Protein AF-A0A4R6AAT4-F1 (afdb_monomer)

Nearest PDB structures (foldseek):
  7en0-assembly1_A  TM=2.038E-01  e=3.920E+00  Brachypodium distachyon
  8wbx-assembly1_B  TM=1.347E-01  e=3.030E+00  Arabidopsis thaliana
  5ogk-assembly1_B  TM=1.722E-01  e=6.022E+00  Saccharomyces cerevisiae S288C
  7unh-assembly1_A  TM=1.174E-01  e=5.294E+00  synthetic construct

Solvent-accessible surface area (backbone atoms only — not comparable to full-atom values): 20420 Å² total; per-residue (Å²): 116,48,69,77,75,33,63,67,43,35,41,50,51,31,51,52,49,31,55,50,30,29,46,51,38,75,76,36,47,88,82,30,57,63,29,62,56,52,32,54,77,40,71,43,61,77,84,42,68,38,71,69,18,54,52,48,53,50,50,35,52,52,24,23,50,50,15,36,48,48,34,70,77,66,54,81,64,84,67,77,82,72,72,81,73,50,53,63,49,45,36,24,49,38,32,31,51,51,45,50,50,24,47,50,56,48,48,52,36,53,48,56,33,22,62,76,68,34,59,70,52,39,52,49,35,44,71,76,38,46,64,60,36,34,54,50,49,67,73,39,62,90,50,92,69,57,69,41,38,60,44,19,36,36,30,38,26,18,51,26,39,28,49,63,58,62,50,96,56,51,73,68,27,47,50,35,21,51,50,32,38,52,53,38,50,53,50,42,60,50,38,28,71,58,69,69,43,53,65,52,36,51,38,23,47,44,12,22,44,42,19,30,14,57,71,66,47,37,92,54,59,64,69,55,50,50,52,44,48,52,50,49,50,50,53,47,21,54,44,46,37,72,74,44,73,86,55,97,64,58,43,65,58,57,26,51,37,46,53,29,34,50,22,35,42,26,52,39,32,40,14,36,52,69,82,51,93,70,73,60,54,75,37,53,68,49,33,39,24,52,31,51,76,68,72,38,45,66,66,50,43,68,76,40,36,74,51,52,56,54,52,59,76,54,44,46,61,90,46,45,8,43,66,35,26,28,29,51,25,44,39,72,69,48,14,31,52,50,37,14,49,47,24,24,53,48,42,52,32,55,73,40,24,77,75,36,74,67,35,23,45,51,28,13,48,48,51,26,27,40,54,41,26,59,55,15,38,43,82,34,26,46,42,50,52,39,14,52,54,51,45,50,50,34,52,42,67,24,23,75,70,54,52,60,78,76,108

pLDDT: mean 86.81, std 9.96, range [34.94, 98.0]

Secondary structure (DSSP, 8-state):
--GGGSHHHHHHHHHHHHHHHHHHHHH-TTTSTHHHHHHHHTT--GGG--HHHHHHHHHHHHHHHHHHHHHHHH----PPPPPPPPPHHHHHHHHHHHHHHHHHHHHHHHHHHHHTT-HHHHHHHHHH-HHHHHHHHHH--SSTTTHHHHHTTHHHHHHHHHHHHH----HHHHHHHHHHHHHHHHHHHHHHHHH--HHHHHHHHHHHHHHHHHHTTS---HHHHHHHHHHHHHHHHHHHHHH-TTS-S-HHHHHHHHHHHHHHHHHHHHHGGGGS-----TTTTTTHHHHHHTT-HHHHHHHHHHHHHHHHTT-SSS---HHHHHHHHHHHHHHHHHHHHHHHHHHHHHHHTTS-HHHHHHHHHHHHHHTTTTS--GGG-HHHHHHHHHHHHHHHHHSHHHHHTT-

Radius of gyration: 21.61 Å; Cα contacts (8 Å, |Δi|>4): 582; chains: 1; bounding box: 47×55×69 Å

Organism: NCBI:txid2547833

Sequence (407 aa):
MSAALSPLALLAICWGATFGGAALWLAFPDRFDLVPLLLERQGIDPDSYAGLGLLWLAVAGLAWIAGDLAHRGFGRVPGPPTAAAPPGDSLAGATLCAAILCLAVTLCWIATAAMAVGPGQFARLALADPLAARAHLLSYKLFPGMRLFYAALPGPGCLAVMLLARGGLSPRARTRCRATVVLVTLALLILPVVMSQRLLLLQFVLSAWLAASLVRGRVVGRSGLLAGAMLFLGVWIAREAITNPSFDRGAFDIGIQKLVFYCANDLWNALAPLGREVAPTLGMVSFRGVAVFAFLDAPLADVLGPRLDALETMRGGGDFALPTAAFLDFGLAGGAALIAGWGWIFRAAFVRAGDGPGWTVLYAQLGAALLFSSHGVYATHQNLIATLLLVAAVLWVATPRGRAAYV

Structure (mmCIF, N/CA/C/O backbone):
data_AF-A0A4R6AAT4-F1
#
_entry.id   AF-A0A4R6AAT4-F1
#
loop_
_atom_site.group_PDB
_atom_site.id
_atom_site.type_symbol
_atom_site.label_atom_id
_atom_site.label_alt_id
_atom_site.label_comp_id
_atom_site.label_asym_id
_atom_site.label_entity_id
_atom_site.label_seq_id
_atom_site.pdbx_PDB_ins_code
_atom_site.Cartn_x
_atom_site.Cartn_y
_atom_site.Cartn_z
_atom_site.occupancy
_atom_site.B_iso_or_equiv
_atom_site.auth_seq_id
_atom_site.auth_comp_id
_atom_site.auth_asym_id
_atom_site.auth_atom_id
_atom_site.pdbx_PDB_model_num
ATOM 1 N N . MET A 1 1 ? -21.029 -7.171 8.487 1.00 67.69 1 MET A N 1
ATOM 2 C CA . MET A 1 1 ? -20.096 -6.344 7.684 1.00 67.69 1 MET A CA 1
ATOM 3 C C . MET A 1 1 ? -20.369 -6.582 6.203 1.00 67.69 1 MET A C 1
ATOM 5 O O . MET A 1 1 ? -20.729 -7.698 5.856 1.00 67.69 1 MET A O 1
ATOM 9 N N . SER A 1 2 ? -20.248 -5.557 5.351 1.00 78.38 2 SER A N 1
ATOM 10 C CA . SER A 1 2 ? -20.568 -5.648 3.912 1.00 78.38 2 SER A CA 1
ATOM 11 C C . SER A 1 2 ? -19.644 -6.616 3.159 1.00 78.38 2 SER A C 1
ATOM 13 O O . SER A 1 2 ? -18.424 -6.511 3.282 1.00 78.38 2 SER A O 1
ATOM 15 N N . ALA A 1 3 ? -20.211 -7.506 2.334 1.00 84.62 3 ALA A N 1
ATOM 16 C CA . ALA A 1 3 ? -19.457 -8.441 1.488 1.00 84.62 3 ALA A CA 1
ATOM 17 C C . ALA A 1 3 ? -18.519 -7.730 0.493 1.00 84.62 3 ALA A C 1
ATOM 19 O O . ALA A 1 3 ? -17.439 -8.238 0.194 1.00 84.62 3 ALA A O 1
ATOM 20 N N . ALA A 1 4 ? -18.885 -6.519 0.059 1.00 87.19 4 ALA A N 1
ATOM 21 C CA . ALA A 1 4 ? -18.079 -5.685 -0.836 1.00 87.19 4 ALA A CA 1
ATOM 22 C C . ALA A 1 4 ? -16.749 -5.215 -0.217 1.00 87.19 4 ALA A C 1
ATOM 24 O O . ALA A 1 4 ? -15.863 -4.772 -0.936 1.00 87.19 4 ALA A O 1
ATOM 25 N N . LEU A 1 5 ? -16.610 -5.293 1.112 1.00 90.81 5 LEU A N 1
ATOM 26 C CA . LEU A 1 5 ? -15.381 -4.943 1.828 1.00 90.81 5 LEU A CA 1
ATOM 27 C C . LEU A 1 5 ? -14.558 -6.175 2.205 1.00 90.81 5 LEU A C 1
ATOM 29 O O . LEU A 1 5 ? -13.594 -6.026 2.946 1.00 90.81 5 LEU A O 1
ATOM 33 N N . SER A 1 6 ? -14.965 -7.377 1.788 1.00 92.38 6 SER A N 1
ATOM 34 C CA . SER A 1 6 ? -14.243 -8.610 2.109 1.00 92.38 6 SER A CA 1
ATOM 35 C C . SER A 1 6 ? -12.915 -8.695 1.344 1.00 92.38 6 SER A C 1
ATOM 37 O O . SER A 1 6 ? -12.830 -8.158 0.239 1.00 92.38 6 SER A O 1
ATOM 39 N N . PRO A 1 7 ? -11.897 -9.402 1.870 1.00 92.62 7 PRO A N 1
ATOM 40 C CA . PRO A 1 7 ? -10.599 -9.523 1.204 1.00 92.62 7 PRO A CA 1
ATOM 41 C C . PRO A 1 7 ? -10.699 -10.026 -0.239 1.00 92.62 7 PRO A C 1
ATOM 43 O O . PRO A 1 7 ? -10.060 -9.473 -1.126 1.00 92.62 7 PRO A O 1
ATOM 46 N N . LEU A 1 8 ? -11.555 -11.027 -0.480 1.00 92.44 8 LEU A N 1
ATOM 47 C CA . LEU A 1 8 ? -11.803 -11.578 -1.815 1.00 92.44 8 LEU A CA 1
ATOM 48 C C . LEU A 1 8 ? -12.387 -10.538 -2.776 1.00 92.44 8 LEU A C 1
ATOM 50 O O . LEU A 1 8 ? -11.967 -10.469 -3.925 1.00 92.44 8 LEU A O 1
ATOM 54 N N . ALA A 1 9 ? -13.330 -9.713 -2.310 1.00 92.94 9 ALA A N 1
ATOM 55 C CA . ALA A 1 9 ? -13.897 -8.651 -3.134 1.00 92.94 9 ALA A CA 1
ATOM 56 C C . ALA A 1 9 ? -12.840 -7.593 -3.485 1.00 92.94 9 ALA A C 1
ATOM 58 O O . ALA A 1 9 ? -12.767 -7.167 -4.633 1.00 92.94 9 ALA A O 1
ATOM 59 N N . LEU A 1 10 ? -11.995 -7.203 -2.523 1.00 92.88 10 LEU A N 1
ATOM 60 C CA . LEU A 1 10 ? -10.913 -6.244 -2.764 1.00 92.88 10 LEU A CA 1
ATOM 61 C C . LEU A 1 10 ? -9.868 -6.798 -3.743 1.00 92.88 10 LEU A C 1
ATOM 63 O O . LEU A 1 10 ? -9.460 -6.087 -4.658 1.00 92.88 10 LEU A O 1
ATOM 67 N N . LEU A 1 11 ? -9.488 -8.071 -3.599 1.00 91.19 11 LEU A N 1
ATOM 68 C CA . LEU A 1 11 ? -8.579 -8.748 -4.525 1.00 91.19 11 LEU A CA 1
ATOM 69 C C . LEU A 1 11 ? -9.165 -8.804 -5.943 1.00 91.19 11 LEU A C 1
ATOM 71 O O . LEU A 1 11 ? -8.487 -8.436 -6.897 1.00 91.19 11 LEU A O 1
ATOM 75 N N . ALA A 1 12 ? -10.438 -9.188 -6.077 1.00 91.56 12 ALA A N 1
ATOM 76 C CA . ALA A 1 12 ? -11.121 -9.246 -7.368 1.00 91.56 12 ALA A CA 1
ATOM 77 C C . ALA A 1 12 ? -11.223 -7.867 -8.042 1.00 91.56 12 ALA A C 1
ATOM 79 O O . ALA A 1 12 ? -11.040 -7.769 -9.252 1.00 91.56 12 ALA A O 1
ATOM 80 N N . ILE A 1 13 ? -11.473 -6.799 -7.273 1.00 91.38 13 ILE A N 1
ATOM 81 C CA . ILE A 1 13 ? -11.467 -5.420 -7.787 1.00 91.38 13 ILE A CA 1
ATOM 82 C C . ILE A 1 13 ? -10.072 -5.042 -8.295 1.00 91.38 13 ILE A C 1
ATOM 84 O O . ILE A 1 13 ? -9.958 -4.499 -9.390 1.00 91.38 13 ILE A O 1
ATOM 88 N N . CYS A 1 14 ? -9.024 -5.334 -7.517 1.00 90.56 14 CYS A N 1
ATOM 89 C CA . CYS A 1 14 ? -7.639 -5.045 -7.890 1.00 90.56 14 CYS A CA 1
ATOM 90 C C . CYS A 1 14 ? -7.259 -5.763 -9.188 1.00 90.56 14 CYS A C 1
ATOM 92 O O . CYS A 1 14 ? -6.896 -5.116 -10.165 1.00 90.56 14 CYS A O 1
ATOM 94 N N . TRP A 1 15 ? -7.442 -7.084 -9.236 1.00 90.56 15 TRP A N 1
ATOM 95 C CA . TRP A 1 15 ? -7.125 -7.877 -10.421 1.00 90.56 15 TRP A CA 1
ATOM 96 C C . TRP A 1 15 ? -7.971 -7.459 -11.621 1.00 90.56 15 TRP A C 1
ATOM 98 O O . TRP A 1 15 ? -7.427 -7.254 -12.700 1.00 90.56 15 TRP A O 1
ATOM 108 N N . GLY A 1 16 ? -9.278 -7.249 -11.441 1.00 91.50 16 GLY A N 1
ATOM 109 C CA . GLY A 1 16 ? -10.153 -6.767 -12.508 1.00 91.50 16 GLY A CA 1
ATOM 110 C C . GLY A 1 16 ? -9.688 -5.431 -13.095 1.00 91.50 16 GLY A C 1
ATOM 111 O O . GLY A 1 16 ? -9.694 -5.270 -14.314 1.00 91.50 16 GLY A O 1
ATOM 112 N N . ALA A 1 17 ? -9.227 -4.500 -12.255 1.00 89.81 17 ALA A N 1
ATOM 113 C CA . ALA A 1 17 ? -8.661 -3.233 -12.711 1.00 89.81 17 ALA A CA 1
ATOM 114 C C . ALA A 1 17 ? -7.335 -3.425 -13.468 1.00 89.81 17 ALA A C 1
ATOM 116 O O . ALA A 1 17 ? -7.158 -2.820 -14.522 1.00 89.81 17 ALA A O 1
ATOM 117 N N . THR A 1 18 ? -6.432 -4.284 -12.984 1.00 90.31 18 THR A N 1
ATOM 118 C CA . THR A 1 18 ? -5.144 -4.567 -13.641 1.00 90.31 18 THR A CA 1
ATOM 119 C C . THR A 1 18 ? -5.330 -5.243 -14.999 1.00 90.31 18 THR A C 1
ATOM 121 O O . THR A 1 18 ? -4.816 -4.753 -16.002 1.00 90.31 18 THR A O 1
ATOM 124 N N . PHE A 1 19 ? -6.113 -6.325 -15.061 1.00 90.56 19 PHE A N 1
ATOM 125 C CA . PHE A 1 19 ? -6.422 -7.013 -16.317 1.00 90.56 19 PHE A CA 1
ATOM 126 C C . PHE A 1 19 ? -7.185 -6.102 -17.281 1.00 90.56 19 PHE A C 1
ATOM 128 O O . PHE A 1 19 ? -6.863 -6.065 -18.464 1.00 90.56 19 PHE A O 1
ATOM 135 N N . GLY A 1 20 ? -8.157 -5.332 -16.782 1.00 91.50 20 GLY A N 1
ATOM 136 C CA . GLY A 1 20 ? -8.901 -4.367 -17.589 1.00 91.50 20 GLY A CA 1
ATOM 137 C C . GLY A 1 20 ? -8.000 -3.278 -18.172 1.00 91.50 20 GLY A C 1
ATOM 138 O O . GLY A 1 20 ? -8.095 -2.982 -19.358 1.00 91.50 20 GLY A O 1
ATOM 139 N N . GLY A 1 21 ? -7.087 -2.726 -17.368 1.00 90.38 21 GLY A N 1
ATOM 140 C CA . GLY A 1 21 ? -6.098 -1.749 -17.817 1.00 90.38 21 GLY A CA 1
ATOM 141 C C . GLY A 1 21 ? -5.185 -2.310 -18.906 1.00 90.38 21 GLY A C 1
ATOM 142 O O . GLY A 1 21 ? -5.066 -1.701 -19.962 1.00 90.38 21 GLY A O 1
ATOM 143 N N . ALA A 1 22 ? -4.612 -3.499 -18.703 1.00 88.56 22 ALA A N 1
ATOM 144 C CA . ALA A 1 22 ? -3.781 -4.152 -19.717 1.00 88.56 22 ALA A CA 1
ATOM 145 C C . ALA A 1 22 ? -4.567 -4.459 -21.009 1.00 88.56 22 ALA A C 1
ATOM 147 O O . ALA A 1 22 ? -4.073 -4.225 -22.112 1.00 88.56 22 ALA A O 1
ATOM 148 N N . ALA A 1 23 ? -5.821 -4.908 -20.887 1.00 89.62 23 ALA A N 1
ATOM 149 C CA . ALA A 1 23 ? -6.692 -5.186 -22.026 1.00 89.62 23 ALA A CA 1
ATOM 150 C C . ALA A 1 23 ? -7.047 -3.930 -22.839 1.00 89.62 23 ALA A C 1
ATOM 152 O O . ALA A 1 23 ? -7.224 -4.037 -24.049 1.00 89.62 23 ALA A O 1
ATOM 153 N N . LEU A 1 24 ? -7.126 -2.743 -22.218 1.00 90.12 24 LEU A N 1
ATOM 154 C CA . LEU A 1 24 ? -7.364 -1.490 -22.948 1.00 90.12 24 LEU A CA 1
ATOM 155 C C . LEU A 1 24 ? -6.258 -1.197 -23.962 1.00 90.12 24 LEU A C 1
ATOM 157 O O . LEU A 1 24 ? -6.562 -0.794 -25.082 1.00 90.12 24 LEU A O 1
ATOM 161 N N . TRP A 1 25 ? -4.998 -1.420 -23.586 1.00 89.00 25 TRP A N 1
ATOM 162 C CA . TRP A 1 25 ? -3.879 -1.276 -24.514 1.00 89.00 25 TRP A CA 1
ATOM 163 C C . TRP A 1 25 ? -3.970 -2.293 -25.656 1.00 89.00 25 TRP A C 1
ATOM 165 O O . TRP A 1 25 ? -3.897 -1.901 -26.817 1.00 89.00 25 TRP A O 1
ATOM 175 N N . LEU A 1 26 ? -4.216 -3.568 -25.339 1.00 85.06 26 LEU A N 1
ATOM 176 C CA . LEU A 1 26 ? -4.327 -4.629 -26.348 1.00 85.06 26 LEU A CA 1
ATOM 177 C C . LEU A 1 26 ? -5.496 -4.408 -27.323 1.00 85.06 26 LEU A C 1
ATOM 179 O O . LEU A 1 26 ? -5.380 -4.718 -28.504 1.00 85.06 26 LEU A O 1
ATOM 183 N N . ALA A 1 27 ? -6.620 -3.874 -26.842 1.00 89.88 27 ALA A N 1
ATOM 184 C CA . ALA A 1 27 ? -7.809 -3.629 -27.656 1.00 89.88 27 ALA A CA 1
ATOM 185 C C . ALA A 1 27 ? -7.719 -2.346 -28.501 1.00 89.88 27 ALA A C 1
ATOM 187 O O . ALA A 1 27 ? -8.379 -2.252 -29.535 1.00 89.88 27 ALA A O 1
ATOM 188 N N . PHE A 1 28 ? -6.936 -1.353 -28.065 1.00 91.69 28 PHE A N 1
ATOM 189 C CA . PHE A 1 28 ? -6.823 -0.049 -28.726 1.00 91.69 28 PHE A CA 1
ATOM 190 C C . PHE A 1 28 ? -5.357 0.405 -28.863 1.00 91.69 28 PHE A C 1
ATOM 192 O O . PHE A 1 28 ? -5.005 1.473 -28.349 1.00 91.69 28 PHE A O 1
ATOM 199 N N . PRO A 1 29 ? -4.498 -0.359 -29.562 1.00 86.12 29 PRO A N 1
ATOM 200 C CA . PRO A 1 29 ? -3.062 -0.085 -29.630 1.00 86.12 29 PRO A CA 1
ATOM 201 C C . PRO A 1 29 ? -2.748 1.305 -30.201 1.00 86.12 29 PRO A C 1
ATOM 203 O O . PRO A 1 29 ? -1.897 2.000 -29.656 1.00 86.12 29 PRO A O 1
ATOM 206 N N . ASP A 1 30 ? -3.508 1.768 -31.200 1.00 89.12 30 ASP A N 1
ATOM 207 C CA . ASP A 1 30 ? -3.318 3.091 -31.817 1.00 89.12 30 ASP A CA 1
ATOM 208 C C . ASP A 1 30 ? -3.646 4.260 -30.872 1.00 89.12 30 ASP A C 1
ATOM 210 O O . ASP A 1 30 ? -3.156 5.372 -31.052 1.00 89.12 30 ASP A O 1
ATOM 214 N N . ARG A 1 31 ? -4.499 4.036 -29.860 1.00 89.00 31 ARG A N 1
ATOM 215 C CA . ARG A 1 31 ? -4.844 5.058 -28.853 1.00 89.00 31 ARG A CA 1
ATOM 216 C C . ARG A 1 31 ? -3.878 5.069 -27.673 1.00 89.00 31 ARG A C 1
ATOM 218 O O . ARG A 1 31 ? -3.787 6.075 -26.976 1.00 89.00 31 ARG A O 1
ATOM 225 N N . PHE A 1 32 ? -3.212 3.946 -27.430 1.00 90.19 32 PHE A N 1
ATOM 226 C CA . PHE A 1 32 ? -2.267 3.735 -26.337 1.00 90.19 32 PHE A CA 1
ATOM 227 C C . PHE A 1 32 ? -0.858 3.501 -26.888 1.00 90.19 32 PHE A C 1
ATOM 229 O O . PHE A 1 32 ? -0.141 2.607 -26.447 1.00 90.19 32 PHE A O 1
ATOM 236 N N . ASP A 1 33 ? -0.462 4.301 -27.870 1.00 89.94 33 ASP A N 1
ATOM 237 C CA . ASP A 1 33 ? 0.771 4.155 -28.641 1.00 89.94 33 ASP A CA 1
ATOM 238 C C . ASP A 1 33 ? 2.050 4.508 -27.857 1.00 89.94 33 ASP A C 1
ATOM 240 O O . ASP A 1 33 ? 3.142 4.072 -28.223 1.00 89.94 33 ASP A O 1
ATOM 244 N N . LEU A 1 34 ? 1.942 5.215 -26.725 1.00 89.31 34 LEU A N 1
ATOM 245 C CA . LEU A 1 34 ? 3.056 5.366 -25.785 1.00 89.31 34 LEU A CA 1
ATOM 246 C C . LEU A 1 34 ? 3.305 4.091 -24.975 1.00 89.31 34 LEU A C 1
ATOM 248 O O . LEU A 1 34 ? 4.408 3.919 -24.461 1.00 89.31 34 LEU A O 1
ATOM 252 N N . VAL A 1 35 ? 2.317 3.201 -24.826 1.00 89.44 35 VAL A N 1
ATOM 253 C CA . VAL A 1 35 ? 2.474 1.984 -24.015 1.00 89.44 35 VAL A CA 1
ATOM 254 C C . VAL A 1 35 ? 3.546 1.059 -24.605 1.00 89.44 35 VAL A C 1
ATOM 256 O O . VAL A 1 35 ? 4.471 0.747 -23.858 1.00 89.44 35 VAL A O 1
ATOM 259 N N . PRO A 1 36 ? 3.538 0.696 -25.906 1.00 87.88 36 PRO A N 1
ATOM 260 C CA . PRO A 1 36 ? 4.619 -0.082 -26.517 1.00 87.88 36 PRO A CA 1
ATOM 261 C C . PRO A 1 36 ? 6.000 0.556 -26.334 1.00 87.88 36 PRO A C 1
ATOM 263 O O . PRO A 1 36 ? 6.934 -0.122 -25.921 1.00 87.88 36 PRO A O 1
ATOM 266 N N . LEU A 1 37 ? 6.113 1.874 -26.544 1.00 87.88 37 LEU A N 1
ATOM 267 C CA . LEU A 1 37 ? 7.366 2.611 -26.355 1.00 87.88 37 LEU A CA 1
ATOM 268 C C . LEU A 1 37 ? 7.869 2.528 -24.904 1.00 87.88 37 LEU A C 1
ATOM 270 O O . LEU A 1 37 ? 9.068 2.423 -24.649 1.00 87.88 37 LEU A O 1
ATOM 274 N N . LEU A 1 38 ? 6.962 2.619 -23.930 1.00 87.38 38 LEU A N 1
ATOM 275 C CA . LEU A 1 38 ? 7.301 2.524 -22.512 1.00 87.38 38 LEU A CA 1
ATOM 276 C C . LEU A 1 38 ? 7.669 1.093 -22.104 1.00 87.38 38 LEU A C 1
ATOM 278 O O . LEU A 1 38 ? 8.573 0.932 -21.285 1.00 87.38 38 LEU A O 1
ATOM 282 N N . LEU A 1 39 ? 7.006 0.082 -22.673 1.00 87.06 39 LEU A N 1
ATOM 283 C CA . LEU A 1 39 ? 7.348 -1.328 -22.477 1.00 87.06 39 LEU A CA 1
ATOM 284 C C . LEU A 1 39 ? 8.751 -1.621 -23.026 1.00 87.06 39 LEU A C 1
ATOM 286 O O . LEU A 1 39 ? 9.593 -2.137 -22.295 1.00 87.06 39 LEU A O 1
ATOM 290 N N . GLU A 1 40 ? 9.046 -1.183 -24.251 1.00 86.75 40 GLU A N 1
ATOM 291 C CA . GLU A 1 40 ? 10.363 -1.339 -24.881 1.00 86.75 40 GLU A CA 1
ATOM 292 C C . GLU A 1 40 ? 11.472 -0.667 -24.059 1.00 86.75 40 GLU A C 1
ATOM 294 O O . GLU A 1 40 ? 12.507 -1.273 -23.786 1.00 86.75 40 GLU A O 1
ATOM 299 N N . ARG A 1 41 ? 11.235 0.557 -23.564 1.00 84.12 41 ARG A N 1
ATOM 300 C CA . ARG A 1 41 ? 12.180 1.264 -22.678 1.00 84.12 41 ARG A CA 1
ATOM 301 C C . ARG A 1 41 ? 12.493 0.515 -21.382 1.00 84.12 41 ARG A C 1
ATOM 303 O O . ARG A 1 41 ? 13.540 0.769 -20.793 1.00 84.12 41 ARG A O 1
ATOM 310 N N . GLN A 1 42 ? 11.591 -0.344 -20.915 1.00 81.44 42 GLN A N 1
ATOM 311 C CA . GLN A 1 42 ? 11.797 -1.187 -19.735 1.00 81.44 42 GLN A CA 1
ATOM 312 C C . GLN A 1 42 ? 12.281 -2.602 -20.089 1.00 81.44 42 GLN A C 1
ATOM 314 O O . GLN A 1 42 ? 12.396 -3.441 -19.199 1.00 81.44 42 GLN A O 1
ATOM 319 N N . GLY A 1 43 ? 12.552 -2.889 -21.368 1.00 79.62 43 GLY A N 1
ATOM 320 C CA . GLY A 1 43 ? 12.928 -4.226 -21.828 1.00 79.62 43 GLY A CA 1
ATOM 321 C C . GLY A 1 43 ? 11.807 -5.257 -21.673 1.00 79.62 43 GLY A C 1
ATOM 322 O O . GLY A 1 43 ? 12.083 -6.446 -21.524 1.00 79.62 43 GLY A O 1
ATOM 323 N N . ILE A 1 44 ? 10.549 -4.808 -21.661 1.00 81.12 44 ILE A N 1
ATOM 324 C CA . ILE A 1 44 ? 9.383 -5.671 -21.503 1.00 81.12 44 ILE A CA 1
ATOM 325 C C . ILE A 1 44 ? 8.991 -6.230 -22.863 1.00 81.12 44 ILE A C 1
ATOM 327 O O . ILE A 1 44 ? 8.531 -5.499 -23.738 1.00 81.12 44 ILE A O 1
ATOM 331 N N . ASP A 1 45 ? 9.136 -7.541 -22.999 1.00 78.19 45 ASP A N 1
ATOM 332 C CA . ASP A 1 45 ? 8.698 -8.293 -24.166 1.00 78.19 45 ASP A CA 1
ATOM 333 C C . ASP A 1 45 ? 7.210 -8.690 -24.035 1.00 78.19 45 ASP A C 1
ATOM 335 O O . ASP A 1 45 ? 6.863 -9.429 -23.101 1.00 78.19 45 ASP A O 1
ATOM 339 N N . PRO A 1 46 ? 6.319 -8.227 -24.935 1.00 72.62 46 PRO A N 1
ATOM 340 C CA . PRO A 1 46 ? 4.913 -8.624 -24.949 1.00 72.62 46 PRO A CA 1
ATOM 341 C C . PRO A 1 46 ? 4.696 -10.130 -25.148 1.00 72.62 46 PRO A C 1
ATOM 343 O O . PRO A 1 46 ? 3.718 -10.672 -24.641 1.00 72.62 46 PRO A O 1
ATOM 346 N N . ASP A 1 47 ? 5.602 -10.848 -25.807 1.00 73.00 47 ASP A N 1
ATOM 347 C CA . ASP A 1 47 ? 5.425 -12.292 -26.014 1.00 73.00 47 ASP A CA 1
ATOM 348 C C . ASP A 1 47 ? 5.621 -13.092 -24.713 1.00 73.00 47 ASP A C 1
ATOM 350 O O . ASP A 1 47 ? 5.182 -14.237 -24.582 1.00 73.00 47 ASP A O 1
ATOM 354 N N . SER A 1 48 ? 6.193 -12.456 -23.688 1.00 71.56 48 SER A N 1
ATOM 355 C CA . SER A 1 48 ? 6.378 -13.034 -22.357 1.00 71.56 48 SER A CA 1
ATOM 356 C C . SER A 1 48 ? 5.094 -13.063 -21.500 1.00 71.56 48 SER A C 1
ATOM 358 O O . SER A 1 48 ? 5.130 -13.568 -20.373 1.00 71.56 48 SER A O 1
ATOM 360 N N . TYR A 1 49 ? 3.940 -12.596 -22.006 1.00 71.25 49 TYR A N 1
ATOM 361 C CA . TYR A 1 49 ? 2.619 -12.858 -21.405 1.00 71.25 49 TYR A CA 1
ATOM 362 C C . TYR A 1 49 ? 2.223 -14.341 -21.582 1.00 71.25 49 TYR A C 1
ATOM 364 O O . TYR A 1 49 ? 1.335 -14.700 -22.354 1.00 71.25 49 TYR A O 1
ATOM 372 N N . ALA A 1 50 ? 2.903 -15.234 -20.862 1.00 66.75 50 ALA A N 1
ATOM 373 C CA . ALA A 1 50 ? 2.771 -16.676 -21.032 1.00 66.75 50 ALA A CA 1
ATOM 374 C C . ALA A 1 50 ? 1.513 -17.258 -20.358 1.00 66.75 50 ALA A C 1
ATOM 376 O O . ALA A 1 50 ? 1.155 -16.907 -19.229 1.00 66.75 50 ALA A O 1
ATOM 377 N N . GLY A 1 51 ? 0.903 -18.263 -20.999 1.00 77.75 51 GLY A N 1
ATOM 378 C CA . GLY A 1 51 ? -0.234 -19.011 -20.441 1.00 77.75 51 GLY A CA 1
ATOM 379 C C . GLY A 1 51 ? 0.073 -19.710 -19.108 1.00 77.75 51 GLY A C 1
ATOM 380 O O . GLY A 1 51 ? -0.811 -19.837 -18.261 1.00 77.75 51 GLY A O 1
ATOM 381 N N . LEU A 1 52 ? 1.337 -20.086 -18.872 1.00 81.62 52 LEU A N 1
ATOM 382 C CA . LEU A 1 52 ? 1.793 -20.624 -17.584 1.00 81.62 52 LEU A CA 1
ATOM 383 C C . LEU A 1 52 ? 1.611 -19.623 -16.439 1.00 81.62 52 LEU A C 1
ATOM 385 O O . LEU A 1 52 ? 1.204 -20.012 -15.344 1.00 81.62 52 LEU A O 1
ATOM 389 N N . GLY A 1 53 ? 1.848 -18.334 -16.689 1.00 84.50 53 GLY A N 1
ATOM 390 C CA . GLY A 1 53 ? 1.636 -17.315 -15.672 1.00 84.50 53 GLY A CA 1
ATOM 391 C C . GLY A 1 53 ? 0.159 -17.160 -15.314 1.00 84.50 53 GLY A C 1
ATOM 392 O O . GLY A 1 53 ? -0.187 -17.030 -14.141 1.00 84.50 53 GLY A O 1
ATOM 393 N N . LEU A 1 54 ? -0.734 -17.242 -16.306 1.00 88.06 54 LEU A N 1
ATOM 394 C CA . LEU A 1 54 ? -2.179 -17.189 -16.066 1.00 88.06 54 LEU A CA 1
ATOM 395 C C . LEU A 1 54 ? -2.647 -18.398 -15.253 1.00 88.06 54 LEU A C 1
ATOM 397 O O . LEU A 1 54 ? -3.453 -18.247 -14.334 1.00 88.06 54 LEU A O 1
ATOM 401 N N . LEU A 1 55 ? -2.105 -19.584 -15.550 1.00 89.69 55 LEU A N 1
ATOM 402 C CA . LEU A 1 55 ? -2.367 -20.790 -14.772 1.00 89.69 55 LEU A CA 1
ATOM 403 C C . LEU A 1 55 ? -1.920 -20.618 -13.315 1.00 89.69 55 LEU A C 1
ATOM 405 O O . LEU A 1 55 ? -2.674 -20.958 -12.404 1.00 89.69 55 LEU A O 1
ATOM 409 N N . TRP A 1 56 ? -0.739 -20.042 -13.076 1.00 90.81 56 TRP A N 1
ATOM 410 C CA . TRP A 1 56 ? -0.298 -19.730 -11.718 1.00 90.81 56 TRP A CA 1
ATOM 411 C C . TRP A 1 56 ? -1.222 -18.738 -11.019 1.00 90.81 56 TRP A C 1
ATOM 413 O O . TRP A 1 56 ? -1.609 -18.987 -9.883 1.00 90.81 56 TRP A O 1
ATOM 423 N N . LEU A 1 57 ? -1.622 -17.642 -11.670 1.00 90.94 57 LEU A N 1
ATOM 424 C CA . LEU A 1 57 ? -2.550 -16.686 -11.062 1.00 90.94 57 LEU A CA 1
ATOM 425 C C . LEU A 1 57 ? -3.897 -17.337 -10.719 1.00 90.94 57 LEU A C 1
ATOM 427 O O . LEU A 1 57 ? -4.477 -17.027 -9.677 1.00 90.94 57 LEU A O 1
ATOM 431 N N . ALA A 1 58 ? -4.368 -18.288 -11.531 1.00 92.19 58 ALA A N 1
ATOM 432 C CA . ALA A 1 58 ? -5.545 -19.090 -11.210 1.00 92.19 58 ALA A CA 1
ATOM 433 C C . ALA A 1 58 ? -5.314 -19.974 -9.970 1.00 92.19 58 ALA A C 1
ATOM 435 O O . ALA A 1 58 ? -6.135 -19.962 -9.051 1.00 92.19 58 ALA A O 1
ATOM 436 N N . VAL A 1 59 ? -4.181 -20.684 -9.892 1.00 93.75 59 VAL A N 1
ATOM 437 C CA . VAL A 1 59 ? -3.795 -21.489 -8.715 1.00 93.75 59 VAL A CA 1
ATOM 438 C C . VAL A 1 59 ? -3.666 -20.617 -7.465 1.00 93.75 59 VAL A C 1
ATOM 440 O O . VAL A 1 59 ? -4.200 -20.968 -6.416 1.00 93.75 59 VAL A O 1
ATOM 443 N N . ALA A 1 60 ? -3.027 -19.455 -7.573 1.00 93.19 60 ALA A N 1
ATOM 444 C CA . ALA A 1 60 ? -2.911 -18.464 -6.513 1.00 93.19 60 ALA A CA 1
ATOM 445 C C . ALA A 1 60 ? -4.287 -17.970 -6.043 1.00 93.19 60 ALA A C 1
ATOM 447 O O . ALA A 1 60 ? -4.544 -17.901 -4.842 1.00 93.19 60 ALA A O 1
ATOM 448 N N . GLY A 1 61 ? -5.198 -17.673 -6.975 1.00 94.06 61 GLY A N 1
ATOM 449 C CA . GLY A 1 61 ? -6.575 -17.295 -6.662 1.00 94.06 61 GLY A CA 1
ATOM 450 C C . GLY A 1 61 ? -7.319 -18.398 -5.905 1.00 94.06 61 GLY A C 1
ATOM 451 O O . GLY A 1 61 ? -7.951 -18.129 -4.882 1.00 94.06 61 GLY A O 1
ATOM 452 N N . LEU A 1 62 ? -7.190 -19.652 -6.347 1.00 96.19 62 LEU A N 1
ATOM 453 C CA . LEU A 1 62 ? -7.770 -20.811 -5.663 1.00 96.19 62 LEU A CA 1
ATOM 454 C C . LEU A 1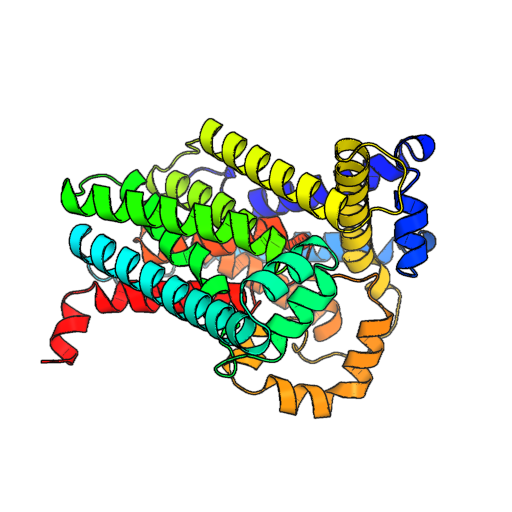 62 ? -7.159 -21.027 -4.275 1.00 96.19 62 LEU A C 1
ATOM 456 O O . LEU A 1 62 ? -7.897 -21.267 -3.320 1.00 96.19 62 LEU A O 1
ATOM 460 N N . ALA A 1 63 ? -5.841 -20.890 -4.135 1.00 96.50 63 ALA A N 1
ATOM 461 C CA . ALA A 1 63 ? -5.150 -20.984 -2.855 1.00 96.50 63 ALA A CA 1
ATOM 462 C C . ALA A 1 63 ? -5.621 -19.893 -1.883 1.00 96.50 63 ALA A C 1
ATOM 464 O O . ALA A 1 63 ? -5.921 -20.178 -0.723 1.00 96.50 63 ALA A O 1
ATOM 465 N N . TRP A 1 64 ? -5.781 -18.657 -2.364 1.00 95.56 64 TRP A N 1
ATOM 466 C CA . TRP A 1 64 ? -6.330 -17.559 -1.571 1.00 95.56 64 TRP A CA 1
ATOM 467 C C . TRP A 1 64 ? -7.753 -17.870 -1.092 1.00 95.56 64 TRP A C 1
ATOM 469 O O . TRP A 1 64 ? -8.070 -17.693 0.087 1.00 95.56 64 TRP A O 1
ATOM 479 N N . ILE A 1 65 ? -8.617 -18.351 -1.994 1.00 96.06 65 ILE A N 1
ATOM 480 C CA . ILE A 1 65 ? -9.988 -18.766 -1.665 1.00 96.06 65 ILE A CA 1
ATOM 481 C C . ILE A 1 65 ? -9.966 -19.888 -0.625 1.00 96.06 65 ILE A C 1
ATOM 483 O O . ILE A 1 65 ? -10.703 -19.809 0.356 1.00 96.06 65 ILE A O 1
ATOM 487 N N . ALA A 1 66 ? -9.105 -20.893 -0.791 1.00 96.25 66 ALA A N 1
ATOM 488 C CA . ALA A 1 66 ? -8.950 -21.981 0.166 1.00 96.25 66 ALA A CA 1
ATOM 489 C C . ALA A 1 66 ? -8.558 -21.456 1.556 1.00 96.25 66 ALA A C 1
ATOM 491 O O . ALA A 1 66 ? -9.159 -21.863 2.546 1.00 96.25 66 ALA A O 1
ATOM 492 N N . GLY A 1 67 ? -7.636 -20.492 1.634 1.00 95.44 67 GLY A N 1
ATOM 493 C CA . GLY A 1 67 ? -7.276 -19.799 2.874 1.00 95.44 67 GLY A CA 1
ATOM 494 C C . GLY A 1 67 ? -8.442 -19.053 3.534 1.00 95.44 67 GLY A C 1
ATOM 495 O O . GLY A 1 67 ? -8.694 -19.217 4.732 1.00 95.44 67 GLY A O 1
ATOM 496 N N . ASP A 1 68 ? -9.199 -18.268 2.756 1.00 94.31 68 ASP A N 1
ATOM 497 C CA . ASP A 1 68 ? -10.397 -17.565 3.250 1.00 94.31 68 ASP A CA 1
ATOM 498 C C . ASP A 1 68 ? -11.457 -18.556 3.759 1.00 94.31 68 ASP A C 1
ATOM 500 O O . ASP A 1 68 ? -12.021 -18.361 4.840 1.00 94.31 68 ASP A O 1
ATOM 504 N N . LEU A 1 69 ? -11.710 -19.642 3.022 1.00 94.19 69 LEU A N 1
ATOM 505 C CA . LEU A 1 69 ? -12.660 -20.689 3.404 1.00 94.19 69 LEU A CA 1
ATOM 506 C C . LEU A 1 69 ? -12.195 -21.468 4.638 1.00 94.19 69 LEU A C 1
ATOM 508 O O . LEU A 1 69 ? -13.003 -21.705 5.537 1.00 94.19 69 LEU A O 1
ATOM 512 N N . ALA A 1 70 ? -10.906 -21.797 4.736 1.00 93.69 70 ALA A N 1
ATOM 513 C CA . ALA A 1 70 ? -10.326 -22.455 5.901 1.00 93.69 70 ALA A CA 1
ATOM 514 C C . ALA A 1 70 ? -10.527 -21.610 7.166 1.00 93.69 70 ALA A C 1
ATOM 516 O O . ALA A 1 70 ? -10.955 -22.129 8.197 1.00 93.69 70 ALA A O 1
ATOM 517 N N . HIS A 1 71 ? -10.338 -20.289 7.086 1.00 92.81 71 HIS A N 1
ATOM 518 C CA . HIS A 1 71 ? -10.672 -19.413 8.208 1.00 92.81 71 HIS A CA 1
ATOM 519 C C . HIS A 1 71 ? -12.174 -19.447 8.539 1.00 92.81 71 HIS A C 1
ATOM 521 O O . HIS A 1 71 ? -12.556 -19.387 9.706 1.00 92.81 71 HIS A O 1
ATOM 527 N N . ARG A 1 72 ? -13.076 -19.516 7.553 1.00 88.69 72 ARG A N 1
ATOM 528 C CA . ARG A 1 72 ? -14.522 -19.605 7.842 1.00 88.69 72 ARG A CA 1
ATOM 529 C C . ARG A 1 72 ? -14.899 -20.913 8.540 1.00 88.69 72 ARG A C 1
ATOM 531 O O . ARG A 1 72 ? -15.753 -20.871 9.421 1.00 88.69 72 ARG A O 1
ATOM 538 N N . GLY A 1 73 ? -14.284 -22.027 8.144 1.00 85.62 73 GLY A N 1
ATOM 539 C CA . GLY A 1 73 ? -14.553 -23.357 8.698 1.00 85.62 73 GLY A CA 1
ATOM 540 C C . GLY A 1 73 ? -13.928 -23.588 10.076 1.00 85.62 73 GLY A C 1
ATOM 541 O O . GLY A 1 73 ? -14.582 -24.141 10.953 1.00 85.62 73 GLY A O 1
ATOM 542 N N . PHE A 1 74 ? -12.696 -23.118 10.287 1.00 78.81 74 PHE A N 1
ATOM 543 C CA . PHE A 1 74 ? -11.898 -23.432 11.482 1.00 78.81 74 PHE A CA 1
ATOM 544 C C . PHE A 1 74 ? -11.541 -22.208 12.344 1.00 78.81 74 PHE A C 1
ATOM 546 O O . PHE A 1 74 ? -11.163 -22.345 13.502 1.00 78.81 74 PHE A O 1
ATOM 553 N N . GLY A 1 75 ? -11.659 -20.992 11.806 1.00 63.56 75 GLY A N 1
ATOM 554 C CA . GLY A 1 75 ? -11.125 -19.758 12.399 1.00 63.56 75 GLY A CA 1
ATOM 555 C C . GLY A 1 75 ? -12.030 -19.048 13.407 1.00 63.56 75 GLY A C 1
ATOM 556 O O . GLY A 1 75 ? -11.726 -17.928 13.810 1.00 63.56 75 GLY A O 1
ATOM 557 N N . ARG A 1 76 ? -13.132 -19.660 13.860 1.00 60.94 76 ARG A N 1
ATOM 558 C CA . ARG A 1 76 ? -13.874 -19.163 15.035 1.00 60.94 76 ARG A CA 1
ATOM 559 C C . ARG A 1 76 ? -13.208 -19.637 16.327 1.00 60.94 76 ARG A C 1
ATOM 561 O O . ARG A 1 76 ? -13.859 -20.234 17.175 1.00 60.94 76 ARG A O 1
ATOM 568 N N . VAL A 1 77 ? -11.915 -19.376 16.483 1.00 54.81 77 VAL A N 1
ATOM 569 C CA . VAL A 1 77 ? -11.283 -19.483 17.799 1.00 54.81 77 VAL A CA 1
ATOM 570 C C . VAL A 1 77 ? -11.587 -18.169 18.518 1.00 54.81 77 VAL A C 1
ATOM 572 O O . VAL A 1 77 ? -11.188 -17.114 18.015 1.00 54.81 77 VAL A O 1
ATOM 575 N N . PRO A 1 78 ? -12.331 -18.179 19.639 1.00 54.16 78 PRO A N 1
ATOM 576 C CA . PRO A 1 78 ? -12.546 -16.979 20.430 1.00 54.16 78 PRO A CA 1
ATOM 577 C C . PRO A 1 78 ? -11.182 -16.403 20.809 1.00 54.16 78 PRO A C 1
ATOM 579 O O . PRO A 1 78 ? -10.388 -17.048 21.493 1.00 54.16 78 PRO A O 1
ATOM 582 N N . GLY A 1 79 ? -10.875 -15.206 20.311 1.00 56.16 79 GLY A N 1
ATOM 583 C CA . GLY A 1 79 ? -9.686 -14.493 20.750 1.00 56.16 79 GLY A CA 1
ATOM 584 C C . GLY A 1 79 ? -9.808 -14.126 22.231 1.00 56.16 79 GLY A C 1
ATOM 585 O O . GLY A 1 79 ? -10.926 -14.051 22.749 1.00 56.16 79 GLY A O 1
ATOM 586 N N . PRO A 1 80 ? -8.687 -13.844 22.916 1.00 56.09 80 PRO A N 1
ATOM 587 C CA . PRO A 1 80 ? -8.749 -13.283 24.258 1.00 56.09 80 PRO A CA 1
ATOM 588 C C . PRO A 1 80 ? -9.638 -12.029 24.248 1.00 56.09 80 PRO A C 1
ATOM 590 O O . PRO A 1 80 ? -9.632 -11.298 23.245 1.00 56.09 80 PRO A O 1
ATOM 593 N N . PRO A 1 81 ? -10.405 -11.778 25.327 1.00 54.59 81 PRO A N 1
ATOM 594 C CA . PRO A 1 81 ? -11.272 -10.614 25.416 1.00 54.59 81 PRO A CA 1
ATOM 595 C C . PRO A 1 81 ? -10.467 -9.361 25.085 1.00 54.59 81 PRO A C 1
ATOM 597 O O . PRO A 1 81 ? -9.418 -9.095 25.677 1.00 54.59 81 PRO A O 1
ATOM 600 N N . THR A 1 82 ? -10.937 -8.612 24.090 1.00 57.06 82 THR A N 1
ATOM 601 C CA . THR A 1 82 ? -10.311 -7.356 23.693 1.00 57.06 82 THR A CA 1
ATOM 602 C C . THR A 1 82 ? -10.270 -6.431 24.898 1.00 57.06 82 THR A C 1
ATOM 604 O O . THR A 1 82 ? -11.301 -6.155 25.512 1.00 57.06 82 THR A O 1
ATOM 607 N N . ALA A 1 83 ? -9.070 -5.951 25.235 1.00 59.09 83 ALA A N 1
ATOM 608 C CA . ALA A 1 83 ? -8.908 -4.905 26.233 1.00 59.09 83 ALA A CA 1
ATOM 609 C C . ALA A 1 83 ? -9.858 -3.741 25.910 1.00 59.09 83 ALA A C 1
ATOM 611 O O . ALA A 1 83 ? -10.077 -3.426 24.735 1.00 59.09 83 ALA A O 1
ATOM 612 N N . ALA A 1 84 ? -10.422 -3.117 26.949 1.00 61.28 84 ALA A N 1
ATOM 613 C CA . ALA A 1 84 ? -11.321 -1.983 26.781 1.00 61.28 84 ALA A CA 1
ATOM 614 C C . ALA A 1 84 ? -10.686 -0.956 25.833 1.00 61.28 84 ALA A C 1
ATOM 616 O O . ALA A 1 84 ? -9.538 -0.543 26.030 1.00 61.28 84 ALA A O 1
ATOM 617 N N . ALA A 1 85 ? -11.418 -0.585 24.778 1.00 65.75 85 ALA A N 1
ATOM 618 C CA . ALA A 1 85 ? -10.914 0.354 23.787 1.00 65.75 85 ALA A CA 1
ATOM 619 C C . ALA A 1 85 ? -10.470 1.655 24.485 1.00 65.75 85 ALA A C 1
ATOM 621 O O . ALA A 1 85 ? -11.179 2.129 25.379 1.00 65.75 85 ALA A O 1
ATOM 622 N N . PRO A 1 86 ? -9.325 2.248 24.095 1.00 69.38 86 PRO A N 1
ATOM 623 C CA . PRO A 1 86 ? -8.864 3.484 24.710 1.00 69.38 86 PRO A CA 1
ATOM 624 C C . PRO A 1 86 ? -9.929 4.582 24.562 1.00 69.38 86 PRO A C 1
ATOM 626 O O . PRO A 1 86 ? -10.622 4.623 23.536 1.00 69.38 86 PRO A O 1
ATOM 629 N N . PRO A 1 87 ? -10.059 5.495 25.545 1.00 80.06 87 PRO A N 1
ATOM 630 C CA . PRO A 1 87 ? -10.978 6.621 25.438 1.00 80.06 87 PRO A CA 1
ATOM 631 C C . PRO A 1 87 ? -10.719 7.411 24.151 1.00 80.06 87 PRO A C 1
ATOM 633 O O . PRO A 1 87 ? -9.569 7.742 23.846 1.00 80.06 87 PRO A O 1
ATOM 636 N N . GLY A 1 88 ? -11.782 7.738 23.408 1.00 83.94 88 GLY A N 1
ATOM 637 C CA . GLY A 1 88 ? -11.673 8.378 22.089 1.00 83.94 88 GLY A CA 1
ATOM 638 C C . GLY A 1 88 ? -10.868 9.682 22.105 1.00 83.94 88 GLY A C 1
ATOM 639 O O . GLY A 1 88 ? -10.099 9.946 21.186 1.00 83.94 88 GLY A O 1
ATOM 640 N N . ASP A 1 89 ? -10.964 10.449 23.190 1.00 89.81 89 ASP A N 1
ATOM 641 C CA . ASP A 1 89 ? -10.245 11.711 23.374 1.00 89.81 89 ASP A CA 1
ATOM 642 C C . ASP A 1 89 ? -8.734 11.529 23.590 1.00 89.81 89 ASP A C 1
ATOM 644 O O . ASP A 1 89 ? -7.931 12.295 23.046 1.00 89.81 89 ASP A O 1
ATOM 648 N N . SER A 1 90 ? -8.345 10.501 24.355 1.00 90.56 90 SER A N 1
ATOM 649 C CA . SER A 1 90 ? -6.940 10.115 24.554 1.00 90.56 90 SER A CA 1
ATOM 650 C C . SER A 1 90 ? -6.334 9.672 23.227 1.00 90.56 90 SER A C 1
ATOM 652 O O . SER A 1 90 ? -5.270 10.151 22.827 1.00 90.56 90 SER A O 1
ATOM 654 N N . LEU A 1 91 ? -7.071 8.827 22.497 1.00 93.19 91 LEU A N 1
ATOM 655 C CA . LEU A 1 91 ? -6.636 8.319 21.205 1.00 93.19 91 LEU A CA 1
ATOM 656 C C . LEU A 1 91 ? -6.509 9.440 20.170 1.00 93.19 91 LEU A C 1
ATOM 658 O O . LEU A 1 91 ? -5.508 9.492 19.464 1.00 93.19 91 LEU A O 1
ATOM 662 N N . ALA A 1 92 ? -7.455 10.383 20.119 1.00 95.38 92 ALA A N 1
ATOM 663 C CA . ALA A 1 92 ? -7.385 11.547 19.233 1.00 95.38 92 ALA A CA 1
ATOM 664 C C . ALA A 1 92 ? -6.159 12.434 19.518 1.00 95.38 92 ALA A C 1
ATOM 666 O O . ALA A 1 92 ? -5.536 12.942 18.586 1.00 95.38 92 ALA A O 1
ATOM 667 N N . GLY A 1 93 ? -5.798 12.610 20.796 1.00 95.69 93 GLY A N 1
ATOM 668 C CA . GLY A 1 93 ? -4.580 13.318 21.200 1.00 95.69 93 GLY A CA 1
ATOM 669 C C . GLY A 1 93 ? -3.310 12.612 20.728 1.00 95.69 93 GLY A C 1
ATOM 670 O O . GLY A 1 93 ? -2.510 13.213 20.017 1.00 95.69 93 GLY A O 1
ATOM 671 N N . ALA A 1 94 ? -3.166 11.326 21.058 1.00 95.50 94 ALA A N 1
ATOM 672 C CA . ALA A 1 94 ? -2.007 10.525 20.664 1.00 95.50 94 ALA A CA 1
ATOM 673 C C . ALA A 1 94 ? -1.854 10.430 19.133 1.00 95.50 94 ALA A C 1
ATOM 675 O O . ALA A 1 94 ? -0.747 10.525 18.611 1.00 95.50 94 ALA A O 1
ATOM 676 N N . THR A 1 95 ? -2.974 10.327 18.412 1.00 96.75 95 THR A N 1
ATOM 677 C CA . THR A 1 95 ? -3.015 10.297 16.941 1.00 96.75 95 THR A CA 1
ATOM 678 C C . THR A 1 95 ? -2.455 11.585 16.329 1.00 96.75 95 THR A C 1
ATOM 680 O O . THR A 1 95 ? -1.624 11.524 15.424 1.00 96.75 95 THR A O 1
ATOM 683 N N . LEU A 1 96 ? -2.863 12.752 16.844 1.00 97.69 96 LEU A N 1
ATOM 684 C CA . LEU A 1 96 ? -2.345 14.039 16.378 1.00 97.69 96 LEU A CA 1
ATOM 685 C C . LEU A 1 96 ? -0.857 14.201 16.713 1.00 97.69 96 LEU A C 1
ATOM 687 O O . LEU A 1 96 ? -0.086 14.619 15.854 1.00 97.69 96 LEU A O 1
ATOM 691 N N . CYS A 1 97 ? -0.443 13.844 17.933 1.00 97.50 97 CYS A N 1
ATOM 692 C CA . CYS A 1 97 ? 0.962 13.890 18.341 1.00 97.50 97 CYS A CA 1
ATOM 693 C C . CYS A 1 97 ? 1.848 13.025 17.436 1.00 97.50 97 CYS A C 1
ATOM 695 O O . CYS A 1 97 ? 2.892 13.493 16.989 1.00 97.50 97 CYS A O 1
ATOM 697 N N . ALA A 1 98 ? 1.414 11.803 17.112 1.00 97.06 98 ALA A N 1
ATOM 698 C CA . ALA A 1 98 ? 2.135 10.920 16.201 1.00 97.06 98 ALA A CA 1
ATOM 699 C C . ALA A 1 98 ? 2.271 11.525 14.795 1.00 97.06 98 ALA A C 1
ATOM 701 O O . ALA A 1 98 ? 3.363 11.525 14.232 1.00 97.06 98 ALA A O 1
ATOM 702 N N . ALA A 1 99 ? 1.194 12.100 14.248 1.00 97.31 99 ALA A N 1
ATOM 703 C CA . ALA A 1 99 ? 1.249 12.771 12.951 1.00 97.31 99 ALA A CA 1
ATOM 704 C C . ALA A 1 99 ? 2.213 13.970 12.962 1.00 97.31 99 ALA A C 1
ATOM 706 O O . ALA A 1 99 ? 3.037 14.097 12.059 1.00 97.31 99 ALA A O 1
ATOM 707 N N . ILE A 1 100 ? 2.159 14.816 13.998 1.00 97.62 100 ILE A N 1
ATOM 708 C CA . ILE A 1 100 ? 3.071 15.959 14.153 1.00 97.62 100 ILE A CA 1
ATOM 709 C C . ILE A 1 100 ? 4.521 15.487 14.254 1.00 97.62 100 ILE A C 1
ATOM 711 O O . ILE A 1 100 ? 5.373 16.061 13.588 1.00 97.62 100 ILE A O 1
ATOM 715 N N . LEU A 1 101 ? 4.807 14.434 15.025 1.00 96.19 101 LEU A N 1
ATOM 716 C CA . LEU A 1 101 ? 6.156 13.883 15.149 1.00 96.19 101 LEU A CA 1
ATOM 717 C C . LEU A 1 101 ? 6.694 13.400 13.794 1.00 96.19 101 LEU A C 1
ATOM 719 O O . LEU A 1 101 ? 7.798 13.773 13.400 1.00 96.19 101 LEU A O 1
ATOM 723 N N . CYS A 1 102 ? 5.901 12.625 13.050 1.00 95.56 102 CYS A N 1
ATOM 724 C CA . CYS A 1 102 ? 6.260 12.167 11.707 1.00 95.56 102 CYS A CA 1
ATOM 725 C C . CYS A 1 102 ? 6.552 13.327 10.750 1.00 95.56 102 CYS A C 1
ATOM 727 O O . CYS A 1 102 ? 7.532 13.289 9.999 1.00 95.56 102 CYS A O 1
ATOM 729 N N . LEU A 1 103 ? 5.727 14.373 10.792 1.00 94.62 103 LEU A N 1
ATOM 730 C CA . LEU A 1 103 ? 5.921 15.566 9.975 1.00 94.62 103 LEU A CA 1
ATOM 731 C C . LEU A 1 103 ? 7.137 16.373 10.417 1.00 94.62 103 LEU A C 1
ATOM 733 O O . LEU A 1 103 ? 7.903 16.789 9.560 1.00 94.62 103 LEU A O 1
ATOM 737 N N . ALA A 1 104 ? 7.357 16.548 11.718 1.00 94.75 104 ALA A N 1
ATOM 738 C CA . ALA A 1 104 ? 8.503 17.272 12.252 1.00 94.75 104 ALA A CA 1
ATOM 739 C C . ALA A 1 104 ? 9.816 16.623 11.808 1.00 94.75 104 ALA A C 1
ATOM 741 O O . ALA A 1 104 ? 10.664 17.302 11.240 1.00 94.75 104 ALA A O 1
ATOM 742 N N . VAL A 1 105 ? 9.944 15.299 11.948 1.00 93.75 105 VAL A N 1
ATOM 743 C CA . VAL A 1 105 ? 11.119 14.556 11.463 1.00 93.75 105 VAL A CA 1
ATOM 744 C C . VAL A 1 105 ? 11.302 14.748 9.953 1.00 93.75 105 VAL A C 1
ATOM 746 O O . VAL A 1 105 ? 12.405 15.036 9.492 1.00 93.75 105 VAL A O 1
ATOM 749 N N . THR A 1 106 ? 10.219 14.657 9.176 1.00 91.31 106 THR A N 1
ATOM 750 C CA . THR A 1 106 ? 10.261 14.845 7.715 1.00 91.31 106 THR A CA 1
ATOM 751 C C . THR A 1 106 ? 10.651 16.273 7.321 1.00 91.31 106 THR A C 1
ATOM 753 O O . THR A 1 106 ? 11.423 16.466 6.387 1.00 91.31 106 THR A O 1
ATOM 756 N N . LEU A 1 107 ? 10.158 17.286 8.032 1.00 91.00 107 LEU A N 1
ATOM 757 C CA . LEU A 1 107 ? 10.491 18.688 7.792 1.00 91.00 107 LEU A CA 1
ATOM 758 C C . LEU A 1 107 ? 11.932 18.998 8.189 1.00 91.00 107 LEU A C 1
ATOM 760 O O . LEU A 1 107 ? 12.618 19.677 7.433 1.00 91.00 107 LEU A O 1
ATOM 764 N N . CYS A 1 108 ? 12.416 18.456 9.311 1.00 92.62 108 CYS A N 1
ATOM 765 C CA . CYS A 1 108 ? 13.822 18.552 9.695 1.00 92.62 108 CYS A CA 1
ATOM 766 C C . CYS A 1 108 ? 14.724 17.973 8.602 1.00 92.62 108 CYS A C 1
ATOM 768 O O . CYS A 1 108 ? 15.706 18.608 8.241 1.00 92.62 108 CYS A O 1
ATOM 770 N N . TRP A 1 109 ? 14.353 16.834 8.006 1.00 90.69 109 TRP A N 1
ATOM 771 C CA . TRP A 1 109 ? 15.087 16.269 6.871 1.00 90.69 109 TRP A CA 1
ATOM 772 C C . TRP A 1 109 ? 15.212 17.247 5.702 1.00 90.69 109 TRP A C 1
ATOM 774 O O . TRP A 1 109 ? 16.307 17.508 5.205 1.00 90.69 109 TRP A O 1
ATOM 784 N N . ILE A 1 110 ? 14.067 17.774 5.260 1.00 88.81 110 ILE A N 1
ATOM 785 C CA . ILE A 1 110 ? 13.984 18.659 4.100 1.00 88.81 110 ILE A CA 1
ATOM 786 C C . ILE A 1 110 ? 14.750 19.948 4.391 1.00 88.81 110 ILE A C 1
ATOM 788 O O . ILE A 1 110 ? 15.489 20.416 3.533 1.00 88.81 110 ILE A O 1
ATOM 792 N N . ALA A 1 111 ? 14.620 20.487 5.605 1.00 90.62 111 ALA A N 1
ATOM 793 C CA . ALA A 1 111 ? 15.350 21.666 6.042 1.00 90.62 111 ALA A CA 1
ATOM 794 C C . ALA A 1 111 ? 16.863 21.425 6.010 1.00 90.62 111 ALA A C 1
ATOM 796 O O . ALA A 1 111 ? 17.578 22.219 5.412 1.00 90.62 111 ALA A O 1
ATOM 797 N N . THR A 1 112 ? 17.359 20.318 6.569 1.00 91.12 112 THR A N 1
ATOM 798 C CA . THR A 1 112 ? 18.791 19.988 6.537 1.00 91.12 112 THR A CA 1
ATOM 799 C C . THR A 1 112 ? 19.314 19.872 5.105 1.00 91.12 112 THR A C 1
ATOM 801 O O . THR A 1 112 ? 20.342 20.464 4.784 1.00 91.12 112 THR A O 1
ATOM 804 N N . ALA A 1 113 ? 18.585 19.184 4.220 1.00 89.12 113 ALA A N 1
ATOM 805 C CA . ALA A 1 113 ? 18.965 19.069 2.813 1.00 89.12 113 ALA A CA 1
ATOM 806 C C . ALA A 1 113 ? 18.959 20.431 2.093 1.00 89.12 113 ALA A C 1
ATOM 808 O O . ALA A 1 113 ? 19.892 20.755 1.357 1.00 89.12 113 ALA A O 1
ATOM 809 N N . ALA A 1 114 ? 17.928 21.248 2.320 1.00 89.81 114 ALA A N 1
ATOM 810 C CA . ALA A 1 114 ? 17.787 22.562 1.702 1.00 89.81 114 ALA A CA 1
ATOM 811 C C . ALA A 1 114 ? 18.855 23.551 2.190 1.00 89.81 114 ALA A C 1
ATOM 813 O O . ALA A 1 114 ? 19.392 24.319 1.395 1.00 89.81 114 ALA A O 1
ATOM 814 N N . MET A 1 115 ? 19.202 23.516 3.479 1.00 92.69 115 MET A N 1
ATOM 815 C CA . MET A 1 115 ? 20.223 24.387 4.064 1.00 92.69 115 MET A CA 1
ATOM 816 C C . MET A 1 115 ? 21.629 24.093 3.534 1.00 92.69 115 MET A C 1
ATOM 818 O O . MET A 1 115 ? 22.456 24.998 3.517 1.00 92.69 115 MET A O 1
ATOM 822 N N . ALA A 1 116 ? 21.893 22.881 3.038 1.00 90.56 116 ALA A N 1
ATOM 823 C CA . ALA A 1 116 ? 23.197 22.525 2.481 1.00 90.56 116 ALA A CA 1
ATOM 824 C C . ALA A 1 116 ? 23.531 23.234 1.153 1.00 90.56 116 ALA A C 1
ATOM 826 O O . ALA A 1 116 ? 24.701 23.397 0.825 1.00 90.56 116 ALA A O 1
ATOM 827 N N . VAL A 1 117 ? 22.517 23.657 0.390 1.00 89.81 117 VAL A N 1
ATOM 828 C CA . VAL A 1 117 ? 22.678 24.354 -0.907 1.00 89.81 117 VAL A CA 1
ATOM 829 C C . VAL A 1 117 ? 22.021 25.739 -0.933 1.00 89.81 117 VAL A C 1
ATOM 831 O O . VAL A 1 117 ? 22.178 26.484 -1.897 1.00 89.81 117 VAL A O 1
ATOM 834 N N . GLY A 1 118 ? 21.280 26.093 0.118 1.00 91.25 118 GLY A N 1
ATOM 835 C CA . GLY A 1 118 ? 20.437 27.282 0.195 1.00 91.25 118 GLY A CA 1
ATOM 836 C C . GLY A 1 118 ? 18.978 26.985 -0.201 1.00 91.25 118 GLY A C 1
ATOM 837 O O . GLY A 1 118 ? 18.741 26.430 -1.278 1.00 91.25 118 GLY A O 1
ATOM 838 N N . PRO A 1 119 ? 17.966 27.401 0.594 1.00 88.31 119 PRO A N 1
ATOM 839 C CA . PRO A 1 119 ? 16.557 27.069 0.340 1.00 88.31 119 PRO A CA 1
ATOM 840 C C . PRO A 1 119 ? 16.038 27.490 -1.041 1.00 88.31 119 PRO A C 1
ATOM 842 O O . PRO A 1 119 ? 15.330 26.728 -1.697 1.00 88.31 119 PRO A O 1
ATOM 845 N N . GLY A 1 120 ? 16.422 28.681 -1.514 1.00 88.56 120 GLY A N 1
ATOM 846 C CA . GLY A 1 120 ? 16.030 29.166 -2.841 1.00 88.56 120 GLY A CA 1
ATOM 847 C C . GLY A 1 120 ? 16.661 28.359 -3.979 1.00 88.56 120 GLY A C 1
ATOM 848 O O . GLY A 1 120 ? 16.006 28.084 -4.982 1.00 88.56 120 GLY A O 1
ATOM 849 N N . GLN A 1 121 ? 17.912 27.921 -3.811 1.00 88.69 121 GLN A N 1
ATOM 850 C CA . GLN A 1 121 ? 18.588 27.077 -4.794 1.00 88.69 121 GLN A CA 1
ATOM 851 C C . GLN A 1 121 ? 17.991 25.673 -4.821 1.00 88.69 121 GLN A C 1
ATOM 853 O O . GLN A 1 121 ? 17.759 25.131 -5.898 1.00 88.69 121 GLN A O 1
ATOM 858 N N . PHE A 1 122 ? 17.675 25.120 -3.651 1.00 86.12 122 PHE A N 1
ATOM 859 C CA . PHE A 1 122 ? 17.001 23.835 -3.541 1.00 86.12 122 PHE A CA 1
ATOM 860 C C . PHE A 1 122 ? 15.606 23.859 -4.188 1.00 86.12 122 PHE A C 1
ATOM 862 O O . PHE A 1 122 ? 15.256 22.941 -4.925 1.00 86.12 122 PHE A O 1
ATOM 869 N N . ALA A 1 123 ? 14.833 24.932 -3.990 1.00 85.25 123 ALA A N 1
ATOM 870 C CA . ALA A 1 123 ? 13.536 25.103 -4.645 1.00 85.25 123 ALA A CA 1
ATOM 871 C C . ALA A 1 123 ? 13.665 25.183 -6.176 1.00 85.25 123 ALA A C 1
ATOM 873 O O . ALA A 1 123 ? 12.902 24.536 -6.891 1.00 85.25 123 ALA A O 1
ATOM 874 N N . ARG A 1 124 ? 14.662 25.919 -6.691 1.00 86.06 124 ARG A N 1
ATOM 875 C CA . ARG A 1 124 ? 14.955 25.960 -8.134 1.00 86.06 124 ARG A CA 1
ATOM 876 C C . ARG A 1 124 ? 15.363 24.594 -8.675 1.00 86.06 124 ARG A C 1
ATOM 878 O O . ARG A 1 124 ? 14.874 24.203 -9.728 1.00 86.06 124 ARG A O 1
ATOM 885 N N . LEU A 1 125 ? 16.196 23.855 -7.940 1.00 84.06 125 LEU A N 1
ATOM 886 C CA . LEU A 1 125 ? 16.587 22.495 -8.304 1.00 84.06 125 LEU A CA 1
ATOM 887 C C . LEU A 1 125 ? 15.368 21.570 -8.364 1.00 84.06 125 LEU A C 1
ATOM 889 O O . LEU A 1 125 ? 15.218 20.836 -9.328 1.00 84.06 125 LEU A O 1
ATOM 893 N N . ALA A 1 126 ? 14.459 21.649 -7.390 1.00 80.56 126 ALA A N 1
ATOM 894 C CA . ALA A 1 126 ? 13.239 20.843 -7.377 1.00 80.56 126 ALA A CA 1
ATOM 895 C C . ALA A 1 126 ? 12.299 21.127 -8.560 1.00 80.56 126 ALA A C 1
ATOM 897 O O . ALA A 1 126 ? 11.572 20.225 -8.973 1.00 80.56 126 ALA A O 1
ATOM 898 N N . LEU A 1 127 ? 12.311 22.351 -9.097 1.00 78.31 127 LEU A N 1
ATOM 899 C CA . LEU A 1 127 ? 11.528 22.731 -10.277 1.00 78.31 127 LEU A CA 1
ATOM 900 C C . LEU A 1 127 ? 12.214 22.340 -11.591 1.00 78.31 127 LEU A C 1
ATOM 902 O O . LEU A 1 127 ? 11.536 21.899 -12.512 1.00 78.31 127 LEU A O 1
ATOM 906 N N . ALA A 1 128 ? 13.533 22.515 -11.679 1.00 81.75 128 ALA A N 1
ATOM 907 C CA . ALA A 1 128 ? 14.296 22.281 -12.903 1.00 81.75 128 ALA A CA 1
ATOM 908 C C . ALA A 1 128 ? 14.649 20.801 -13.109 1.00 81.75 128 ALA A C 1
ATOM 910 O O . ALA A 1 128 ? 14.533 20.289 -14.217 1.00 81.75 128 ALA A O 1
ATOM 911 N N . ASP A 1 129 ? 15.059 20.114 -12.041 1.00 82.31 129 ASP A N 1
ATOM 912 C CA . ASP A 1 129 ? 15.405 18.695 -12.049 1.00 82.31 129 ASP A CA 1
ATOM 913 C C . ASP A 1 129 ? 14.913 18.007 -10.757 1.00 82.31 129 ASP A C 1
ATOM 915 O O . ASP A 1 129 ? 15.645 17.865 -9.764 1.00 82.31 129 ASP A O 1
ATOM 919 N N . PRO A 1 130 ? 13.654 17.533 -10.753 1.00 76.56 130 PRO A N 1
ATOM 920 C CA . PRO A 1 130 ? 13.078 16.824 -9.617 1.00 76.56 130 PRO A CA 1
ATOM 921 C C . PRO A 1 130 ? 13.832 15.541 -9.231 1.00 76.56 130 PRO A C 1
ATOM 923 O O . PRO A 1 130 ? 13.708 15.085 -8.091 1.00 76.56 130 PRO A O 1
ATOM 926 N N . LEU A 1 131 ? 14.575 14.917 -10.155 1.00 80.19 131 LEU A N 1
ATOM 927 C CA . LEU A 1 131 ? 15.345 13.704 -9.873 1.00 80.19 131 LEU A CA 1
ATOM 928 C C . LEU A 1 131 ? 16.645 14.045 -9.144 1.00 80.19 131 LEU A C 1
ATOM 930 O O . LEU A 1 131 ? 16.943 13.404 -8.134 1.00 80.19 131 LEU A O 1
ATOM 934 N N . ALA A 1 132 ? 17.357 15.087 -9.577 1.00 83.81 132 ALA A N 1
ATOM 935 C CA . ALA A 1 132 ? 18.524 15.598 -8.864 1.00 83.81 132 ALA A CA 1
ATOM 936 C C . ALA A 1 132 ? 18.150 16.150 -7.481 1.00 83.81 132 ALA A C 1
ATOM 938 O O . ALA A 1 132 ? 18.818 15.839 -6.495 1.00 83.81 132 ALA A O 1
ATOM 939 N N . ALA A 1 133 ? 17.037 16.885 -7.363 1.00 83.69 133 ALA A N 1
ATOM 940 C CA . ALA A 1 133 ? 16.538 17.357 -6.069 1.00 83.69 133 ALA A CA 1
ATOM 941 C C . ALA A 1 133 ? 16.229 16.197 -5.114 1.00 83.69 133 ALA A C 1
ATOM 943 O O . ALA A 1 133 ? 16.569 16.244 -3.928 1.00 83.69 133 ALA A O 1
ATOM 944 N N . ARG A 1 134 ? 15.621 15.123 -5.634 1.00 83.81 134 ARG A N 1
ATOM 945 C CA . ARG A 1 134 ? 15.404 13.895 -4.871 1.00 83.81 134 ARG A CA 1
ATOM 946 C C . ARG A 1 134 ? 16.736 13.277 -4.462 1.00 83.81 134 ARG A C 1
ATOM 948 O O . ARG A 1 134 ? 16.899 12.995 -3.284 1.00 83.81 134 ARG A O 1
ATOM 955 N N . ALA A 1 135 ? 17.677 13.070 -5.380 1.00 85.69 135 ALA A N 1
ATOM 956 C CA . ALA A 1 135 ? 18.987 12.497 -5.061 1.00 85.69 135 ALA A CA 1
ATOM 957 C C . ALA A 1 135 ? 19.699 13.290 -3.951 1.00 85.69 135 ALA A C 1
ATOM 959 O O . ALA A 1 135 ? 20.171 12.690 -2.985 1.00 85.69 135 ALA A O 1
ATOM 960 N N . HIS A 1 136 ? 19.645 14.623 -4.030 1.00 87.88 136 HIS A N 1
ATOM 961 C CA . HIS A 1 136 ? 20.131 15.531 -2.993 1.00 87.88 136 HIS A CA 1
ATOM 962 C C . HIS A 1 136 ? 19.429 15.298 -1.655 1.00 87.88 136 HIS A C 1
ATOM 964 O O . HIS A 1 136 ? 20.078 15.056 -0.652 1.00 87.88 136 HIS A O 1
ATOM 970 N N . LEU A 1 137 ? 18.098 15.249 -1.601 1.00 87.06 137 LEU A N 1
ATOM 971 C CA . LEU A 1 137 ? 17.398 14.913 -0.352 1.00 87.06 137 LEU A CA 1
ATOM 972 C C . LEU A 1 137 ? 17.861 13.577 0.244 1.00 87.06 137 LEU A C 1
ATOM 974 O O . LEU A 1 137 ? 17.985 13.435 1.461 1.00 87.06 137 LEU A O 1
ATOM 978 N N . LEU A 1 138 ? 18.111 12.580 -0.605 1.00 85.88 138 LEU A N 1
ATOM 979 C CA . LEU A 1 138 ? 18.492 11.245 -0.163 1.00 85.88 138 LEU A CA 1
ATOM 980 C C . LEU A 1 138 ? 19.918 11.149 0.389 1.00 85.88 138 LEU A C 1
ATOM 982 O O . LEU A 1 138 ? 20.160 10.187 1.123 1.00 85.88 138 LEU A O 1
ATOM 986 N N . SER A 1 139 ? 20.813 12.094 0.085 1.00 87.62 139 SER A N 1
ATOM 987 C CA . SER A 1 139 ? 22.166 12.140 0.657 1.00 87.62 139 SER A CA 1
ATOM 988 C C . SER A 1 139 ? 22.199 12.750 2.064 1.00 87.62 139 SER A C 1
ATOM 990 O O . SER A 1 139 ? 23.068 12.395 2.851 1.00 87.62 139 SER A O 1
ATOM 992 N N . TYR A 1 140 ? 21.207 13.567 2.438 1.00 88.00 140 TYR A N 1
ATOM 993 C CA . TYR A 1 140 ? 21.124 14.225 3.755 1.00 88.00 140 TYR A CA 1
ATOM 994 C C . TYR A 1 140 ? 20.178 13.517 4.736 1.00 88.00 140 TYR A C 1
ATOM 996 O O . TYR A 1 140 ? 19.437 14.159 5.481 1.00 88.00 140 TYR A O 1
ATOM 1004 N N . LYS A 1 141 ? 20.149 12.179 4.741 1.00 85.12 141 LYS A N 1
ATOM 1005 C CA . LYS A 1 141 ? 19.359 11.428 5.736 1.00 85.12 141 LYS A CA 1
ATOM 1006 C C . LYS A 1 141 ? 19.918 11.676 7.139 1.00 85.12 141 LYS A C 1
ATOM 1008 O O . LYS A 1 141 ? 21.108 11.490 7.356 1.00 85.12 141 LYS A O 1
ATOM 1013 N N . LEU A 1 142 ? 19.049 12.000 8.099 1.00 84.00 142 LEU A N 1
ATOM 1014 C CA . LEU A 1 142 ? 19.467 12.205 9.493 1.00 84.00 142 LEU A CA 1
ATOM 1015 C C . LEU A 1 142 ? 19.858 10.895 10.193 1.00 84.00 142 LEU A C 1
ATOM 1017 O O . LEU A 1 142 ? 20.713 10.898 11.069 1.00 84.00 142 LEU A O 1
ATOM 1021 N N . PHE A 1 143 ? 19.215 9.784 9.827 1.00 84.12 143 PHE A N 1
ATOM 1022 C CA . PHE A 1 143 ? 19.488 8.453 10.375 1.00 84.12 143 PHE A CA 1
ATOM 1023 C C . PHE A 1 143 ? 18.910 7.346 9.463 1.00 84.12 143 PHE A C 1
ATOM 1025 O O . PHE A 1 143 ? 18.027 7.618 8.630 1.00 84.12 143 PHE A O 1
ATOM 1032 N N . PRO A 1 144 ? 19.376 6.087 9.589 1.00 79.19 144 PRO A N 1
ATOM 1033 C CA . PRO A 1 144 ? 18.804 4.945 8.873 1.00 79.19 144 PRO A CA 1
ATOM 1034 C C . PRO A 1 144 ? 17.307 4.769 9.164 1.00 79.19 144 PRO A C 1
ATOM 1036 O O . PRO A 1 144 ? 16.871 4.839 10.305 1.00 79.19 144 PRO A O 1
ATOM 1039 N N . GLY A 1 145 ? 16.487 4.552 8.132 1.00 78.44 145 GLY A N 1
ATOM 1040 C CA . GLY A 1 145 ? 15.038 4.372 8.312 1.00 78.44 145 GLY A CA 1
ATOM 1041 C C . GLY A 1 145 ? 14.229 5.665 8.478 1.00 78.44 145 GLY A C 1
ATOM 1042 O O . GLY A 1 145 ? 13.010 5.599 8.583 1.00 78.44 145 GLY A O 1
ATOM 1043 N N . MET A 1 146 ? 14.840 6.853 8.391 1.00 84.62 146 MET A N 1
ATOM 1044 C CA . MET A 1 146 ? 14.131 8.143 8.462 1.00 84.62 146 MET A CA 1
ATOM 1045 C C . MET A 1 146 ? 12.919 8.254 7.516 1.00 84.62 146 MET A C 1
ATOM 1047 O O . MET A 1 146 ? 11.902 8.860 7.851 1.00 84.62 146 MET A O 1
ATOM 1051 N N . ARG A 1 147 ? 12.990 7.619 6.340 1.00 87.25 147 ARG A N 1
ATOM 1052 C CA . ARG A 1 147 ? 11.887 7.594 5.367 1.00 87.25 147 ARG A CA 1
ATOM 1053 C C . ARG A 1 147 ? 10.613 6.929 5.902 1.00 87.25 147 ARG A C 1
ATOM 1055 O O . ARG A 1 147 ? 9.524 7.227 5.420 1.00 87.25 147 ARG A O 1
ATOM 1062 N N . LEU A 1 148 ? 10.738 6.063 6.907 1.00 91.00 148 LEU A N 1
ATOM 1063 C CA . LEU A 1 148 ? 9.609 5.377 7.526 1.00 91.00 148 LEU A CA 1
ATOM 1064 C C . LEU A 1 148 ? 8.673 6.349 8.258 1.00 91.00 148 LEU A C 1
ATOM 1066 O O . LEU A 1 148 ? 7.489 6.055 8.382 1.00 91.00 148 LEU A O 1
ATOM 1070 N N . PHE A 1 149 ? 9.151 7.530 8.673 1.00 92.75 149 PHE A N 1
ATOM 1071 C CA . PHE A 1 149 ? 8.320 8.520 9.365 1.00 92.75 149 PHE A CA 1
ATOM 1072 C C . PHE A 1 149 ? 7.233 9.102 8.461 1.00 92.75 149 PHE A C 1
ATOM 1074 O O . PHE A 1 149 ? 6.068 9.107 8.854 1.00 92.75 149 PHE A O 1
ATOM 1081 N N . TYR A 1 150 ? 7.569 9.535 7.241 1.00 91.25 150 TYR A N 1
ATOM 1082 C CA . TYR A 1 150 ? 6.532 9.957 6.297 1.00 91.25 150 TYR A CA 1
ATOM 1083 C C . TYR A 1 150 ? 5.750 8.762 5.737 1.00 91.25 150 TYR A C 1
ATOM 1085 O O . TYR A 1 150 ? 4.565 8.895 5.436 1.00 91.25 150 TYR A O 1
ATOM 1093 N N . ALA A 1 151 ? 6.381 7.587 5.626 1.00 92.00 151 ALA A N 1
ATOM 1094 C CA . ALA A 1 151 ? 5.712 6.375 5.161 1.00 92.00 151 ALA A CA 1
ATOM 1095 C C . ALA A 1 151 ? 4.634 5.872 6.130 1.00 92.00 151 ALA A C 1
ATOM 1097 O O . ALA A 1 151 ? 3.680 5.240 5.689 1.00 92.00 151 ALA A O 1
ATOM 1098 N N . ALA A 1 152 ? 4.764 6.175 7.425 1.00 95.44 152 ALA A N 1
ATOM 1099 C CA . ALA A 1 152 ? 3.813 5.790 8.462 1.00 95.44 152 ALA A CA 1
ATOM 1100 C C . ALA A 1 152 ? 2.599 6.732 8.589 1.00 95.44 152 ALA A C 1
ATOM 1102 O O . ALA A 1 152 ? 1.622 6.372 9.248 1.00 95.44 152 ALA A O 1
ATOM 1103 N N . LEU A 1 153 ? 2.614 7.911 7.944 1.00 95.94 153 LEU A N 1
ATOM 1104 C CA . LEU A 1 153 ? 1.524 8.905 7.984 1.00 95.94 153 LEU A CA 1
ATOM 1105 C C . LEU A 1 153 ? 0.121 8.368 7.626 1.00 95.94 153 LEU A C 1
ATOM 1107 O O . LEU A 1 153 ? -0.846 8.834 8.243 1.00 95.94 153 LEU A O 1
ATOM 1111 N N . PRO A 1 154 ? -0.048 7.395 6.701 1.00 96.44 154 PRO A N 1
ATOM 1112 C CA . PRO A 1 154 ? -1.354 6.794 6.440 1.00 96.44 154 PRO A CA 1
ATOM 1113 C C . PRO A 1 154 ? -2.016 6.198 7.690 1.00 96.44 154 PRO A C 1
ATOM 1115 O O . PRO A 1 154 ? -3.242 6.222 7.791 1.00 96.44 154 PRO A O 1
ATOM 1118 N N . GLY A 1 155 ? -1.236 5.712 8.662 1.00 96.75 155 GLY A N 1
ATOM 1119 C CA . GLY A 1 155 ? -1.733 5.135 9.916 1.00 96.75 155 GLY A CA 1
ATOM 1120 C C . GLY A 1 155 ? -2.516 6.130 10.769 1.00 96.75 155 GLY A C 1
ATOM 1121 O O . GLY A 1 155 ? -3.725 5.949 10.940 1.00 96.75 155 GLY A O 1
ATOM 1122 N N . PRO A 1 156 ? -1.873 7.200 11.278 1.00 97.00 156 PRO A N 1
ATOM 1123 C CA . PRO A 1 156 ? -2.546 8.251 12.036 1.00 97.00 156 PRO A CA 1
ATOM 1124 C C . PRO A 1 156 ? -3.712 8.896 11.277 1.00 97.00 156 PRO A C 1
ATOM 1126 O O . PRO A 1 156 ? -4.763 9.149 11.867 1.00 97.00 156 PRO A O 1
ATOM 1129 N N . GLY A 1 157 ? -3.570 9.113 9.964 1.00 97.25 157 GLY A N 1
ATOM 1130 C CA . GLY A 1 157 ? -4.655 9.636 9.131 1.00 97.25 157 GLY A CA 1
ATOM 1131 C C . GLY A 1 157 ? -5.876 8.710 9.111 1.00 97.25 157 GLY A C 1
ATOM 1132 O O . GLY A 1 157 ? -6.997 9.149 9.374 1.00 97.25 157 GLY A O 1
ATOM 1133 N N . CYS A 1 158 ? -5.660 7.419 8.855 1.00 97.44 158 CYS A N 1
ATOM 1134 C CA . CYS A 1 158 ? -6.703 6.392 8.867 1.00 97.44 158 CYS A CA 1
ATOM 1135 C C . CYS A 1 158 ? -7.379 6.287 10.245 1.00 97.44 158 CYS A C 1
ATOM 1137 O O . CYS A 1 158 ? -8.609 6.282 10.341 1.00 97.44 158 CYS A O 1
ATOM 1139 N N . LEU A 1 159 ? -6.590 6.307 11.324 1.00 97.00 159 LEU A N 1
ATOM 1140 C CA . LEU A 1 159 ? -7.085 6.276 12.699 1.00 97.00 159 LEU A CA 1
ATOM 1141 C C . LEU A 1 159 ? -7.953 7.505 13.031 1.00 97.00 159 LEU A C 1
ATOM 1143 O O . LEU A 1 159 ? -9.012 7.372 13.646 1.00 97.00 159 LEU A O 1
ATOM 1147 N N . ALA A 1 160 ? -7.561 8.697 12.573 1.00 97.38 160 ALA A N 1
ATOM 1148 C CA . ALA A 1 160 ? -8.343 9.917 12.754 1.00 97.38 160 ALA A CA 1
ATOM 1149 C C . ALA A 1 160 ? -9.685 9.875 11.999 1.00 97.38 160 ALA A C 1
ATOM 1151 O O . ALA A 1 160 ? -10.714 10.257 12.563 1.00 97.38 160 ALA A O 1
ATOM 1152 N N . VAL A 1 161 ? -9.705 9.373 10.758 1.00 96.88 161 VAL A N 1
ATOM 1153 C CA . VAL A 1 161 ? -10.948 9.188 9.984 1.00 96.88 161 VAL A CA 1
ATOM 1154 C C . VAL A 1 161 ? -11.863 8.161 10.646 1.00 96.88 161 VAL A C 1
ATOM 1156 O O . VAL A 1 161 ? -13.061 8.404 10.780 1.00 96.88 161 VAL A O 1
ATOM 1159 N N . MET A 1 162 ? -11.303 7.048 11.117 1.00 96.00 162 MET A N 1
ATOM 1160 C CA . MET A 1 162 ? -12.021 6.010 11.855 1.00 96.00 162 MET A CA 1
ATOM 1161 C C . MET A 1 162 ? -12.713 6.580 13.102 1.00 96.00 162 MET A C 1
ATOM 1163 O O . MET A 1 162 ? -13.910 6.362 13.297 1.00 96.00 162 MET A O 1
ATOM 1167 N N . LEU A 1 163 ? -12.002 7.384 13.902 1.00 95.50 163 LEU A N 1
ATOM 1168 C CA . LEU A 1 163 ? -12.556 8.052 15.084 1.00 95.50 163 LEU A CA 1
ATOM 1169 C C . LEU A 1 163 ? -13.679 9.039 14.732 1.00 95.50 163 LEU A C 1
ATOM 1171 O O . LEU A 1 163 ? -14.734 9.033 15.370 1.00 95.50 163 LEU A O 1
ATOM 1175 N N . LEU A 1 164 ? -13.487 9.861 13.695 1.00 95.94 164 LEU A N 1
ATOM 1176 C CA . LEU A 1 164 ? -14.522 10.777 13.201 1.00 95.94 164 LEU A CA 1
ATOM 1177 C C . LEU A 1 164 ? -15.762 10.019 12.717 1.00 95.94 164 LEU A C 1
ATOM 1179 O O . LEU A 1 164 ? -16.889 10.436 12.988 1.00 95.94 164 LEU A O 1
ATOM 1183 N N . ALA A 1 165 ? -15.558 8.896 12.027 1.00 94.06 165 ALA A N 1
ATOM 1184 C CA . ALA A 1 165 ? -16.631 8.042 11.553 1.00 94.06 165 ALA A CA 1
ATOM 1185 C C . ALA A 1 165 ? -17.366 7.368 12.715 1.00 94.06 165 ALA A C 1
ATOM 1187 O O . ALA A 1 165 ? -18.588 7.293 12.657 1.00 94.06 165 ALA A O 1
ATOM 1188 N N . ARG A 1 166 ? -16.676 6.932 13.773 1.00 91.06 166 ARG A N 1
ATOM 1189 C CA . ARG A 1 166 ? -17.292 6.296 14.950 1.00 91.06 166 ARG A CA 1
ATOM 1190 C C . ARG A 1 166 ? -18.240 7.226 15.709 1.00 91.06 166 ARG A C 1
ATOM 1192 O O . ARG A 1 166 ? -19.284 6.779 16.172 1.00 91.06 166 ARG A O 1
ATOM 1199 N N . GLY A 1 167 ? -17.906 8.512 15.802 1.00 88.44 167 GLY A N 1
ATOM 1200 C CA . GLY A 1 167 ? -18.660 9.478 16.604 1.00 88.44 167 GLY A CA 1
ATOM 1201 C C . GLY A 1 167 ? -18.358 9.375 18.105 1.00 88.44 167 GLY A C 1
ATOM 1202 O O . GLY A 1 167 ? -17.391 8.737 18.509 1.00 88.44 167 GLY A O 1
ATOM 1203 N N . GLY A 1 168 ? -19.153 10.061 18.935 1.00 88.06 168 GLY A N 1
ATOM 1204 C CA . GLY A 1 168 ? -18.978 10.063 20.399 1.00 88.06 168 GLY A CA 1
ATOM 1205 C C . GLY A 1 168 ? -17.743 10.817 20.916 1.00 88.06 168 GLY A C 1
ATOM 1206 O O . GLY A 1 168 ? -17.365 10.648 22.068 1.00 88.06 168 GLY A O 1
ATOM 1207 N N . LEU A 1 169 ? -17.100 11.634 20.074 1.00 92.88 169 LEU A N 1
ATOM 1208 C CA . LEU A 1 169 ? -15.934 12.447 20.439 1.00 92.88 169 LEU A CA 1
ATOM 1209 C C . LEU A 1 169 ? -16.344 13.790 21.043 1.00 92.88 169 LEU A C 1
ATOM 1211 O O . LEU A 1 169 ? -17.275 14.433 20.536 1.00 92.88 169 LEU A O 1
ATOM 1215 N N . SER A 1 170 ? -15.568 14.274 22.019 1.00 94.69 170 SER A N 1
ATOM 1216 C CA . SER A 1 170 ? -15.672 15.665 22.466 1.00 94.69 170 SER A CA 1
ATOM 1217 C C . SER A 1 170 ? -15.358 16.646 21.322 1.00 94.69 170 SER A C 1
ATOM 1219 O O . SER A 1 170 ? -14.670 16.287 20.355 1.00 94.69 170 SER A O 1
ATOM 1221 N N . PRO A 1 171 ? -15.806 17.915 21.402 1.00 96.00 171 PRO A N 1
ATOM 1222 C CA . PRO A 1 171 ? -15.476 18.925 20.395 1.00 96.00 171 PRO A CA 1
ATOM 1223 C C . PRO A 1 171 ? -13.964 19.083 20.183 1.00 96.00 171 PRO A C 1
ATOM 1225 O O . PRO A 1 171 ? -13.502 19.165 19.046 1.00 96.00 171 PRO A O 1
ATOM 1228 N N . ARG A 1 172 ? -13.176 19.035 21.268 1.00 95.88 172 ARG A N 1
ATOM 1229 C CA . ARG A 1 172 ? -11.708 19.121 21.215 1.00 95.88 172 ARG A CA 1
ATOM 1230 C C . ARG A 1 172 ? -11.099 17.924 20.487 1.00 95.88 172 ARG A C 1
ATOM 1232 O O . ARG A 1 172 ? -10.259 18.111 19.608 1.00 95.88 172 ARG A O 1
ATOM 1239 N N . ALA A 1 173 ? -11.531 16.705 20.810 1.00 95.44 173 ALA A N 1
ATOM 1240 C CA . ALA A 1 173 ? -11.053 15.496 20.141 1.00 95.44 173 ALA A CA 1
ATOM 1241 C C . ALA A 1 173 ? -11.425 15.478 18.652 1.00 95.44 173 ALA A C 1
ATOM 1243 O O . ALA A 1 173 ? -10.588 15.165 17.807 1.00 95.44 173 ALA A O 1
ATOM 1244 N N . ARG A 1 174 ? -12.640 15.918 18.308 1.00 96.81 174 ARG A N 1
ATOM 1245 C CA . ARG A 1 174 ? -13.080 16.072 16.916 1.00 96.81 174 ARG A CA 1
ATOM 1246 C C . ARG A 1 174 ? -12.189 17.042 16.137 1.00 96.81 174 ARG A C 1
ATOM 1248 O O . ARG A 1 174 ? -11.801 16.728 15.013 1.00 96.81 174 ARG A O 1
ATOM 1255 N N . THR A 1 175 ? -11.839 18.187 16.725 1.00 97.56 175 THR A N 1
ATOM 1256 C CA . THR A 1 175 ? -10.912 19.153 16.114 1.00 97.56 175 THR A CA 1
ATOM 1257 C C . THR A 1 175 ? -9.528 18.545 15.901 1.00 97.56 175 THR A C 1
ATOM 1259 O O . THR A 1 175 ? -8.977 18.684 14.813 1.00 97.56 175 THR A O 1
ATOM 1262 N N . ARG A 1 176 ? -8.994 17.797 16.876 1.00 97.81 176 ARG A N 1
ATOM 1263 C CA . ARG A 1 176 ? -7.699 17.101 16.739 1.00 97.81 176 ARG A CA 1
ATOM 1264 C C . ARG A 1 176 ? -7.699 16.073 15.606 1.00 97.81 176 ARG A C 1
ATOM 1266 O O . ARG A 1 176 ? -6.754 16.033 14.819 1.00 97.81 176 ARG A O 1
ATOM 1273 N N . CYS A 1 177 ? -8.763 15.281 15.472 1.00 97.75 177 CYS A N 1
ATOM 1274 C CA . CYS A 1 177 ? -8.885 14.335 14.363 1.00 97.75 177 CYS A CA 1
ATOM 1275 C C . CYS A 1 177 ? -8.978 15.055 13.011 1.00 97.75 177 CYS A C 1
ATOM 1277 O O . CYS A 1 177 ? -8.281 14.671 12.078 1.00 97.75 177 CYS A O 1
ATOM 1279 N N . ARG A 1 178 ? -9.777 16.128 12.901 1.00 97.75 178 ARG A N 1
ATOM 1280 C CA . ARG A 1 178 ? -9.853 16.938 11.669 1.00 97.75 178 ARG A CA 1
ATOM 1281 C C . ARG A 1 178 ? -8.497 17.535 11.300 1.00 97.75 178 ARG A C 1
ATOM 1283 O O . ARG A 1 178 ? -8.088 17.418 10.151 1.00 97.75 178 ARG A O 1
ATOM 1290 N N . ALA A 1 179 ? -7.789 18.106 12.273 1.00 97.88 179 ALA A N 1
ATOM 1291 C CA . ALA A 1 179 ? -6.441 18.628 12.076 1.00 97.88 179 ALA A CA 1
ATOM 1292 C C . ALA A 1 179 ? -5.485 17.534 11.583 1.00 97.88 179 ALA A C 1
ATOM 1294 O O . ALA A 1 179 ? -4.762 17.753 10.619 1.00 97.88 179 ALA A O 1
ATOM 1295 N N . THR A 1 180 ? -5.541 16.334 12.171 1.00 98.00 180 THR A N 1
ATOM 1296 C CA . THR A 1 180 ? -4.719 15.198 11.722 1.00 98.00 180 THR A CA 1
ATOM 1297 C C . THR A 1 180 ? -5.005 14.836 10.267 1.00 98.00 180 THR A C 1
ATOM 1299 O O . THR A 1 180 ? -4.073 14.700 9.481 1.00 98.00 180 THR A O 1
ATOM 1302 N N . VAL A 1 181 ? -6.282 14.708 9.892 1.00 96.81 181 VAL A N 1
ATOM 1303 C CA . VAL A 1 181 ? -6.679 14.386 8.513 1.00 96.81 181 VAL A CA 1
ATOM 1304 C C . VAL A 1 181 ? -6.161 15.440 7.541 1.00 96.81 181 VAL A C 1
ATOM 1306 O O . VAL A 1 181 ? -5.573 15.078 6.526 1.00 96.81 181 VAL A O 1
ATOM 1309 N N . VAL A 1 182 ? -6.324 16.727 7.857 1.00 96.38 182 VAL A N 1
ATOM 1310 C CA . VAL A 1 182 ? -5.838 17.826 7.010 1.00 96.38 182 VAL A CA 1
ATOM 1311 C C . VAL A 1 182 ? -4.317 17.780 6.875 1.00 96.38 182 VAL A C 1
ATOM 1313 O O . VAL A 1 182 ? -3.814 17.785 5.756 1.00 96.38 182 VAL A O 1
ATOM 1316 N N . LEU A 1 183 ? -3.584 17.668 7.985 1.00 96.38 183 LEU A N 1
ATOM 1317 C CA . LEU A 1 183 ? -2.119 17.630 7.986 1.00 96.38 183 LEU A CA 1
ATOM 1318 C C . LEU A 1 183 ? -1.570 16.444 7.184 1.00 96.38 183 LEU A C 1
ATOM 1320 O O . LEU A 1 183 ? -0.698 16.625 6.337 1.00 96.38 183 LEU A O 1
ATOM 1324 N N . VAL A 1 184 ? -2.106 15.241 7.415 1.00 95.75 184 VAL A N 1
ATOM 1325 C CA . VAL A 1 184 ? -1.706 14.029 6.687 1.00 95.75 184 VAL A CA 1
ATOM 1326 C C . VAL A 1 184 ? -2.039 14.157 5.202 1.00 95.75 184 VAL A C 1
ATOM 1328 O O . VAL A 1 184 ? -1.196 13.842 4.369 1.00 95.75 184 VAL A O 1
ATOM 1331 N N . THR A 1 185 ? -3.226 14.665 4.859 1.00 93.38 185 THR A N 1
ATOM 1332 C CA . THR A 1 185 ? -3.624 14.867 3.458 1.00 93.38 185 THR A CA 1
ATOM 1333 C C . THR A 1 185 ? -2.677 15.838 2.758 1.00 93.38 185 THR A C 1
ATOM 1335 O O . THR A 1 185 ? -2.150 15.506 1.704 1.00 93.38 185 THR A O 1
ATOM 1338 N N . LEU A 1 186 ? -2.402 17.003 3.352 1.00 92.81 186 LEU A N 1
ATOM 1339 C CA . LEU A 1 186 ? -1.488 17.995 2.776 1.00 92.81 186 LEU A CA 1
ATOM 1340 C C . LEU A 1 186 ? -0.080 17.423 2.584 1.00 92.81 186 LEU A C 1
ATOM 1342 O O . LEU A 1 186 ? 0.503 17.557 1.510 1.00 92.81 186 LEU A O 1
ATOM 1346 N N . ALA A 1 187 ? 0.451 16.726 3.589 1.00 92.12 187 ALA A N 1
ATOM 1347 C CA . ALA A 1 187 ? 1.767 16.106 3.492 1.00 92.12 187 ALA A CA 1
ATOM 1348 C C . ALA A 1 187 ? 1.829 15.047 2.382 1.00 92.12 187 ALA A C 1
ATOM 1350 O O . ALA A 1 187 ? 2.752 15.052 1.569 1.00 92.12 187 ALA A O 1
ATOM 1351 N N . LEU A 1 188 ? 0.825 14.170 2.306 1.00 90.94 188 LEU A N 1
ATOM 1352 C CA . LEU A 1 188 ? 0.739 13.120 1.289 1.00 90.94 188 LEU A CA 1
ATOM 1353 C C . LEU A 1 188 ? 0.372 13.647 -0.105 1.00 90.94 188 LEU A C 1
ATOM 1355 O O . LEU A 1 188 ? 0.513 12.902 -1.068 1.00 90.94 188 LEU A O 1
ATOM 1359 N N . LEU A 1 189 ? -0.046 14.908 -0.240 1.00 87.25 189 LEU A N 1
ATOM 1360 C CA . LEU A 1 189 ? -0.185 15.584 -1.533 1.00 87.25 189 LEU A CA 1
ATOM 1361 C C . LEU A 1 189 ? 1.132 16.169 -2.038 1.00 87.25 189 LEU A C 1
ATOM 1363 O O . LEU A 1 189 ? 1.404 16.143 -3.235 1.00 87.25 189 LEU A O 1
ATOM 1367 N N . ILE A 1 190 ? 1.967 16.657 -1.123 1.00 82.88 190 ILE A N 1
ATOM 1368 C CA . ILE A 1 190 ? 3.262 17.261 -1.450 1.00 82.88 190 ILE A CA 1
ATOM 1369 C C . ILE A 1 190 ? 4.320 16.178 -1.704 1.00 82.88 190 ILE A C 1
ATOM 1371 O O . ILE A 1 190 ? 5.107 16.267 -2.648 1.00 82.88 190 ILE A O 1
ATOM 1375 N N . LEU A 1 191 ? 4.336 15.118 -0.891 1.00 81.00 191 LEU A N 1
ATOM 1376 C CA . LEU A 1 191 ? 5.343 14.053 -0.968 1.00 81.00 191 LEU A CA 1
ATOM 1377 C C . LEU A 1 191 ? 5.437 13.349 -2.335 1.00 81.00 191 LEU A C 1
ATOM 1379 O O . LEU A 1 191 ? 6.556 13.047 -2.749 1.00 81.00 191 LEU A O 1
ATOM 1383 N N . PRO A 1 192 ? 4.348 13.077 -3.075 1.00 75.75 192 PRO A N 1
ATOM 1384 C CA . PRO A 1 192 ? 4.427 12.526 -4.426 1.00 75.75 192 PRO A CA 1
ATOM 1385 C C . PRO A 1 192 ? 5.186 13.423 -5.405 1.00 75.75 192 PRO A C 1
ATOM 1387 O O . PRO A 1 192 ? 5.948 12.907 -6.221 1.00 75.75 192 PRO A O 1
ATOM 1390 N N . VAL A 1 193 ? 5.034 14.745 -5.287 1.00 68.38 193 VAL A N 1
ATOM 1391 C CA . VAL A 1 193 ? 5.728 15.720 -6.141 1.00 68.38 193 VAL A CA 1
ATOM 1392 C C . VAL A 1 193 ? 7.231 15.709 -5.860 1.00 68.38 193 VAL A C 1
ATOM 1394 O O . VAL A 1 193 ? 8.026 15.721 -6.794 1.00 68.38 193 VAL A O 1
ATOM 1397 N N . VAL A 1 194 ? 7.623 15.614 -4.587 1.00 67.56 194 VAL A N 1
ATOM 1398 C CA . VAL A 1 194 ? 9.030 15.737 -4.162 1.00 67.56 194 VAL A CA 1
ATOM 1399 C C . VAL A 1 194 ? 9.777 14.395 -4.165 1.00 67.56 194 VAL A C 1
ATOM 1401 O O . VAL A 1 194 ? 10.935 14.315 -4.560 1.00 67.56 194 VAL A O 1
ATOM 1404 N N . MET A 1 195 ? 9.127 13.318 -3.724 1.00 69.00 195 MET A N 1
ATOM 1405 C CA . MET A 1 195 ? 9.761 12.027 -3.409 1.00 69.00 195 MET A CA 1
ATOM 1406 C C . MET A 1 195 ? 9.223 10.853 -4.233 1.00 69.00 195 MET A C 1
ATOM 1408 O O . MET A 1 195 ? 9.670 9.721 -4.032 1.00 69.00 195 MET A O 1
ATOM 1412 N N . SER A 1 196 ? 8.272 11.092 -5.146 1.00 69.75 196 SER A N 1
ATOM 1413 C CA . SER A 1 196 ? 7.607 10.055 -5.950 1.00 69.75 196 SER A CA 1
ATOM 1414 C C . SER A 1 196 ? 6.855 9.000 -5.114 1.00 69.75 196 SER A C 1
ATOM 1416 O O . SER A 1 196 ? 6.778 7.831 -5.487 1.00 69.75 196 SER A O 1
ATOM 1418 N N . GLN A 1 197 ? 6.278 9.407 -3.977 1.00 78.69 197 GLN A N 1
ATOM 1419 C CA . GLN A 1 197 ? 5.603 8.536 -2.996 1.00 78.69 197 GLN A CA 1
ATOM 1420 C C . GLN A 1 197 ? 4.072 8.476 -3.161 1.00 78.69 197 GLN A C 1
ATOM 1422 O O . GLN A 1 197 ? 3.314 8.536 -2.194 1.00 78.69 197 GLN A O 1
ATOM 1427 N N . ARG A 1 198 ? 3.593 8.356 -4.401 1.00 83.50 198 ARG A N 1
ATOM 1428 C CA . ARG A 1 198 ? 2.154 8.343 -4.738 1.00 83.50 198 ARG A CA 1
ATOM 1429 C C . ARG A 1 198 ? 1.356 7.205 -4.084 1.00 83.50 198 ARG A C 1
ATOM 1431 O O . ARG A 1 198 ? 0.187 7.392 -3.759 1.00 83.50 198 ARG A O 1
ATOM 1438 N N . LEU A 1 199 ? 1.993 6.058 -3.830 1.00 86.06 199 LEU A N 1
ATOM 1439 C CA . LEU A 1 199 ? 1.344 4.911 -3.184 1.00 86.06 199 LEU A CA 1
ATOM 1440 C C . LEU A 1 199 ? 0.919 5.212 -1.741 1.00 86.06 199 LEU A C 1
ATOM 1442 O O . LEU A 1 199 ? -0.077 4.666 -1.285 1.00 86.06 199 LEU A O 1
ATOM 1446 N N . LEU A 1 200 ? 1.603 6.123 -1.037 1.00 90.50 200 LEU A N 1
ATOM 1447 C CA . LEU A 1 200 ? 1.220 6.505 0.327 1.00 90.50 200 LEU A CA 1
ATOM 1448 C C . LEU A 1 200 ? -0.088 7.302 0.358 1.00 90.50 200 LEU A C 1
ATOM 1450 O O . LEU A 1 200 ? -0.914 7.090 1.245 1.00 90.50 200 LEU A O 1
ATOM 1454 N N . LEU A 1 201 ? -0.293 8.198 -0.616 1.00 91.00 201 LEU A N 1
ATOM 1455 C CA . LEU A 1 201 ? -1.554 8.929 -0.761 1.00 91.00 201 LEU A CA 1
ATOM 1456 C C . LEU A 1 201 ? -2.700 7.955 -1.032 1.00 91.00 201 LEU A C 1
ATOM 1458 O O . LEU A 1 201 ? -3.737 8.019 -0.373 1.00 91.00 201 LEU A O 1
ATOM 1462 N N . LEU A 1 202 ? -2.485 7.020 -1.957 1.00 90.19 202 LEU A N 1
ATOM 1463 C CA . LEU A 1 202 ? -3.479 6.010 -2.290 1.00 90.19 202 LEU A CA 1
ATOM 1464 C C . LEU A 1 202 ? -3.773 5.092 -1.090 1.00 90.19 202 LEU A C 1
ATOM 1466 O O . LEU A 1 202 ? -4.937 4.848 -0.774 1.00 90.19 202 LEU A O 1
ATOM 1470 N N . GLN A 1 203 ? -2.737 4.662 -0.359 1.00 93.06 203 GLN A N 1
ATOM 1471 C CA . GLN A 1 203 ? -2.865 3.891 0.880 1.00 93.06 203 GLN A CA 1
ATOM 1472 C C . GLN A 1 203 ? -3.707 4.636 1.910 1.00 93.06 203 GLN A C 1
ATOM 1474 O O . GLN A 1 203 ? -4.620 4.052 2.494 1.00 93.06 203 GLN A O 1
ATOM 1479 N N . PHE A 1 204 ? -3.443 5.924 2.125 1.00 94.75 204 PHE A N 1
ATOM 1480 C CA . PHE A 1 204 ? -4.221 6.744 3.045 1.00 94.75 204 PHE A CA 1
ATOM 1481 C C . PHE A 1 204 ? -5.687 6.862 2.612 1.00 94.75 204 PHE A C 1
ATOM 1483 O O . PHE A 1 204 ? -6.566 6.582 3.422 1.00 94.75 204 PHE A O 1
ATOM 1490 N N . VAL A 1 205 ? -5.963 7.207 1.350 1.00 93.50 205 VAL A N 1
ATOM 1491 C CA . VAL A 1 205 ? -7.336 7.364 0.836 1.00 93.50 205 VAL A CA 1
ATOM 1492 C C . VAL A 1 205 ? -8.136 6.068 0.983 1.00 93.50 205 VAL A C 1
ATOM 1494 O O . VAL A 1 205 ? -9.241 6.083 1.533 1.00 93.50 205 VAL A O 1
ATOM 1497 N N . LEU A 1 206 ? -7.577 4.939 0.537 1.00 94.00 206 LEU A N 1
ATOM 1498 C CA . LEU A 1 206 ? -8.267 3.649 0.580 1.00 94.00 206 LEU A CA 1
ATOM 1499 C C . LEU A 1 206 ? -8.431 3.140 2.009 1.00 94.00 206 LEU A C 1
ATOM 1501 O O . LEU A 1 206 ? -9.530 2.735 2.385 1.00 94.00 206 LEU A O 1
ATOM 1505 N N . SER A 1 207 ? -7.383 3.210 2.835 1.00 95.88 207 SER A N 1
ATOM 1506 C CA . SER A 1 207 ? -7.475 2.766 4.230 1.00 95.88 207 SER A CA 1
ATOM 1507 C C . SER A 1 207 ? -8.435 3.641 5.043 1.00 95.88 207 SER A C 1
ATOM 1509 O O . SER A 1 207 ? -9.227 3.113 5.817 1.00 95.88 207 SER A O 1
ATOM 1511 N N . ALA A 1 208 ? -8.465 4.958 4.827 1.00 95.75 208 ALA A N 1
ATOM 1512 C CA . ALA A 1 208 ? -9.432 5.848 5.465 1.00 95.75 208 ALA A CA 1
ATOM 1513 C C . ALA A 1 208 ? -10.882 5.510 5.072 1.00 95.75 208 ALA A C 1
ATOM 1515 O O . ALA A 1 208 ? -11.761 5.440 5.938 1.00 95.75 208 ALA A O 1
ATOM 1516 N N . TRP A 1 209 ? -11.136 5.261 3.781 1.00 95.31 209 TRP A N 1
ATOM 1517 C CA . TRP A 1 209 ? -12.454 4.855 3.285 1.00 95.31 209 TRP A CA 1
ATOM 1518 C C . TRP A 1 209 ? -12.894 3.493 3.841 1.00 95.31 209 TRP A C 1
ATOM 1520 O O . TRP A 1 209 ? -14.038 3.346 4.294 1.00 95.31 209 TRP A O 1
ATOM 1530 N N . LEU A 1 210 ? -11.980 2.518 3.860 1.00 95.44 210 LEU A N 1
ATOM 1531 C CA . LEU A 1 210 ? -12.206 1.204 4.453 1.00 95.44 210 LEU A CA 1
ATOM 1532 C C . LEU A 1 210 ? -12.534 1.348 5.939 1.00 95.44 210 LEU A C 1
ATOM 1534 O O . LEU A 1 210 ? -13.596 0.905 6.365 1.00 95.44 210 LEU A O 1
ATOM 1538 N N . ALA A 1 211 ? -11.701 2.038 6.720 1.00 95.50 211 ALA A N 1
ATOM 1539 C CA . ALA A 1 211 ? -11.911 2.214 8.155 1.00 95.50 211 ALA A CA 1
ATOM 1540 C C . ALA A 1 211 ? -13.250 2.894 8.480 1.00 95.50 211 ALA A C 1
ATOM 1542 O O . ALA A 1 211 ? -13.987 2.419 9.346 1.00 95.50 211 ALA A O 1
ATOM 1543 N N . ALA A 1 212 ? -13.617 3.951 7.748 1.00 94.94 212 ALA A N 1
ATOM 1544 C CA . ALA A 1 212 ? -14.917 4.600 7.904 1.00 94.94 212 ALA A CA 1
ATOM 1545 C C . ALA A 1 212 ? -16.087 3.642 7.617 1.00 94.94 212 ALA A C 1
ATOM 1547 O O . ALA A 1 212 ? -17.076 3.627 8.354 1.00 94.94 212 ALA A O 1
ATOM 1548 N N . SER A 1 213 ? -15.971 2.825 6.568 1.00 94.69 213 SER A N 1
ATOM 1549 C CA . SER A 1 213 ? -17.002 1.858 6.174 1.00 94.69 213 SER A CA 1
ATOM 1550 C C . SER A 1 213 ? -17.117 0.681 7.146 1.00 94.69 213 SER A C 1
ATOM 1552 O O . SER A 1 213 ? -18.225 0.239 7.456 1.00 94.69 213 SER A O 1
ATOM 1554 N N . LEU A 1 214 ? -15.992 0.206 7.683 1.00 93.19 214 LEU A N 1
ATOM 1555 C CA . LEU A 1 214 ? -15.941 -0.881 8.662 1.00 93.19 214 LEU A CA 1
ATOM 1556 C C . LEU A 1 214 ? -16.634 -0.477 9.965 1.00 93.19 214 LEU A C 1
ATOM 1558 O O . LEU A 1 214 ? -17.534 -1.184 10.413 1.00 93.19 214 LEU A O 1
ATOM 1562 N N . VAL A 1 215 ? -16.302 0.696 10.516 1.00 92.12 215 VAL A N 1
ATOM 1563 C CA . VAL A 1 215 ? -16.922 1.201 11.756 1.00 92.12 215 VAL A CA 1
ATOM 1564 C C . VAL A 1 215 ? -18.417 1.459 11.592 1.00 92.12 215 VAL A C 1
ATOM 1566 O O . VAL A 1 215 ? -19.190 1.259 12.524 1.00 92.12 215 VAL A O 1
ATOM 1569 N N . ARG A 1 216 ? -18.852 1.898 10.407 1.00 89.69 216 ARG A N 1
ATOM 1570 C CA . ARG A 1 216 ? -20.275 2.127 10.112 1.00 89.69 216 ARG A CA 1
ATOM 1571 C C . ARG A 1 216 ? -21.031 0.852 9.735 1.00 89.69 216 ARG A C 1
ATOM 1573 O O . ARG A 1 216 ? -22.241 0.921 9.537 1.00 89.69 216 ARG A O 1
ATOM 1580 N N . GLY A 1 217 ? -20.342 -0.281 9.586 1.00 87.88 217 GLY A N 1
ATOM 1581 C CA . GLY A 1 217 ? -20.922 -1.568 9.195 1.00 87.88 217 GLY A CA 1
ATOM 1582 C C . GLY A 1 217 ? -21.434 -1.643 7.750 1.00 87.88 217 GLY A C 1
ATOM 1583 O O . GLY A 1 217 ? -21.937 -2.691 7.341 1.00 87.88 217 GLY A O 1
ATOM 1584 N N . ARG A 1 218 ? -21.291 -0.572 6.961 1.00 88.19 218 ARG A N 1
ATOM 1585 C CA . ARG A 1 218 ? -21.796 -0.429 5.587 1.00 88.19 218 ARG A CA 1
ATOM 1586 C C . ARG A 1 218 ? -20.833 0.405 4.748 1.00 88.19 218 ARG A C 1
ATOM 1588 O O . ARG A 1 218 ? -20.073 1.199 5.290 1.00 88.19 218 ARG A O 1
ATOM 1595 N N . VAL A 1 219 ? -20.900 0.269 3.425 1.00 89.31 219 VAL A N 1
ATOM 1596 C CA . VAL A 1 219 ? -20.121 1.119 2.511 1.00 89.31 219 VAL A CA 1
ATOM 1597 C C . VAL A 1 219 ? -20.613 2.561 2.632 1.00 89.31 219 VAL A C 1
ATOM 1599 O O . VAL A 1 219 ? -21.766 2.849 2.309 1.00 89.31 219 VAL A O 1
ATOM 1602 N N . VAL A 1 220 ? -19.751 3.463 3.101 1.00 89.12 220 VAL A N 1
ATOM 1603 C CA . VAL A 1 220 ? -20.058 4.896 3.248 1.00 89.12 220 VAL A CA 1
ATOM 1604 C C . VAL A 1 220 ? -19.082 5.747 2.448 1.00 89.12 220 VAL A C 1
ATOM 1606 O O . VAL A 1 220 ? -18.088 5.253 1.925 1.00 89.12 220 VAL A O 1
ATOM 1609 N N . GLY A 1 221 ? -19.382 7.044 2.338 1.00 82.31 221 GLY A N 1
ATOM 1610 C CA . GLY A 1 221 ? -18.430 8.016 1.807 1.00 82.31 221 GLY A CA 1
ATOM 1611 C C . GLY A 1 221 ? -18.050 7.778 0.348 1.00 82.31 221 GLY A C 1
ATOM 1612 O O . GLY A 1 221 ? -16.909 8.029 -0.009 1.00 82.31 221 GLY A O 1
ATOM 1613 N N . ARG A 1 222 ? -18.981 7.312 -0.498 1.00 85.25 222 ARG A N 1
ATOM 1614 C CA . ARG A 1 222 ? -18.730 7.111 -1.941 1.00 85.25 222 ARG A CA 1
ATOM 1615 C C . ARG A 1 222 ? -18.243 8.393 -2.624 1.00 85.25 222 ARG A C 1
ATOM 1617 O O . ARG A 1 222 ? -17.309 8.342 -3.410 1.00 85.25 222 ARG A O 1
ATOM 1624 N N . SER A 1 223 ? -18.821 9.539 -2.260 1.00 82.31 223 SER A N 1
ATOM 1625 C CA . SER A 1 223 ? -18.359 10.857 -2.710 1.00 82.31 223 SER A CA 1
ATOM 1626 C C . SER A 1 223 ? -16.947 11.185 -2.215 1.00 82.31 223 SER A C 1
ATOM 1628 O O . SER A 1 223 ? -16.160 11.749 -2.962 1.00 82.31 223 SER A O 1
ATOM 1630 N N . GLY A 1 224 ? -16.601 10.792 -0.986 1.00 79.12 224 GLY A N 1
ATOM 1631 C CA . GLY A 1 224 ? -15.252 10.945 -0.434 1.00 79.12 224 GLY A CA 1
ATOM 1632 C C . GLY A 1 224 ? -14.221 10.038 -1.111 1.00 79.12 224 GLY A C 1
ATOM 1633 O O . GLY A 1 224 ? -13.113 10.483 -1.384 1.00 79.12 224 GLY A O 1
ATOM 1634 N N . LEU A 1 225 ? -14.595 8.797 -1.440 1.00 84.88 225 LEU A N 1
ATOM 1635 C CA . LEU A 1 225 ? -13.765 7.887 -2.230 1.00 84.88 225 LEU A CA 1
ATOM 1636 C C . LEU A 1 225 ? -13.536 8.444 -3.638 1.00 84.88 225 LEU A C 1
ATOM 1638 O O . LEU A 1 225 ? -12.401 8.466 -4.097 1.00 84.88 225 LEU A O 1
ATOM 1642 N N . LEU A 1 226 ? -14.589 8.950 -4.289 1.00 85.50 226 LEU A N 1
ATOM 1643 C CA . LEU A 1 226 ? -14.480 9.609 -5.590 1.00 85.50 226 LEU A CA 1
ATOM 1644 C C . LEU A 1 226 ? -13.571 10.843 -5.515 1.00 85.50 226 LEU A C 1
ATOM 1646 O O . LEU A 1 226 ? -12.684 10.993 -6.345 1.00 85.50 226 LEU A O 1
ATOM 1650 N N . ALA A 1 227 ? -13.740 11.693 -4.499 1.00 82.81 227 ALA A N 1
ATOM 1651 C CA . ALA A 1 227 ? -12.867 12.843 -4.277 1.00 82.81 227 ALA A CA 1
ATOM 1652 C C . ALA A 1 227 ? -11.405 12.422 -4.071 1.00 82.81 227 ALA A C 1
ATOM 1654 O O . ALA A 1 227 ? -10.511 13.012 -4.668 1.00 82.81 227 ALA A O 1
ATOM 1655 N N . GLY A 1 228 ? -11.156 11.372 -3.284 1.00 83.62 228 GLY A N 1
ATOM 1656 C CA . GLY A 1 228 ? -9.819 10.813 -3.092 1.00 83.62 228 GLY A CA 1
ATOM 1657 C C . GLY A 1 228 ? -9.222 10.216 -4.371 1.00 83.62 228 GLY A C 1
ATOM 1658 O O . GLY A 1 228 ? -8.037 10.403 -4.630 1.00 83.62 228 GLY A O 1
ATOM 1659 N N . ALA A 1 229 ? -10.036 9.559 -5.201 1.00 86.19 229 ALA A N 1
ATOM 1660 C CA . ALA A 1 229 ? -9.620 9.043 -6.502 1.00 86.19 229 ALA A CA 1
ATOM 1661 C C . ALA A 1 229 ? -9.268 10.180 -7.472 1.00 86.19 229 ALA A C 1
ATOM 1663 O O . ALA A 1 229 ? -8.204 10.149 -8.082 1.00 86.19 229 ALA A O 1
ATOM 1664 N N . MET A 1 230 ? -10.103 11.221 -7.560 1.00 87.62 230 MET A N 1
ATOM 1665 C CA . MET A 1 230 ? -9.812 12.417 -8.361 1.00 87.62 230 MET A CA 1
ATOM 1666 C C . MET A 1 230 ? -8.541 13.122 -7.883 1.00 87.62 230 MET A C 1
ATOM 1668 O O . MET A 1 230 ? -7.728 13.543 -8.698 1.00 87.62 230 MET A O 1
ATOM 1672 N N . LEU A 1 231 ? -8.339 13.209 -6.566 1.00 86.06 231 LEU A N 1
ATOM 1673 C CA . LEU A 1 231 ? -7.138 13.787 -5.973 1.00 86.06 231 LEU A CA 1
ATOM 1674 C C . LEU A 1 231 ? -5.883 12.989 -6.352 1.00 86.06 231 LEU A C 1
ATOM 1676 O O . LEU A 1 231 ? -4.890 13.570 -6.784 1.00 86.06 231 LEU A O 1
ATOM 1680 N N . PHE A 1 232 ? -5.936 11.660 -6.233 1.00 86.75 232 PHE A N 1
ATOM 1681 C CA . PHE A 1 232 ? -4.847 10.780 -6.649 1.00 86.75 232 PHE A CA 1
ATOM 1682 C C . PHE A 1 232 ? -4.555 10.908 -8.149 1.00 86.75 232 PHE A C 1
ATOM 1684 O O . PHE A 1 232 ? -3.397 11.078 -8.518 1.00 86.75 232 PHE A O 1
ATOM 1691 N N . LEU A 1 233 ? -5.586 10.889 -9.001 1.00 87.75 233 LEU A N 1
ATOM 1692 C CA . LEU A 1 233 ? -5.442 11.051 -10.451 1.00 87.75 233 LEU A CA 1
ATOM 1693 C C . LEU A 1 233 ? -4.871 12.424 -10.823 1.00 87.75 233 LEU A C 1
ATOM 1695 O O . LEU A 1 233 ? -4.014 12.510 -11.695 1.00 87.75 233 LEU A O 1
ATOM 1699 N N . GLY A 1 234 ? -5.285 13.492 -10.141 1.00 86.88 234 GLY A N 1
ATOM 1700 C CA . GLY A 1 234 ? -4.729 14.829 -10.348 1.00 86.88 234 GLY A CA 1
ATOM 1701 C C . GLY A 1 234 ? -3.235 14.885 -10.025 1.00 86.88 234 GLY A C 1
ATOM 1702 O O . GLY A 1 234 ? -2.443 15.370 -10.830 1.00 86.88 234 GLY A O 1
ATOM 1703 N N . VAL A 1 235 ? -2.830 14.325 -8.881 1.00 85.62 235 VAL A N 1
ATOM 1704 C CA . VAL A 1 235 ? -1.413 14.226 -8.484 1.00 85.62 235 VAL A CA 1
ATOM 1705 C C . VAL A 1 235 ? -0.625 13.330 -9.438 1.00 85.62 235 VAL A C 1
ATOM 1707 O O . VAL A 1 235 ? 0.513 13.652 -9.777 1.00 85.62 235 VAL A O 1
ATOM 1710 N N . TRP A 1 236 ? -1.222 12.223 -9.877 1.00 87.31 236 TRP A N 1
ATOM 1711 C CA . TRP A 1 236 ? -0.652 11.314 -10.865 1.00 87.31 236 TRP A CA 1
ATOM 1712 C C . TRP A 1 236 ? -0.343 12.045 -12.169 1.00 87.31 236 TRP A C 1
ATOM 1714 O O . TRP A 1 236 ? 0.811 12.101 -12.582 1.00 87.31 236 TRP A O 1
ATOM 1724 N N . ILE A 1 237 ? -1.356 12.671 -12.768 1.00 87.44 237 ILE A N 1
ATOM 1725 C CA . ILE A 1 237 ? -1.237 13.404 -14.030 1.00 87.44 237 ILE A CA 1
ATOM 1726 C C . ILE A 1 237 ? -0.200 14.522 -13.902 1.00 87.44 237 ILE A C 1
ATOM 1728 O O . ILE A 1 237 ? 0.688 14.631 -14.744 1.00 87.44 237 ILE A O 1
ATOM 1732 N N . ALA A 1 238 ? -0.258 15.312 -12.825 1.00 82.62 238 ALA A N 1
ATOM 1733 C CA . ALA A 1 238 ? 0.705 16.385 -12.589 1.00 82.62 238 ALA A CA 1
ATOM 1734 C C . ALA A 1 238 ? 2.143 15.853 -12.498 1.00 82.62 238 ALA A C 1
ATOM 1736 O O . ALA A 1 238 ? 3.061 16.416 -13.094 1.00 82.62 238 ALA A O 1
ATOM 1737 N N . ARG A 1 239 ? 2.354 14.742 -11.783 1.00 81.94 239 ARG A N 1
ATOM 1738 C CA . ARG A 1 239 ? 3.681 14.137 -11.640 1.00 81.94 239 ARG A CA 1
ATOM 1739 C C . ARG A 1 239 ? 4.203 13.581 -12.961 1.00 81.94 239 ARG A C 1
ATOM 1741 O O . ARG A 1 239 ? 5.381 13.770 -13.272 1.00 81.94 239 ARG A O 1
ATOM 1748 N N . GLU A 1 240 ? 3.360 12.892 -13.720 1.00 81.56 240 GLU A N 1
ATOM 1749 C CA . GLU A 1 240 ? 3.770 12.314 -14.997 1.00 81.56 240 GLU A CA 1
ATOM 1750 C C . GLU A 1 240 ? 4.052 13.399 -16.046 1.00 81.56 240 GLU A C 1
ATOM 1752 O O . GLU A 1 240 ? 5.025 13.271 -16.786 1.00 81.56 240 GLU A O 1
ATOM 1757 N N . ALA A 1 241 ? 3.319 14.515 -16.030 1.00 77.88 241 ALA A N 1
ATOM 1758 C CA . ALA A 1 241 ? 3.620 15.676 -16.867 1.00 77.88 241 ALA A CA 1
ATOM 1759 C C . ALA A 1 241 ? 4.990 16.299 -16.540 1.00 77.88 241 ALA A C 1
ATOM 1761 O O . ALA A 1 241 ? 5.779 16.568 -17.438 1.00 77.88 241 ALA A O 1
ATOM 1762 N N . ILE A 1 242 ? 5.312 16.466 -15.251 1.00 76.56 242 ILE A N 1
ATOM 1763 C CA . ILE A 1 242 ? 6.597 17.041 -14.810 1.00 76.56 242 ILE A CA 1
ATOM 1764 C C . ILE A 1 242 ? 7.785 16.137 -15.173 1.00 76.56 242 ILE A C 1
ATOM 1766 O O . ILE A 1 242 ? 8.871 16.620 -15.476 1.00 76.56 242 ILE A O 1
ATOM 1770 N N . THR A 1 243 ? 7.611 14.816 -15.106 1.00 73.38 243 THR A N 1
ATOM 1771 C CA . THR A 1 243 ? 8.726 13.862 -15.248 1.00 73.38 243 THR A CA 1
ATOM 1772 C C . THR A 1 243 ? 8.976 13.387 -16.674 1.00 73.38 243 THR A C 1
ATOM 1774 O O . THR A 1 243 ? 9.959 12.686 -16.899 1.00 73.38 243 THR A O 1
ATOM 1777 N N . ASN A 1 244 ? 8.118 13.739 -17.635 1.00 72.75 244 ASN A N 1
ATOM 1778 C CA . ASN A 1 244 ? 8.261 13.310 -19.029 1.00 72.75 244 ASN A CA 1
ATOM 1779 C C . ASN A 1 244 ? 8.040 14.481 -19.995 1.00 72.75 244 ASN A C 1
ATOM 1781 O O . ASN A 1 244 ? 7.167 14.401 -20.858 1.00 72.75 244 ASN A O 1
ATOM 1785 N N . PRO A 1 245 ? 8.833 15.562 -19.872 1.00 69.56 245 PRO A N 1
ATOM 1786 C CA . PRO A 1 245 ? 8.671 16.752 -20.705 1.00 69.56 245 PRO A CA 1
ATOM 1787 C C . PRO A 1 245 ? 9.003 16.503 -22.183 1.00 69.56 245 PRO A C 1
ATOM 1789 O O . PRO A 1 245 ? 8.719 17.345 -23.023 1.00 69.56 245 PRO A O 1
ATOM 1792 N 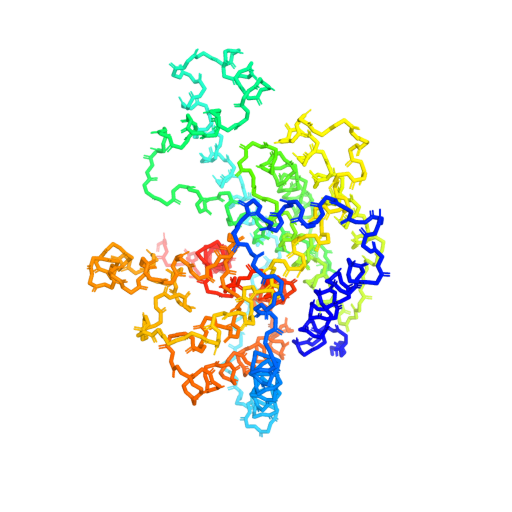N . SER A 1 246 ? 9.622 15.364 -22.510 1.00 75.38 246 SER A N 1
ATOM 1793 C CA . SER A 1 246 ? 9.996 14.995 -23.877 1.00 75.38 246 SER A CA 1
ATOM 1794 C C . SER A 1 246 ? 8.827 14.512 -24.737 1.00 75.38 246 SER A C 1
ATOM 1796 O O . SER A 1 246 ? 8.997 14.371 -25.945 1.00 75.38 246 SER A O 1
ATOM 1798 N N . PHE A 1 247 ? 7.658 14.245 -24.148 1.00 77.94 247 PHE A N 1
ATOM 1799 C CA . PHE A 1 247 ? 6.456 13.931 -24.915 1.00 77.94 247 PHE A CA 1
ATOM 1800 C C . PHE A 1 247 ? 5.701 15.217 -25.248 1.00 77.94 247 PHE A C 1
ATOM 1802 O O . PHE A 1 247 ? 5.174 15.875 -24.353 1.00 77.94 247 PHE A O 1
ATOM 1809 N N . ASP A 1 248 ? 5.597 15.539 -26.538 1.00 81.75 248 ASP A N 1
ATOM 1810 C CA . ASP A 1 248 ? 4.787 16.656 -27.041 1.00 81.75 248 ASP A CA 1
ATOM 1811 C C . ASP A 1 248 ? 3.292 16.283 -27.063 1.00 81.75 248 ASP A C 1
ATOM 1813 O O . ASP A 1 248 ? 2.677 16.097 -28.113 1.00 81.75 248 ASP A O 1
ATOM 1817 N N . ARG A 1 249 ? 2.723 16.035 -25.876 1.00 83.69 249 ARG A N 1
ATOM 1818 C CA . ARG A 1 249 ? 1.322 15.632 -25.681 1.00 83.69 249 ARG A CA 1
ATOM 1819 C C . ARG A 1 249 ? 0.724 16.258 -24.431 1.00 83.69 249 ARG A C 1
ATOM 1821 O O . ARG A 1 249 ? 1.421 16.652 -23.499 1.00 83.69 249 ARG A O 1
ATOM 1828 N N . GLY A 1 250 ? -0.606 16.308 -24.384 1.00 87.62 250 GLY A N 1
ATOM 1829 C CA . GLY A 1 250 ? -1.328 16.795 -23.213 1.00 87.62 250 GLY A CA 1
ATOM 1830 C C . GLY A 1 250 ? -1.048 15.947 -21.966 1.00 87.62 250 GLY A C 1
ATOM 1831 O O . GLY A 1 250 ? -1.027 14.720 -22.026 1.00 87.62 250 GLY A O 1
ATOM 1832 N N . ALA A 1 251 ? -0.914 16.599 -20.807 1.00 87.50 251 ALA A N 1
ATOM 1833 C CA . ALA A 1 251 ? -0.657 15.940 -19.521 1.00 87.50 251 ALA A CA 1
ATOM 1834 C C . ALA A 1 251 ? -1.656 14.812 -19.204 1.00 87.50 251 ALA A C 1
ATOM 1836 O O . ALA A 1 251 ? -1.277 13.771 -18.669 1.00 87.50 251 ALA A O 1
ATOM 1837 N N . PHE A 1 252 ? -2.932 15.017 -19.544 1.00 90.00 252 PHE A N 1
ATOM 1838 C CA . PHE A 1 252 ? -3.981 14.021 -19.336 1.00 90.00 252 PHE A CA 1
ATOM 1839 C C . PHE A 1 252 ? -3.746 12.756 -20.170 1.00 90.00 252 PHE A C 1
ATOM 1841 O O . PHE A 1 252 ? -3.858 11.657 -19.634 1.00 90.00 252 PHE A O 1
ATOM 1848 N N . ASP A 1 253 ? -3.369 12.908 -21.443 1.00 90.25 253 ASP A N 1
ATOM 1849 C CA . ASP A 1 253 ? -3.068 11.782 -22.333 1.00 90.25 253 ASP A CA 1
ATOM 1850 C C . ASP A 1 253 ? -1.872 10.980 -21.802 1.00 90.25 253 ASP A C 1
ATOM 1852 O O . ASP A 1 253 ? -2.001 9.792 -21.512 1.00 90.25 253 ASP A O 1
ATOM 1856 N N . ILE A 1 254 ? -0.752 11.656 -21.512 1.00 88.25 254 ILE A N 1
ATOM 1857 C CA . ILE A 1 254 ? 0.443 11.024 -20.926 1.00 88.25 254 ILE A CA 1
ATOM 1858 C C . ILE A 1 254 ? 0.090 10.284 -19.630 1.00 88.25 254 ILE A C 1
ATOM 1860 O O . ILE A 1 254 ? 0.496 9.139 -19.429 1.00 88.25 254 ILE A O 1
ATOM 1864 N N . GLY A 1 255 ? -0.676 10.924 -18.742 1.00 89.19 255 GLY A N 1
ATOM 1865 C CA . GLY A 1 255 ? -1.071 10.343 -17.464 1.00 89.19 255 GLY A CA 1
ATOM 1866 C C . GLY A 1 255 ? -1.905 9.071 -17.621 1.00 89.19 255 GLY A C 1
ATOM 1867 O O . GLY A 1 255 ? -1.645 8.086 -16.927 1.00 89.19 255 GLY A O 1
ATOM 1868 N N . ILE A 1 256 ? -2.878 9.065 -18.535 1.00 91.19 256 ILE A N 1
ATOM 1869 C CA . ILE A 1 256 ? -3.756 7.912 -18.772 1.00 91.19 256 ILE A CA 1
ATOM 1870 C C . ILE A 1 256 ? -3.005 6.778 -19.468 1.00 91.19 256 ILE A C 1
ATOM 1872 O O . ILE A 1 256 ? -3.090 5.637 -19.015 1.00 91.19 256 ILE A O 1
ATOM 1876 N N . GLN A 1 257 ? -2.214 7.078 -20.501 1.00 92.38 257 GLN A N 1
ATOM 1877 C CA . GLN A 1 257 ? -1.397 6.064 -21.166 1.00 92.38 257 GLN A CA 1
ATOM 1878 C C . GLN A 1 257 ? -0.387 5.442 -20.205 1.00 92.38 257 GLN A C 1
ATOM 1880 O O . GLN A 1 257 ? -0.211 4.226 -20.194 1.00 92.38 257 GLN A O 1
ATOM 1885 N N . LYS A 1 258 ? 0.210 6.241 -19.314 1.00 89.50 258 LYS A N 1
ATOM 1886 C CA . LYS A 1 258 ? 1.058 5.696 -18.258 1.00 89.50 258 LYS A CA 1
ATOM 1887 C C . LYS A 1 258 ? 0.295 4.824 -17.284 1.00 89.50 258 LYS A C 1
ATOM 1889 O O . LYS A 1 258 ? 0.813 3.780 -16.925 1.00 89.50 258 LYS A O 1
ATOM 1894 N N . LEU A 1 259 ? -0.907 5.205 -16.855 1.00 89.81 259 LEU A N 1
ATOM 1895 C CA . LEU A 1 259 ? -1.708 4.360 -15.965 1.00 89.81 259 LEU A CA 1
ATOM 1896 C C . LEU A 1 259 ? -1.970 2.982 -16.596 1.00 89.81 259 LEU A C 1
ATOM 1898 O O . LEU A 1 259 ? -1.800 1.964 -15.931 1.00 89.81 259 LEU A O 1
ATOM 1902 N N . VAL A 1 260 ? -2.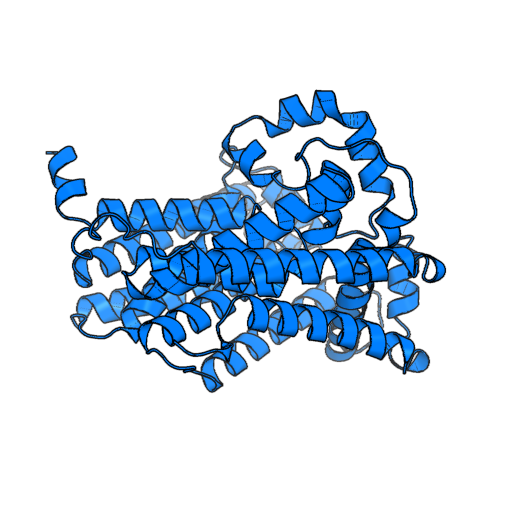301 2.957 -17.889 1.00 91.81 260 VAL A N 1
ATOM 1903 C CA . VAL A 1 260 ? -2.467 1.721 -18.666 1.00 91.81 260 VAL A CA 1
ATOM 1904 C C . VAL A 1 260 ? -1.156 0.940 -18.773 1.00 91.81 260 VAL A C 1
ATOM 1906 O O . VAL A 1 260 ? -1.145 -0.261 -18.510 1.00 91.81 260 VAL A O 1
ATOM 1909 N N . PHE A 1 261 ? -0.042 1.615 -19.066 1.00 90.88 261 PHE A N 1
ATOM 1910 C CA . PHE A 1 261 ? 1.290 1.010 -19.039 1.00 90.88 261 PHE A CA 1
ATOM 1911 C C . PHE A 1 261 ? 1.620 0.399 -17.669 1.00 90.88 261 PHE A C 1
ATOM 1913 O O . PHE A 1 261 ? 2.171 -0.693 -17.630 1.00 90.88 261 PHE A O 1
ATOM 1920 N N . TYR A 1 262 ? 1.259 1.041 -16.551 1.00 89.00 262 TYR A N 1
ATOM 1921 C CA . TYR A 1 262 ? 1.464 0.465 -15.218 1.00 89.00 262 TYR A CA 1
ATOM 1922 C C . TYR A 1 262 ? 0.690 -0.840 -15.062 1.00 89.00 262 TYR A C 1
ATOM 1924 O O . TYR A 1 262 ? 1.283 -1.827 -14.650 1.00 89.00 262 TYR A O 1
ATOM 1932 N N . CYS A 1 263 ? -0.585 -0.884 -15.463 1.00 90.44 263 CYS A N 1
ATOM 1933 C CA . CYS A 1 263 ? -1.361 -2.123 -15.426 1.00 90.44 263 CYS A CA 1
ATOM 1934 C C . CYS A 1 263 ? -0.751 -3.227 -16.303 1.00 90.44 263 CYS A C 1
ATOM 1936 O O . CYS A 1 263 ? -0.721 -4.381 -15.881 1.00 90.44 263 CYS A O 1
ATOM 1938 N N . ALA A 1 264 ? -0.254 -2.880 -17.494 1.00 89.25 264 ALA A N 1
ATOM 1939 C CA . ALA A 1 264 ? 0.437 -3.819 -18.374 1.00 89.25 264 ALA A CA 1
ATOM 1940 C C . ALA A 1 264 ? 1.742 -4.328 -17.736 1.00 89.25 264 ALA A C 1
ATOM 1942 O O . ALA A 1 264 ? 1.921 -5.530 -17.585 1.00 89.25 264 ALA A O 1
ATOM 1943 N N . ASN A 1 265 ? 2.609 -3.428 -17.266 1.00 88.94 265 ASN A N 1
ATOM 1944 C CA . ASN A 1 265 ? 3.862 -3.775 -16.597 1.00 88.94 265 ASN A CA 1
ATOM 1945 C C . ASN A 1 265 ? 3.643 -4.629 -15.338 1.00 88.94 265 ASN A C 1
ATOM 1947 O O . ASN A 1 265 ? 4.353 -5.603 -15.120 1.00 88.94 265 ASN A O 1
ATOM 1951 N N . ASP A 1 266 ? 2.648 -4.302 -14.515 1.00 87.44 266 ASP A N 1
ATOM 1952 C CA . ASP A 1 266 ? 2.317 -5.090 -13.327 1.00 87.44 266 ASP A CA 1
ATOM 1953 C C . ASP A 1 266 ? 1.865 -6.500 -13.700 1.00 87.44 266 ASP A C 1
ATOM 1955 O O . ASP A 1 266 ? 2.296 -7.482 -13.096 1.00 87.44 266 ASP A O 1
ATOM 1959 N N . LEU A 1 267 ? 0.999 -6.606 -14.713 1.00 88.81 267 LEU A N 1
ATOM 1960 C CA . LEU A 1 267 ? 0.546 -7.894 -15.210 1.00 88.81 267 LEU A CA 1
ATOM 1961 C C . LEU A 1 267 ? 1.721 -8.689 -15.791 1.00 88.81 267 LEU A C 1
ATOM 1963 O O . LEU A 1 267 ? 1.830 -9.886 -15.548 1.00 88.81 267 LEU A O 1
ATOM 1967 N N . TRP A 1 268 ? 2.639 -8.026 -16.489 1.00 88.19 268 TRP A N 1
ATOM 1968 C CA . TRP A 1 268 ? 3.856 -8.645 -16.993 1.00 88.19 268 TRP A CA 1
ATOM 1969 C C . TRP A 1 268 ? 4.749 -9.143 -15.851 1.00 88.19 268 TRP A C 1
ATOM 1971 O O . TRP A 1 268 ? 5.115 -10.314 -15.836 1.00 88.19 268 TRP A O 1
ATOM 1981 N N . ASN A 1 269 ? 5.004 -8.319 -14.829 1.00 87.44 269 ASN A N 1
ATOM 1982 C CA . ASN A 1 269 ? 5.755 -8.703 -13.629 1.00 87.44 269 ASN A CA 1
ATOM 1983 C C . ASN A 1 269 ? 5.081 -9.837 -12.851 1.00 87.44 269 ASN A C 1
ATOM 1985 O O . ASN A 1 269 ? 5.746 -10.548 -12.099 1.00 87.44 269 ASN A O 1
ATOM 1989 N N . ALA A 1 270 ? 3.766 -10.009 -13.005 1.00 87.31 270 ALA A N 1
ATOM 1990 C CA . ALA A 1 270 ? 3.050 -11.125 -12.418 1.00 87.31 270 ALA A CA 1
ATOM 1991 C C . ALA A 1 270 ? 3.231 -12.433 -13.213 1.00 87.31 270 ALA A C 1
ATOM 1993 O O . ALA A 1 270 ? 3.201 -13.512 -12.621 1.00 87.31 270 ALA A O 1
ATOM 1994 N N . LEU A 1 271 ? 3.414 -12.348 -14.533 1.00 87.19 271 LEU A N 1
ATOM 1995 C CA . LEU A 1 271 ? 3.329 -13.480 -15.459 1.00 87.19 271 LEU A CA 1
ATOM 1996 C C . LEU A 1 271 ? 4.686 -13.936 -16.002 1.00 87.19 271 LEU A C 1
ATOM 1998 O O . LEU A 1 271 ? 4.997 -15.125 -15.949 1.00 87.19 271 LEU A O 1
ATOM 2002 N N . ALA A 1 272 ? 5.493 -13.007 -16.510 1.00 83.38 272 ALA A N 1
ATOM 2003 C CA . ALA A 1 272 ? 6.736 -13.296 -17.218 1.00 83.38 272 ALA A CA 1
ATOM 2004 C C . ALA A 1 272 ? 7.790 -14.035 -16.372 1.00 83.38 272 ALA A C 1
ATOM 2006 O O . ALA A 1 272 ? 8.410 -14.965 -16.898 1.00 83.38 272 ALA A O 1
ATOM 2007 N N . PRO A 1 273 ? 7.971 -13.735 -15.065 1.00 80.81 273 PRO A N 1
ATOM 2008 C CA . PRO A 1 273 ? 8.960 -14.442 -14.245 1.00 80.81 273 PRO A CA 1
ATOM 2009 C C . PRO A 1 273 ? 8.694 -15.946 -14.092 1.00 80.81 273 PRO A C 1
ATOM 2011 O O . PRO A 1 273 ? 9.586 -16.692 -13.713 1.00 80.81 273 PRO A O 1
ATOM 2014 N N . LEU A 1 274 ? 7.478 -16.411 -14.394 1.00 79.19 274 LEU A N 1
ATOM 2015 C CA . LEU A 1 274 ? 7.059 -17.805 -14.216 1.00 79.19 274 LEU A CA 1
ATOM 2016 C C . LEU A 1 274 ? 7.446 -18.701 -15.398 1.00 79.19 274 LEU A C 1
ATOM 2018 O O . LEU A 1 274 ? 7.365 -19.922 -15.294 1.00 79.19 274 LEU A O 1
ATOM 2022 N N . GLY A 1 275 ? 7.858 -18.102 -16.518 1.00 75.31 275 GLY A N 1
ATOM 2023 C CA . GLY A 1 275 ? 8.400 -18.812 -17.678 1.00 75.31 275 GLY A CA 1
ATOM 2024 C C . GLY A 1 275 ? 9.916 -19.016 -17.626 1.00 75.31 275 GLY A C 1
ATOM 2025 O O . GLY A 1 275 ? 10.481 -19.540 -18.582 1.00 75.31 275 GLY A O 1
ATOM 2026 N N . ARG A 1 276 ? 10.587 -18.577 -16.553 1.00 76.75 276 ARG A N 1
ATOM 2027 C CA . ARG A 1 276 ? 12.047 -18.628 -16.400 1.00 76.75 276 ARG A CA 1
ATOM 2028 C C . ARG A 1 276 ? 12.412 -19.405 -15.140 1.00 76.75 276 ARG A C 1
ATOM 2030 O O . ARG A 1 276 ? 11.768 -19.261 -14.105 1.00 76.75 276 ARG A O 1
ATOM 2037 N N . GLU A 1 277 ? 13.458 -20.222 -15.214 1.00 74.50 277 GLU A N 1
ATOM 2038 C CA . GLU A 1 277 ? 13.979 -20.906 -14.031 1.00 74.50 277 GLU A CA 1
ATOM 2039 C C . GLU A 1 277 ? 14.813 -19.941 -13.184 1.00 74.50 277 GLU A C 1
ATOM 2041 O O . GLU A 1 277 ? 15.778 -19.345 -13.666 1.00 74.50 277 GLU A O 1
ATOM 2046 N N . VAL A 1 278 ? 14.453 -19.802 -11.904 1.00 73.44 278 VAL A N 1
ATOM 2047 C CA . VAL A 1 278 ? 15.219 -19.022 -10.925 1.00 73.44 278 VAL A CA 1
ATOM 2048 C C . VAL A 1 278 ? 15.367 -19.808 -9.637 1.00 73.44 278 VAL A C 1
ATOM 2050 O O . VAL A 1 278 ? 14.421 -20.430 -9.156 1.00 73.44 278 VAL A O 1
ATOM 2053 N N . ALA A 1 279 ? 16.561 -19.749 -9.051 1.00 83.94 279 ALA A N 1
ATOM 2054 C CA . ALA A 1 279 ? 16.785 -20.286 -7.721 1.00 83.94 279 ALA A CA 1
ATOM 2055 C C . ALA A 1 279 ? 15.972 -19.496 -6.673 1.00 83.94 279 ALA A C 1
ATOM 2057 O O . ALA A 1 279 ? 15.981 -18.263 -6.707 1.00 83.94 279 ALA A O 1
ATOM 2058 N N . PRO A 1 280 ? 15.349 -20.174 -5.693 1.00 85.69 280 PRO A N 1
ATOM 2059 C CA . PRO A 1 280 ? 14.553 -19.517 -4.667 1.00 85.69 280 PRO A CA 1
ATOM 2060 C C . PRO A 1 280 ? 15.304 -18.439 -3.882 1.00 85.69 280 PRO A C 1
ATOM 2062 O O . PRO A 1 280 ? 16.437 -18.655 -3.435 1.00 85.69 280 PRO A O 1
ATOM 2065 N N . THR A 1 281 ? 14.646 -17.310 -3.619 1.00 86.19 281 THR A N 1
ATOM 2066 C CA . THR A 1 281 ? 15.176 -16.249 -2.744 1.00 86.19 281 THR A CA 1
ATOM 2067 C C . THR A 1 281 ? 14.794 -16.396 -1.274 1.00 86.19 281 THR A C 1
ATOM 2069 O O . THR A 1 281 ? 15.062 -15.503 -0.473 1.00 86.19 281 THR A O 1
ATOM 2072 N N . LEU A 1 282 ? 14.247 -17.556 -0.890 1.00 87.31 282 LEU A N 1
ATOM 2073 C CA . LEU A 1 282 ? 14.029 -17.972 0.502 1.00 87.31 282 LEU A CA 1
ATOM 2074 C C . LEU A 1 282 ? 13.216 -16.967 1.336 1.00 87.31 282 LEU A C 1
ATOM 2076 O O . LEU A 1 282 ? 13.406 -16.839 2.544 1.00 87.31 282 LEU A O 1
ATOM 2080 N N . GLY A 1 283 ? 12.299 -16.252 0.690 1.00 88.56 283 GLY A N 1
ATOM 2081 C CA . GLY A 1 283 ? 11.433 -15.259 1.313 1.00 88.56 283 GLY A CA 1
ATOM 2082 C C . GLY A 1 283 ? 11.976 -13.834 1.272 1.00 88.56 283 GLY A C 1
ATOM 2083 O O . GLY A 1 283 ? 11.310 -12.938 1.788 1.00 88.56 283 GLY A O 1
ATOM 2084 N N . MET A 1 284 ? 13.144 -13.585 0.674 1.00 88.06 284 MET A N 1
ATOM 2085 C CA . MET A 1 284 ? 13.729 -12.242 0.632 1.00 88.06 284 MET A CA 1
ATOM 2086 C C . MET A 1 284 ? 12.866 -11.254 -0.158 1.00 88.06 284 MET A C 1
ATOM 2088 O O . MET A 1 284 ? 12.817 -10.078 0.195 1.00 88.06 284 MET A O 1
ATOM 2092 N N . VAL A 1 285 ? 12.140 -11.714 -1.182 1.00 89.00 285 VAL A N 1
ATOM 2093 C CA . VAL A 1 285 ? 11.200 -10.863 -1.928 1.00 89.00 285 VAL A CA 1
ATOM 2094 C C . VAL A 1 285 ? 9.875 -10.764 -1.171 1.00 89.00 285 VAL A C 1
ATOM 2096 O O . VAL A 1 285 ? 9.393 -9.668 -0.884 1.00 89.00 285 VAL A O 1
ATOM 2099 N N . SER A 1 286 ? 9.325 -11.904 -0.752 1.00 90.38 286 SER A N 1
ATOM 2100 C CA . SER A 1 286 ? 8.030 -12.017 -0.075 1.00 90.38 286 SER A CA 1
ATOM 2101 C C . SER A 1 286 ? 7.993 -11.340 1.296 1.00 90.38 286 SER A C 1
ATOM 2103 O O . SER A 1 286 ? 6.927 -10.926 1.746 1.00 90.38 286 SER A O 1
ATOM 2105 N N . PHE A 1 287 ? 9.129 -11.212 1.980 1.00 90.25 287 PHE A N 1
ATOM 2106 C CA . PHE A 1 287 ? 9.233 -10.680 3.342 1.00 90.25 287 PHE A CA 1
ATOM 2107 C C . PHE A 1 287 ? 10.308 -9.599 3.479 1.00 90.25 287 PHE A C 1
ATOM 2109 O O . PHE A 1 287 ? 10.764 -9.324 4.591 1.00 90.25 287 PHE A O 1
ATOM 2116 N N . ARG A 1 288 ? 10.681 -8.930 2.379 1.00 87.44 288 ARG A N 1
ATOM 2117 C CA . ARG A 1 288 ? 11.734 -7.900 2.365 1.00 87.44 288 ARG A CA 1
ATOM 2118 C C . ARG A 1 288 ? 11.586 -6.867 3.479 1.00 87.44 288 ARG A C 1
ATOM 2120 O O . ARG A 1 288 ? 12.552 -6.540 4.161 1.00 87.44 288 ARG A O 1
ATOM 2127 N N . GLY A 1 289 ? 10.376 -6.344 3.684 1.00 86.12 289 GLY A N 1
ATOM 2128 C CA . GLY A 1 289 ? 10.154 -5.339 4.723 1.00 86.12 289 GLY A CA 1
ATOM 2129 C C . GLY A 1 289 ? 10.338 -5.891 6.136 1.00 86.12 289 GLY A C 1
ATOM 2130 O O . GLY A 1 289 ? 10.802 -5.160 7.005 1.00 86.12 289 GLY A O 1
ATOM 2131 N N . VAL A 1 290 ? 10.045 -7.174 6.369 1.00 87.31 290 VAL A N 1
ATOM 2132 C CA . VAL A 1 290 ? 10.332 -7.840 7.649 1.00 87.31 290 VAL A CA 1
ATOM 2133 C C . VAL A 1 290 ? 11.841 -7.957 7.852 1.00 87.31 290 VAL A C 1
ATOM 2135 O O . VAL A 1 290 ? 12.326 -7.620 8.928 1.00 87.31 290 VAL A O 1
ATOM 2138 N N . ALA A 1 291 ? 12.589 -8.344 6.813 1.00 86.81 291 ALA A N 1
ATOM 2139 C CA . ALA A 1 291 ? 14.049 -8.403 6.865 1.00 86.81 291 ALA A CA 1
ATOM 2140 C C . ALA A 1 291 ? 14.672 -7.039 7.210 1.00 86.81 291 ALA A C 1
ATOM 2142 O O . ALA A 1 291 ? 15.564 -6.975 8.052 1.00 86.81 291 ALA A O 1
ATOM 2143 N N . VAL A 1 292 ? 14.144 -5.944 6.649 1.00 86.62 292 VAL A N 1
ATOM 2144 C CA . VAL A 1 292 ? 14.581 -4.572 6.975 1.00 86.62 292 VAL A CA 1
ATOM 2145 C C . VAL A 1 292 ? 14.378 -4.249 8.458 1.00 86.62 292 VAL A C 1
ATOM 2147 O O . VAL A 1 292 ? 15.282 -3.726 9.102 1.00 86.62 292 VAL A O 1
ATOM 2150 N N . PHE A 1 293 ? 13.219 -4.577 9.034 1.00 86.12 293 PHE A N 1
ATOM 2151 C CA . PHE A 1 293 ? 12.966 -4.336 10.463 1.00 86.12 293 PHE A CA 1
ATOM 2152 C C . PHE A 1 293 ? 13.743 -5.274 11.392 1.00 86.12 293 PHE A C 1
ATOM 2154 O O . PHE A 1 293 ? 13.988 -4.921 12.543 1.00 86.12 293 PHE A O 1
ATOM 2161 N N . ALA A 1 294 ? 14.134 -6.446 10.898 1.00 86.19 294 ALA A N 1
ATOM 2162 C CA . ALA A 1 294 ? 15.000 -7.377 11.607 1.00 86.19 294 ALA A CA 1
ATOM 2163 C C . ALA A 1 294 ? 16.499 -7.049 11.449 1.00 86.19 294 ALA A C 1
ATOM 2165 O O . ALA A 1 294 ? 17.320 -7.756 12.025 1.00 86.19 294 ALA A O 1
ATOM 2166 N N . PHE A 1 295 ? 16.860 -6.001 10.692 1.00 86.44 295 PHE A N 1
ATOM 2167 C CA . PHE A 1 295 ? 18.247 -5.663 10.329 1.00 86.44 295 PHE A CA 1
ATOM 2168 C C . PHE A 1 295 ? 18.988 -6.808 9.619 1.00 86.44 295 PHE A C 1
ATOM 2170 O O . PHE A 1 295 ? 20.202 -6.962 9.741 1.00 86.44 295 PHE A O 1
ATOM 2177 N N . LEU A 1 296 ? 18.239 -7.628 8.881 1.00 84.81 296 LEU A N 1
ATOM 2178 C CA . LEU A 1 296 ? 18.752 -8.763 8.117 1.00 84.81 296 LEU A CA 1
ATOM 2179 C C . LEU A 1 296 ? 18.885 -8.449 6.625 1.00 84.81 296 LEU A C 1
ATOM 2181 O O . LEU A 1 296 ? 19.385 -9.281 5.881 1.00 84.81 296 LEU A O 1
ATOM 2185 N N . ASP A 1 297 ? 18.444 -7.277 6.170 1.00 82.12 297 ASP A N 1
ATOM 2186 C CA . ASP A 1 297 ? 18.394 -6.930 4.751 1.00 82.12 297 ASP A CA 1
ATOM 2187 C C . ASP A 1 297 ? 19.775 -6.908 4.085 1.00 82.12 297 ASP A C 1
ATOM 2189 O O . ASP A 1 297 ? 19.923 -7.506 3.025 1.00 82.12 297 ASP A O 1
ATOM 2193 N N . ALA A 1 298 ? 20.780 -6.288 4.710 1.00 83.75 298 ALA A N 1
ATOM 2194 C CA . ALA A 1 298 ? 22.154 -6.295 4.202 1.00 83.75 298 ALA A CA 1
ATOM 2195 C C . ALA A 1 298 ? 22.794 -7.701 4.240 1.00 83.75 298 ALA A C 1
ATOM 2197 O O . ALA A 1 298 ? 23.184 -8.190 3.182 1.00 83.75 298 ALA A O 1
ATOM 2198 N N . PRO A 1 299 ? 22.820 -8.414 5.387 1.00 85.31 299 PRO A N 1
ATOM 2199 C CA . PRO A 1 299 ? 23.387 -9.763 5.440 1.00 85.31 299 PRO A CA 1
ATOM 2200 C C . PRO A 1 299 ? 22.720 -10.757 4.480 1.00 85.31 299 PRO A C 1
ATOM 2202 O O . PRO A 1 299 ? 23.395 -11.578 3.864 1.00 85.31 299 PRO A O 1
ATOM 2205 N N . LEU A 1 300 ? 21.390 -10.698 4.331 1.00 83.31 300 LEU A N 1
ATOM 2206 C CA . LEU A 1 300 ? 20.673 -11.562 3.392 1.00 83.31 300 LEU A CA 1
ATOM 2207 C C . LEU A 1 300 ? 20.948 -11.174 1.941 1.00 83.31 300 LEU A C 1
ATOM 2209 O O . LEU A 1 300 ? 21.037 -12.065 1.099 1.00 83.31 300 LEU A O 1
ATOM 2213 N N . ALA A 1 301 ? 21.096 -9.880 1.644 1.00 84.75 301 ALA A N 1
ATOM 2214 C CA . ALA A 1 301 ? 21.461 -9.424 0.309 1.00 84.75 301 ALA A CA 1
ATOM 2215 C C . ALA A 1 301 ? 22.855 -9.915 -0.095 1.00 84.75 301 ALA A C 1
ATOM 2217 O O . ALA A 1 301 ? 23.018 -10.348 -1.229 1.00 84.75 301 ALA A O 1
ATOM 2218 N N . ASP A 1 302 ? 23.819 -9.944 0.825 1.00 87.25 302 ASP A N 1
ATOM 2219 C CA . ASP A 1 302 ? 25.165 -10.453 0.536 1.00 87.25 302 ASP A CA 1
ATOM 2220 C C . ASP A 1 302 ? 25.147 -11.959 0.220 1.00 87.25 302 ASP A C 1
ATOM 2222 O O . ASP A 1 302 ? 25.792 -12.419 -0.722 1.00 87.25 302 ASP A O 1
ATOM 2226 N N . VAL A 1 303 ? 24.360 -12.741 0.969 1.00 88.81 303 VAL A N 1
ATOM 2227 C CA . VAL A 1 303 ? 24.246 -14.199 0.771 1.00 88.81 303 VAL A CA 1
ATOM 2228 C C . VAL A 1 303 ? 23.446 -14.550 -0.487 1.00 88.81 303 VAL A C 1
ATOM 2230 O O . VAL A 1 303 ? 23.758 -15.521 -1.178 1.00 88.81 303 VAL A O 1
ATOM 2233 N N . LEU A 1 304 ? 22.394 -13.785 -0.786 1.00 89.12 304 LEU A N 1
ATOM 2234 C CA . LEU A 1 304 ? 21.487 -14.037 -1.908 1.00 89.12 304 LEU A CA 1
ATOM 2235 C C . LEU A 1 304 ? 21.818 -13.205 -3.152 1.00 89.12 304 LEU A C 1
ATOM 2237 O O . LEU A 1 304 ? 21.092 -13.324 -4.136 1.00 89.12 304 LEU A O 1
ATOM 2241 N N . GLY A 1 305 ? 22.891 -12.410 -3.133 1.00 88.44 305 GLY A N 1
ATOM 2242 C CA . GLY A 1 305 ? 23.241 -11.418 -4.156 1.00 88.44 305 GLY A CA 1
ATOM 2243 C C . GLY A 1 305 ? 23.060 -11.914 -5.590 1.00 88.44 305 GLY A C 1
ATOM 2244 O O . GLY A 1 305 ? 22.211 -11.375 -6.293 1.00 88.44 305 GLY A O 1
ATOM 2245 N N . PRO A 1 306 ? 23.701 -13.029 -5.997 1.00 88.12 306 PRO A N 1
ATOM 2246 C CA . PRO A 1 306 ? 23.546 -13.564 -7.350 1.00 88.12 306 PRO A CA 1
ATOM 2247 C C . PRO A 1 306 ? 22.098 -13.918 -7.729 1.00 88.12 306 PRO A C 1
ATOM 2249 O O . PRO A 1 306 ? 21.711 -13.801 -8.889 1.00 88.12 306 PRO A O 1
ATOM 2252 N N . ARG A 1 307 ? 21.279 -14.357 -6.762 1.00 88.69 307 ARG A N 1
ATOM 2253 C CA . ARG A 1 307 ? 19.859 -14.678 -6.992 1.00 88.69 307 ARG A CA 1
ATOM 2254 C C . ARG A 1 307 ? 19.017 -13.413 -7.109 1.00 88.69 307 ARG A C 1
ATOM 2256 O O . ARG A 1 307 ? 18.108 -13.366 -7.931 1.00 88.69 307 ARG A O 1
ATOM 2263 N N . LEU A 1 308 ? 19.316 -12.404 -6.293 1.00 87.50 308 LEU A N 1
ATOM 2264 C CA . LEU A 1 308 ? 18.652 -11.106 -6.353 1.00 87.50 308 LEU A CA 1
ATOM 2265 C C . LEU A 1 308 ? 18.979 -10.397 -7.669 1.00 87.50 308 LEU A C 1
ATOM 2267 O O . LEU A 1 308 ? 18.059 -9.936 -8.332 1.00 87.50 308 LEU A O 1
ATOM 2271 N N . ASP A 1 309 ? 20.239 -10.410 -8.099 1.00 87.88 309 ASP A N 1
ATOM 2272 C CA . ASP A 1 309 ? 20.661 -9.849 -9.384 1.00 87.88 309 ASP A CA 1
ATOM 2273 C C . ASP A 1 309 ? 19.979 -10.566 -10.556 1.00 87.88 309 ASP A C 1
ATOM 2275 O O . ASP A 1 309 ? 19.470 -9.923 -11.473 1.00 87.88 309 ASP A O 1
ATOM 2279 N N . ALA A 1 310 ? 19.885 -11.900 -10.505 1.00 85.62 310 ALA A N 1
ATOM 2280 C CA . ALA A 1 310 ? 19.148 -12.663 -11.506 1.00 85.62 310 ALA A CA 1
ATOM 2281 C C . ALA A 1 310 ? 17.665 -12.261 -11.553 1.00 85.62 310 ALA A C 1
ATOM 2283 O O . ALA A 1 310 ? 17.145 -12.013 -12.637 1.00 85.62 310 ALA A O 1
ATOM 2284 N N . LEU A 1 311 ? 16.988 -12.134 -10.406 1.00 85.31 311 LEU A N 1
ATOM 2285 C CA . LEU A 1 311 ? 15.594 -11.676 -10.350 1.00 85.31 311 LEU A CA 1
ATOM 2286 C C . LEU A 1 311 ? 15.408 -10.248 -10.866 1.00 85.31 311 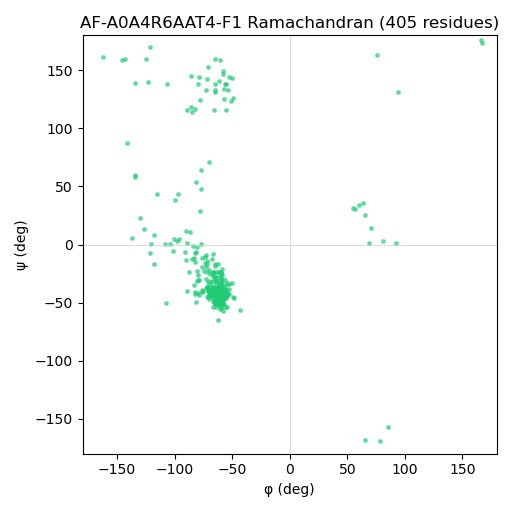LEU A C 1
ATOM 2288 O O . LEU A 1 311 ? 14.409 -9.955 -11.520 1.00 85.31 311 LEU A O 1
ATOM 2292 N N . GLU A 1 312 ? 16.361 -9.362 -10.595 1.00 83.38 312 GLU A N 1
ATOM 2293 C CA . GLU A 1 312 ? 16.344 -7.978 -11.066 1.00 83.38 312 GLU A CA 1
ATOM 2294 C C . GLU A 1 312 ? 16.313 -7.892 -12.600 1.00 83.38 312 GLU A C 1
ATOM 2296 O O . GLU A 1 312 ? 15.625 -7.035 -13.149 1.00 83.38 312 GLU A O 1
ATOM 2301 N N . THR A 1 313 ? 16.943 -8.838 -13.307 1.00 81.75 313 THR A N 1
ATOM 2302 C CA . THR A 1 313 ? 16.856 -8.932 -14.781 1.00 81.75 313 THR A CA 1
ATOM 2303 C C . THR A 1 313 ? 15.504 -9.430 -15.306 1.00 81.75 313 THR A C 1
ATOM 2305 O O . THR A 1 313 ? 15.257 -9.409 -16.513 1.00 81.75 313 THR A O 1
ATOM 2308 N N . MET A 1 314 ? 14.621 -9.906 -14.424 1.00 80.06 314 MET A N 1
ATOM 2309 C CA . MET A 1 314 ? 13.324 -10.489 -14.789 1.00 80.06 314 MET A CA 1
ATOM 2310 C C . MET A 1 314 ? 12.143 -9.561 -14.533 1.00 80.06 314 MET A C 1
ATOM 2312 O O . MET A 1 314 ? 11.015 -9.971 -14.787 1.00 80.06 314 MET A O 1
ATOM 2316 N N . ARG A 1 315 ? 12.372 -8.340 -14.037 1.00 79.62 315 ARG A N 1
ATOM 2317 C CA . ARG A 1 315 ? 11.317 -7.340 -13.826 1.00 79.62 315 ARG A CA 1
ATOM 2318 C C . ARG A 1 315 ? 11.384 -6.224 -14.869 1.00 79.62 315 ARG A C 1
ATOM 2320 O O . ARG A 1 315 ? 12.453 -5.683 -15.127 1.00 79.62 315 ARG A O 1
ATOM 2327 N N . GLY A 1 316 ? 10.229 -5.804 -15.380 1.00 66.19 316 GLY A N 1
ATOM 2328 C CA . GLY A 1 316 ? 10.059 -4.675 -16.307 1.00 66.19 316 GLY A CA 1
ATOM 2329 C C . GLY A 1 316 ? 10.114 -3.307 -15.617 1.00 66.19 316 GLY A C 1
ATOM 2330 O O . GLY A 1 316 ? 9.432 -2.356 -15.996 1.00 66.19 316 GLY A O 1
ATOM 2331 N N . GLY A 1 317 ? 10.852 -3.220 -14.510 1.00 73.19 317 GLY A N 1
ATOM 2332 C CA . GLY A 1 317 ? 10.690 -2.165 -13.515 1.00 73.19 317 GLY A CA 1
ATOM 2333 C C . GLY A 1 317 ? 9.455 -2.370 -12.627 1.00 73.19 317 GLY A C 1
ATOM 2334 O O . GLY A 1 317 ? 8.548 -3.138 -12.928 1.00 73.19 317 GLY A O 1
ATOM 2335 N N . GLY A 1 318 ? 9.408 -1.682 -11.484 1.00 77.94 318 GLY A N 1
ATOM 2336 C CA . GLY A 1 318 ? 8.385 -1.928 -10.455 1.00 77.94 318 GLY A CA 1
ATOM 2337 C C . GLY A 1 318 ? 8.765 -3.064 -9.499 1.00 77.94 318 GLY A C 1
ATOM 2338 O O . GLY A 1 318 ? 9.951 -3.325 -9.292 1.00 77.94 318 GLY A O 1
ATOM 2339 N N . ASP A 1 319 ? 7.776 -3.686 -8.861 1.00 82.88 319 ASP A N 1
ATOM 2340 C CA . ASP A 1 319 ? 7.967 -4.751 -7.867 1.00 82.88 319 ASP A CA 1
ATOM 2341 C C . ASP A 1 319 ? 7.178 -6.009 -8.265 1.00 82.88 319 ASP A C 1
ATOM 2343 O O . ASP A 1 319 ? 6.242 -5.938 -9.066 1.00 82.88 319 ASP A O 1
ATOM 2347 N N . PHE A 1 320 ? 7.553 -7.165 -7.719 1.00 88.31 320 PHE A N 1
ATOM 2348 C CA . PHE A 1 320 ? 6.837 -8.411 -7.985 1.00 88.31 320 PHE A CA 1
ATOM 2349 C C . PHE A 1 320 ? 5.489 -8.416 -7.271 1.00 88.31 320 PHE A C 1
ATOM 2351 O O . PHE A 1 320 ? 5.404 -8.150 -6.069 1.00 88.31 320 PHE A O 1
ATOM 2358 N N . ALA A 1 321 ? 4.430 -8.785 -7.991 1.00 88.56 321 ALA A N 1
ATOM 2359 C CA . ALA A 1 321 ? 3.118 -8.979 -7.391 1.00 88.56 321 ALA A CA 1
ATOM 2360 C C . ALA A 1 321 ? 3.176 -10.042 -6.280 1.00 88.56 321 ALA A C 1
ATOM 2362 O O . ALA A 1 321 ? 3.949 -11.001 -6.355 1.00 88.56 321 ALA A O 1
ATOM 2363 N N . LEU A 1 322 ? 2.313 -9.906 -5.266 1.00 89.56 322 LEU A N 1
ATOM 2364 C CA . LEU A 1 322 ? 2.267 -10.818 -4.114 1.00 89.56 322 LEU A CA 1
ATOM 2365 C C . LEU A 1 322 ? 2.243 -12.316 -4.507 1.00 89.56 322 LEU A C 1
ATOM 2367 O O . LEU A 1 322 ? 3.008 -13.080 -3.914 1.00 89.56 322 LEU A O 1
ATOM 2371 N N . PRO A 1 323 ? 1.437 -12.766 -5.494 1.00 90.62 323 PRO A N 1
ATOM 2372 C CA . PRO A 1 323 ? 1.450 -14.166 -5.913 1.00 90.62 323 PRO A CA 1
ATOM 2373 C C . PRO A 1 323 ? 2.774 -14.594 -6.547 1.00 90.62 323 PRO A C 1
ATOM 2375 O O . PRO A 1 323 ? 3.241 -15.706 -6.327 1.00 90.62 323 PRO A O 1
ATOM 2378 N N . THR A 1 324 ? 3.380 -13.728 -7.351 1.00 90.12 324 THR A N 1
ATOM 2379 C CA . THR A 1 324 ? 4.592 -14.048 -8.111 1.00 90.12 324 THR A CA 1
ATOM 2380 C C . THR A 1 324 ? 5.810 -14.075 -7.207 1.00 90.12 324 THR A C 1
ATOM 2382 O O . THR A 1 324 ? 6.594 -15.010 -7.290 1.00 90.12 324 THR A O 1
ATOM 2385 N N . ALA A 1 325 ? 5.915 -13.144 -6.258 1.00 91.81 325 ALA A N 1
ATOM 2386 C CA . ALA A 1 325 ? 6.935 -13.199 -5.215 1.00 91.81 325 ALA A CA 1
ATOM 2387 C C . ALA A 1 325 ? 6.879 -14.515 -4.424 1.00 91.81 325 ALA A C 1
ATOM 2389 O O . ALA A 1 325 ? 7.904 -15.164 -4.232 1.00 91.81 325 ALA A O 1
ATOM 2390 N N . ALA A 1 326 ? 5.675 -14.952 -4.036 1.00 92.25 326 ALA A N 1
ATOM 2391 C CA . ALA A 1 326 ? 5.493 -16.210 -3.315 1.00 92.25 326 ALA A CA 1
ATOM 2392 C C . ALA A 1 326 ? 5.960 -17.425 -4.135 1.00 92.25 326 ALA A C 1
ATOM 2394 O O . ALA A 1 326 ? 6.561 -18.344 -3.580 1.00 92.25 326 ALA A O 1
ATOM 2395 N N . PHE A 1 327 ? 5.714 -17.425 -5.449 1.00 91.94 327 PHE A N 1
ATOM 2396 C CA . PHE A 1 327 ? 6.231 -18.460 -6.343 1.00 91.94 327 PHE A CA 1
ATOM 2397 C C . PHE A 1 327 ? 7.757 -18.418 -6.446 1.00 91.94 327 PHE A C 1
ATOM 2399 O O . PHE A 1 327 ? 8.406 -19.445 -6.288 1.00 91.94 327 PHE A O 1
ATOM 2406 N N . LEU A 1 328 ? 8.335 -17.243 -6.693 1.00 90.69 328 LEU A N 1
ATOM 2407 C CA . LEU A 1 328 ? 9.781 -17.083 -6.862 1.00 90.69 328 LEU A CA 1
ATOM 2408 C C . LEU A 1 328 ? 10.551 -17.489 -5.598 1.00 90.69 328 LEU A C 1
ATOM 2410 O O . LEU A 1 328 ? 11.628 -18.070 -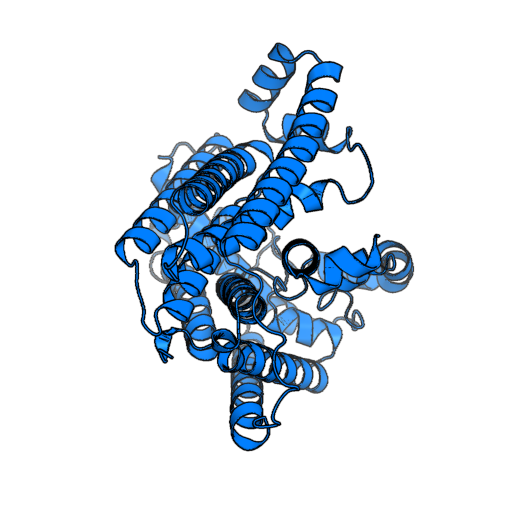5.684 1.00 90.69 328 LEU A O 1
ATOM 2414 N N . ASP A 1 329 ? 9.989 -17.232 -4.418 1.00 91.69 329 ASP A N 1
ATOM 2415 C CA . ASP A 1 329 ? 10.618 -17.586 -3.148 1.00 91.69 329 ASP A CA 1
ATOM 2416 C C . ASP A 1 329 ? 10.449 -19.052 -2.736 1.00 91.69 329 ASP A C 1
ATOM 2418 O O . ASP A 1 329 ? 11.315 -19.576 -2.034 1.00 91.69 329 ASP A O 1
ATOM 2422 N N . PHE A 1 330 ? 9.341 -19.702 -3.108 1.00 92.50 330 PHE A N 1
ATOM 2423 C CA . PHE A 1 330 ? 8.946 -20.992 -2.520 1.00 92.50 330 PHE A CA 1
ATOM 2424 C C . PHE A 1 330 ? 8.440 -22.041 -3.526 1.00 92.50 330 PHE A C 1
ATOM 2426 O O . PHE A 1 330 ? 7.984 -23.118 -3.127 1.00 92.50 330 PHE A O 1
ATOM 2433 N N . GLY 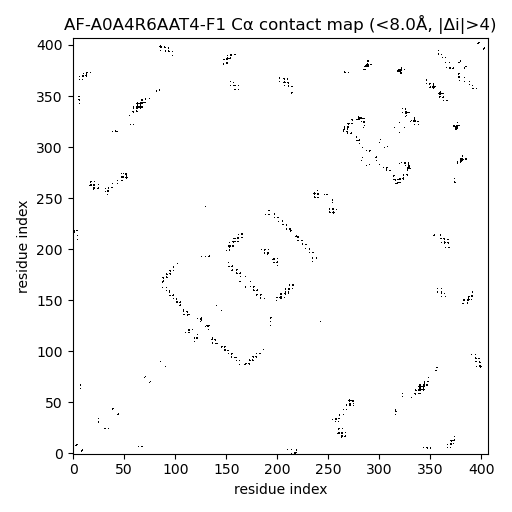A 1 331 ? 8.501 -21.752 -4.824 1.00 90.69 331 GLY A N 1
ATOM 2434 C CA . GLY A 1 331 ? 7.952 -22.583 -5.893 1.00 90.69 331 GLY A CA 1
ATOM 2435 C C . GLY A 1 331 ? 6.425 -22.703 -5.854 1.00 90.69 331 GLY A C 1
ATOM 2436 O O . GLY A 1 331 ? 5.733 -22.008 -5.110 1.00 90.69 331 GLY A O 1
ATOM 2437 N N . LEU A 1 332 ? 5.881 -23.633 -6.646 1.00 90.25 332 LEU A N 1
ATOM 2438 C CA . LEU A 1 332 ? 4.433 -23.817 -6.800 1.00 90.25 332 LEU A CA 1
ATOM 2439 C C . LEU A 1 332 ? 3.736 -24.167 -5.473 1.00 90.25 332 LEU A C 1
ATOM 2441 O O . LEU A 1 332 ? 2.797 -23.489 -5.059 1.00 90.25 332 LEU A O 1
ATOM 2445 N N . ALA A 1 333 ? 4.189 -25.233 -4.806 1.00 92.12 333 ALA A N 1
ATOM 2446 C CA . ALA A 1 333 ? 3.537 -25.746 -3.602 1.00 92.12 333 ALA A CA 1
ATOM 2447 C C . ALA A 1 333 ? 3.720 -24.804 -2.402 1.00 92.12 333 ALA A C 1
ATOM 2449 O O . ALA A 1 333 ? 2.747 -24.472 -1.722 1.00 92.12 333 ALA A O 1
ATOM 2450 N N . GLY A 1 334 ? 4.950 -24.336 -2.162 1.00 93.81 334 GLY A N 1
ATOM 2451 C CA . GLY A 1 334 ? 5.243 -23.412 -1.069 1.00 93.81 334 GLY A CA 1
ATOM 2452 C C . GLY A 1 334 ? 4.615 -22.034 -1.288 1.00 93.81 334 GLY A C 1
ATOM 2453 O O . GLY A 1 334 ? 4.042 -21.467 -0.357 1.00 93.81 334 GLY A O 1
ATOM 2454 N N . GLY A 1 335 ? 4.620 -21.535 -2.527 1.00 93.69 335 GLY A N 1
ATOM 2455 C CA . GLY A 1 335 ? 3.954 -20.288 -2.890 1.00 93.69 335 GLY A CA 1
ATOM 2456 C C . GLY A 1 335 ? 2.440 -20.365 -2.686 1.00 93.69 335 GLY A C 1
ATOM 2457 O O . GLY A 1 335 ? 1.856 -19.468 -2.079 1.00 93.69 335 GLY A O 1
ATOM 2458 N N . ALA A 1 336 ? 1.798 -21.461 -3.108 1.00 95.50 336 ALA A N 1
ATOM 2459 C CA . ALA A 1 336 ? 0.363 -21.663 -2.909 1.00 95.50 336 ALA A CA 1
ATOM 2460 C C . ALA A 1 336 ? 0.012 -21.748 -1.415 1.00 95.50 336 ALA A C 1
ATOM 2462 O O . ALA A 1 336 ? -0.953 -21.124 -0.971 1.00 95.50 336 ALA A O 1
ATOM 2463 N N . ALA A 1 337 ? 0.826 -22.447 -0.617 1.00 96.50 337 ALA A N 1
ATOM 2464 C CA . ALA A 1 337 ? 0.657 -22.499 0.833 1.00 96.50 337 ALA A CA 1
ATOM 2465 C C . ALA A 1 337 ? 0.775 -21.105 1.477 1.00 96.50 337 ALA A C 1
ATOM 2467 O O . ALA A 1 337 ? -0.058 -20.739 2.309 1.00 96.50 337 ALA A O 1
ATOM 2468 N N . LEU A 1 338 ? 1.753 -20.295 1.057 1.00 95.06 338 LEU A N 1
ATOM 2469 C CA . LEU A 1 338 ? 1.911 -18.923 1.541 1.00 95.06 338 LEU A CA 1
ATOM 2470 C C . LEU A 1 338 ? 0.707 -18.042 1.174 1.00 95.06 338 LEU A C 1
ATOM 2472 O O . LEU A 1 338 ? 0.196 -17.304 2.016 1.00 95.06 338 LEU A O 1
ATOM 2476 N N . ILE A 1 339 ? 0.216 -18.139 -0.061 1.00 95.38 339 ILE A N 1
ATOM 2477 C CA . ILE A 1 339 ? -0.952 -17.384 -0.535 1.00 95.38 339 ILE A CA 1
ATOM 2478 C C . ILE A 1 339 ? -2.223 -17.798 0.220 1.00 95.38 339 ILE A C 1
ATOM 2480 O O . ILE A 1 339 ? -3.013 -16.936 0.609 1.00 95.38 339 ILE A O 1
ATOM 2484 N N . ALA A 1 340 ? -2.403 -19.091 0.501 1.00 96.62 340 ALA A N 1
ATOM 2485 C CA . ALA A 1 340 ? -3.480 -19.565 1.368 1.00 96.62 340 ALA A CA 1
ATOM 2486 C C . ALA A 1 340 ? -3.348 -19.003 2.795 1.00 96.62 340 ALA A C 1
ATOM 2488 O O . ALA A 1 340 ? -4.337 -18.553 3.379 1.00 96.62 340 ALA A O 1
ATOM 2489 N N . GLY A 1 341 ? -2.126 -18.940 3.333 1.00 95.25 341 GLY A N 1
ATOM 2490 C CA . GLY A 1 341 ? -1.830 -18.269 4.599 1.00 95.25 341 GLY A CA 1
ATOM 2491 C C . GLY A 1 341 ? -2.249 -16.796 4.592 1.00 95.25 341 GLY A C 1
ATOM 2492 O O . GLY A 1 341 ? -2.927 -16.343 5.516 1.00 95.25 341 GLY A O 1
ATOM 2493 N N . TRP A 1 342 ? -1.947 -16.058 3.521 1.00 94.12 342 TRP A N 1
ATOM 2494 C CA . TRP A 1 342 ? -2.421 -14.682 3.357 1.00 94.12 342 TRP A CA 1
ATOM 2495 C C . TRP A 1 342 ? -3.946 -14.593 3.294 1.00 94.12 342 TRP A C 1
ATOM 2497 O O . TRP A 1 342 ? -4.529 -13.795 4.029 1.00 94.12 342 TRP A O 1
ATOM 2507 N N . GLY A 1 343 ? -4.606 -15.446 2.507 1.00 94.62 343 GLY A N 1
ATOM 2508 C CA . GLY A 1 343 ? -6.070 -15.522 2.463 1.00 94.62 343 GLY A CA 1
ATOM 2509 C C . GLY A 1 343 ? -6.685 -15.708 3.854 1.00 94.62 343 GLY A C 1
ATOM 2510 O O . GLY A 1 343 ? -7.636 -15.008 4.218 1.00 94.62 343 GLY A O 1
ATOM 2511 N N . TRP A 1 344 ? -6.080 -16.569 4.677 1.00 95.19 344 TRP A N 1
ATOM 2512 C CA . TRP A 1 344 ? -6.476 -16.782 6.068 1.00 95.19 344 TRP A CA 1
ATOM 2513 C C . TRP A 1 344 ? -6.241 -15.542 6.947 1.00 95.19 344 TRP A C 1
ATOM 2515 O O . TRP A 1 344 ? -7.164 -15.104 7.636 1.00 95.19 344 TRP A O 1
ATOM 2525 N N . ILE A 1 345 ? -5.047 -14.932 6.903 1.00 93.88 345 ILE A N 1
ATOM 2526 C CA . ILE A 1 345 ? -4.673 -13.761 7.727 1.00 93.88 345 ILE A CA 1
ATOM 2527 C C . ILE A 1 345 ? -5.587 -12.571 7.433 1.00 93.88 345 ILE A C 1
ATOM 2529 O O . ILE A 1 345 ? -6.110 -11.925 8.345 1.00 93.88 345 ILE A O 1
ATOM 2533 N N . PHE A 1 346 ? -5.813 -12.283 6.154 1.00 94.75 346 PHE A N 1
ATOM 2534 C CA . PHE A 1 346 ? -6.671 -11.183 5.735 1.00 94.75 346 PHE A CA 1
ATOM 2535 C C . PHE A 1 346 ? -8.121 -11.404 6.151 1.00 94.75 346 PHE A C 1
ATOM 2537 O O . PHE A 1 346 ? -8.798 -10.464 6.582 1.00 94.75 346 PHE A O 1
ATOM 2544 N N . ARG A 1 347 ? -8.596 -12.651 6.072 1.00 94.50 347 ARG A N 1
ATOM 2545 C CA . ARG A 1 347 ? -9.922 -13.010 6.562 1.00 94.50 347 ARG A CA 1
ATOM 2546 C C . ARG A 1 347 ? -10.026 -12.867 8.080 1.00 94.50 347 ARG A C 1
ATOM 2548 O O . ARG A 1 347 ? -11.021 -12.314 8.554 1.00 94.50 347 ARG A O 1
ATOM 2555 N N . ALA A 1 348 ? -9.006 -13.282 8.826 1.00 92.81 348 ALA A N 1
ATOM 2556 C CA . ALA A 1 348 ? -8.947 -13.093 10.272 1.00 92.81 348 ALA A CA 1
ATOM 2557 C C . ALA A 1 348 ? -9.047 -11.612 10.642 1.00 92.81 348 ALA A C 1
ATOM 2559 O O . ALA A 1 348 ? -9.919 -11.220 11.420 1.00 92.81 348 ALA A O 1
ATOM 2560 N N . ALA A 1 349 ? -8.222 -10.768 10.017 1.00 93.31 349 ALA A N 1
ATOM 2561 C CA . ALA A 1 349 ? -8.249 -9.328 10.234 1.00 93.31 349 ALA A CA 1
ATOM 2562 C C . ALA A 1 349 ? -9.620 -8.720 9.891 1.00 93.31 349 ALA A C 1
ATOM 2564 O O . ALA A 1 349 ? -10.131 -7.905 10.656 1.00 93.31 349 ALA A O 1
ATOM 2565 N N . PHE A 1 350 ? -10.252 -9.148 8.790 1.00 93.88 350 PHE A N 1
ATOM 2566 C CA . PHE A 1 350 ? -11.582 -8.676 8.396 1.00 93.88 350 PHE A CA 1
ATOM 2567 C C . PHE A 1 350 ? -12.653 -9.008 9.434 1.00 93.88 350 PHE A C 1
ATOM 2569 O O . PHE A 1 350 ? -13.417 -8.130 9.826 1.00 93.88 350 PHE A O 1
ATOM 2576 N N . VAL A 1 351 ? -12.715 -10.261 9.895 1.00 91.44 351 VAL A N 1
ATOM 2577 C CA . VAL A 1 351 ? -13.722 -10.696 10.878 1.00 91.44 351 VAL A CA 1
ATOM 2578 C C . VAL A 1 351 ? -13.554 -9.944 12.196 1.00 91.44 351 VAL A C 1
ATOM 2580 O O . VAL A 1 351 ? -14.547 -9.538 12.796 1.00 91.44 351 VAL A O 1
ATOM 2583 N N . ARG A 1 352 ? -12.306 -9.702 12.607 1.00 90.25 352 ARG A N 1
ATOM 2584 C CA . ARG A 1 352 ? -11.976 -8.992 13.847 1.00 90.25 352 ARG A CA 1
ATOM 2585 C C . ARG A 1 352 ? -12.026 -7.476 13.729 1.00 90.25 352 ARG A C 1
ATOM 2587 O O . ARG A 1 352 ? -11.920 -6.788 14.738 1.00 90.25 352 ARG A O 1
ATOM 2594 N N . ALA A 1 353 ? -12.214 -6.919 12.532 1.00 90.88 353 ALA A N 1
ATOM 2595 C CA . ALA A 1 353 ? -12.176 -5.473 12.316 1.00 90.88 353 ALA A CA 1
ATOM 2596 C C . ALA A 1 353 ? -13.220 -4.702 13.147 1.00 90.88 353 ALA A C 1
ATOM 2598 O O . ALA A 1 353 ? -13.045 -3.504 13.364 1.00 90.88 353 ALA A O 1
ATOM 2599 N N . GLY A 1 354 ? -14.284 -5.368 13.614 1.00 85.69 354 GLY A N 1
ATOM 2600 C CA . GLY A 1 354 ? -15.285 -4.803 14.523 1.00 85.69 354 GLY A CA 1
ATOM 2601 C C . GLY A 1 354 ? -14.904 -4.820 16.010 1.00 85.69 354 GLY A C 1
ATOM 2602 O O . GLY A 1 354 ? -15.519 -4.092 16.785 1.00 85.69 354 GLY A O 1
ATOM 2603 N N . ASP A 1 355 ? -13.888 -5.589 16.411 1.00 85.75 355 ASP A N 1
ATOM 2604 C CA . ASP A 1 355 ? -13.526 -5.813 17.820 1.00 85.75 355 ASP A CA 1
ATOM 2605 C C . ASP A 1 355 ? -12.933 -4.556 18.483 1.00 85.75 355 ASP A C 1
ATOM 2607 O O . ASP A 1 355 ? -12.920 -4.416 19.706 1.00 85.75 355 ASP A O 1
ATOM 2611 N N . GLY A 1 356 ? -12.408 -3.620 17.690 1.00 86.81 356 GLY A N 1
ATOM 2612 C CA . GLY A 1 356 ? -11.848 -2.380 18.207 1.00 86.81 356 GLY A CA 1
ATOM 2613 C C . GLY A 1 356 ? -11.002 -1.612 17.194 1.00 86.81 356 GLY A C 1
ATOM 2614 O O . GLY A 1 356 ? -10.735 -2.103 16.097 1.00 86.81 356 GLY A O 1
ATOM 2615 N N . PRO A 1 357 ? -10.522 -0.411 17.574 1.00 90.25 357 PRO A N 1
ATOM 2616 C CA . PRO A 1 357 ? -9.827 0.498 16.662 1.00 90.25 357 PRO A CA 1
ATOM 2617 C C . PRO A 1 357 ? -8.555 -0.108 16.054 1.00 90.25 357 PRO A C 1
ATOM 2619 O O . PRO A 1 357 ? -8.258 0.155 14.893 1.00 90.25 357 PRO A O 1
ATOM 2622 N N . GLY A 1 358 ? -7.831 -0.943 16.809 1.00 91.06 358 GLY A N 1
ATOM 2623 C CA . GLY A 1 358 ? -6.628 -1.618 16.317 1.00 91.06 358 GLY A CA 1
ATOM 2624 C C . GLY A 1 358 ? -6.914 -2.585 15.176 1.00 91.06 358 GLY A C 1
ATOM 2625 O O . GLY A 1 358 ? -6.303 -2.465 14.119 1.00 91.06 358 GLY A O 1
ATOM 2626 N N . TRP A 1 359 ? -7.893 -3.476 15.340 1.00 92.25 359 TRP A N 1
ATOM 2627 C CA . TRP A 1 359 ? -8.286 -4.406 14.281 1.00 92.25 359 TRP A CA 1
ATOM 2628 C C . TRP A 1 359 ? -8.924 -3.695 13.088 1.00 92.25 359 TRP A C 1
ATOM 2630 O O . TRP A 1 359 ? -8.653 -4.066 11.948 1.00 92.25 359 TRP A O 1
ATOM 2640 N N . THR A 1 360 ? -9.722 -2.645 13.326 1.00 93.81 360 THR A N 1
ATOM 2641 C CA . THR A 1 360 ? -10.286 -1.828 12.244 1.00 93.81 360 THR A CA 1
ATOM 2642 C C . THR A 1 360 ? -9.184 -1.242 11.366 1.00 93.81 360 THR A C 1
ATOM 2644 O O . THR A 1 360 ? -9.237 -1.378 10.145 1.00 93.81 360 THR A O 1
ATOM 2647 N N . VAL A 1 361 ? -8.188 -0.587 11.973 1.00 95.00 361 VAL A N 1
ATOM 2648 C CA . VAL A 1 361 ? -7.102 0.058 11.226 1.00 95.00 361 VAL A CA 1
ATOM 2649 C C . VAL A 1 361 ? -6.169 -0.979 10.612 1.00 95.00 361 VAL A C 1
ATOM 2651 O O . VAL A 1 361 ? -5.797 -0.813 9.456 1.00 95.00 361 VAL A O 1
ATOM 2654 N N . LEU A 1 362 ? -5.851 -2.070 11.319 1.00 95.38 362 LEU A N 1
ATOM 2655 C CA . LEU A 1 362 ? -5.067 -3.177 10.766 1.00 95.38 362 LEU A CA 1
ATOM 2656 C C . LEU A 1 362 ? -5.705 -3.699 9.479 1.00 95.38 362 LEU A C 1
ATOM 2658 O O . LEU A 1 362 ? -5.053 -3.716 8.437 1.00 95.38 362 LEU A O 1
ATOM 2662 N N . TYR A 1 363 ? -6.990 -4.059 9.526 1.00 96.50 363 TYR A N 1
ATOM 2663 C CA . TYR A 1 363 ? -7.677 -4.539 8.336 1.00 96.50 363 TYR A CA 1
ATOM 2664 C C . TYR A 1 363 ? -7.788 -3.462 7.255 1.00 96.50 363 TYR A C 1
ATOM 2666 O O . TYR A 1 363 ? -7.613 -3.767 6.084 1.00 96.50 363 TYR A O 1
ATOM 2674 N N . ALA A 1 364 ? -8.042 -2.202 7.606 1.00 96.50 364 ALA A N 1
ATOM 2675 C CA . ALA A 1 364 ? -8.121 -1.130 6.620 1.00 96.50 364 ALA A CA 1
ATOM 2676 C C . ALA A 1 364 ? -6.788 -0.892 5.884 1.00 96.50 364 ALA A C 1
ATOM 2678 O O . ALA A 1 364 ? -6.790 -0.632 4.683 1.00 96.50 364 ALA A O 1
ATOM 2679 N N . GLN A 1 365 ? -5.655 -0.997 6.582 1.00 95.88 365 GLN A N 1
ATOM 2680 C CA . GLN A 1 365 ? -4.320 -0.881 5.991 1.00 95.88 365 GLN A CA 1
ATOM 2681 C C . GLN A 1 365 ? -3.979 -2.101 5.128 1.00 95.88 365 GLN A C 1
ATOM 2683 O O . GLN A 1 365 ? -3.517 -1.943 4.001 1.00 95.88 365 GLN A O 1
ATOM 2688 N N . LEU A 1 366 ? -4.277 -3.306 5.620 1.00 94.38 366 LEU A N 1
ATOM 2689 C CA . LEU A 1 366 ? -4.143 -4.544 4.856 1.00 94.38 366 LEU A CA 1
ATOM 2690 C C . LEU A 1 366 ? -5.024 -4.512 3.597 1.00 94.38 366 LEU A C 1
ATOM 2692 O O . LEU A 1 366 ? -4.537 -4.716 2.493 1.00 94.38 366 LEU A O 1
ATOM 2696 N N . GLY A 1 367 ? -6.310 -4.195 3.727 1.00 94.31 367 GLY A N 1
ATOM 2697 C CA . GLY A 1 367 ? -7.251 -4.102 2.611 1.00 94.31 367 GLY A CA 1
ATOM 2698 C C . GLY A 1 367 ? -6.842 -3.055 1.573 1.00 94.31 367 GLY A C 1
ATOM 2699 O O . GLY A 1 367 ? -6.975 -3.305 0.379 1.00 94.31 367 GLY A O 1
ATOM 2700 N N . ALA A 1 368 ? -6.277 -1.921 2.002 1.00 93.69 368 ALA A N 1
ATOM 2701 C CA . ALA A 1 368 ? -5.664 -0.964 1.083 1.00 93.69 368 ALA A CA 1
ATOM 2702 C C . ALA A 1 368 ? -4.453 -1.577 0.361 1.00 93.69 368 ALA A C 1
ATOM 2704 O O . ALA A 1 368 ? -4.361 -1.460 -0.854 1.00 93.69 368 ALA A O 1
ATOM 2705 N N . ALA A 1 369 ? -3.577 -2.292 1.075 1.00 91.50 369 ALA A N 1
ATOM 2706 C CA . ALA A 1 369 ? -2.454 -3.012 0.475 1.00 91.50 369 ALA A CA 1
ATOM 2707 C C . ALA A 1 369 ? -2.899 -4.091 -0.529 1.00 91.50 369 ALA A C 1
ATOM 2709 O O . ALA A 1 369 ? -2.235 -4.274 -1.544 1.00 91.50 369 ALA A O 1
ATOM 2710 N N . LEU A 1 370 ? -4.036 -4.763 -0.306 1.00 90.38 370 LEU A N 1
ATOM 2711 C CA . LEU A 1 370 ? -4.609 -5.699 -1.284 1.00 90.38 370 LEU A CA 1
ATOM 2712 C C . LEU A 1 370 ? -5.038 -5.014 -2.571 1.00 90.38 370 LEU A C 1
ATOM 2714 O O . LEU A 1 370 ? -4.814 -5.557 -3.648 1.00 90.38 370 LEU A O 1
ATOM 2718 N N . LEU A 1 371 ? -5.609 -3.817 -2.464 1.00 88.56 371 LEU A N 1
ATOM 2719 C CA . LEU A 1 371 ? -5.938 -2.994 -3.625 1.00 88.56 371 LEU A CA 1
ATOM 2720 C C . LEU A 1 371 ? -4.684 -2.500 -4.371 1.00 88.56 371 LEU A C 1
ATOM 2722 O O . LEU A 1 371 ? -4.822 -1.964 -5.466 1.00 88.56 371 LEU A O 1
ATOM 2726 N N . PHE A 1 372 ? -3.482 -2.720 -3.815 1.00 75.62 372 PHE A N 1
ATOM 2727 C CA . PHE A 1 372 ? -2.181 -2.511 -4.466 1.00 75.62 372 PHE A CA 1
ATOM 2728 C C . PHE A 1 372 ? -1.451 -3.804 -4.812 1.00 75.62 372 PHE A C 1
ATOM 2730 O O . PHE A 1 372 ? -0.332 -3.734 -5.302 1.00 75.62 372 PHE A O 1
ATOM 2737 N N . SER A 1 373 ? -2.016 -4.976 -4.517 1.00 67.62 373 SER A N 1
ATOM 2738 C CA . SER A 1 373 ? -1.273 -6.244 -4.581 1.00 67.62 373 SER A CA 1
ATOM 2739 C C . SER A 1 373 ? -0.823 -6.630 -5.992 1.00 67.62 373 SER A C 1
ATOM 2741 O O . SER A 1 373 ? 0.117 -7.413 -6.130 1.00 67.62 373 SER A O 1
ATOM 2743 N N . SER A 1 374 ? -1.435 -6.040 -7.025 1.00 63.69 374 SER A N 1
ATOM 2744 C CA . SER A 1 374 ? -0.947 -6.089 -8.407 1.00 63.69 374 SER A CA 1
ATOM 2745 C C . SER A 1 374 ? 0.419 -5.422 -8.586 1.00 63.69 374 SER A C 1
ATOM 2747 O O . SER A 1 374 ? 1.194 -5.859 -9.421 1.00 63.69 374 SER A O 1
ATOM 2749 N N . HIS A 1 375 ? 0.726 -4.391 -7.796 1.00 65.19 375 HIS A N 1
ATOM 2750 C CA . HIS A 1 375 ? 1.932 -3.571 -7.919 1.00 65.19 375 HIS A CA 1
ATOM 2751 C C . HIS A 1 375 ? 3.127 -4.085 -7.111 1.00 65.19 375 HIS A C 1
ATOM 2753 O O . HIS A 1 375 ? 4.222 -3.543 -7.253 1.00 65.19 375 HIS A O 1
ATOM 2759 N N . GLY A 1 376 ? 2.924 -5.021 -6.179 1.00 80.62 376 GLY A N 1
ATOM 2760 C CA . GLY A 1 376 ? 3.992 -5.428 -5.270 1.00 80.62 376 GLY A CA 1
ATOM 2761 C C . GLY A 1 376 ? 3.543 -6.270 -4.080 1.00 80.62 376 GLY A C 1
ATOM 2762 O O . GLY A 1 376 ? 2.352 -6.381 -3.765 1.00 80.62 376 GLY A O 1
ATOM 2763 N N . VAL A 1 377 ? 4.520 -6.767 -3.322 1.00 85.38 377 VAL A N 1
ATOM 2764 C CA . VAL A 1 377 ? 4.327 -7.465 -2.038 1.00 85.38 377 VAL A CA 1
ATOM 2765 C C . VAL A 1 377 ? 4.040 -6.467 -0.904 1.00 85.38 377 VAL A C 1
ATOM 2767 O O . VAL A 1 377 ? 4.633 -6.490 0.175 1.00 85.38 377 VAL A O 1
ATOM 2770 N N . TYR A 1 378 ? 3.113 -5.532 -1.131 1.00 87.19 378 TYR A N 1
ATOM 2771 C CA . TYR A 1 378 ? 2.926 -4.391 -0.231 1.00 87.19 378 TYR A CA 1
ATOM 2772 C C . TYR A 1 378 ? 2.464 -4.800 1.180 1.00 87.19 378 TYR A C 1
ATOM 2774 O O . TYR A 1 378 ? 2.728 -4.089 2.149 1.00 87.19 378 TYR A O 1
ATOM 2782 N N . ALA A 1 379 ? 1.838 -5.977 1.312 1.00 86.62 379 ALA A N 1
ATOM 2783 C CA . ALA A 1 379 ? 1.415 -6.574 2.582 1.00 86.62 379 ALA A CA 1
ATOM 2784 C C . ALA A 1 379 ? 2.573 -6.830 3.570 1.00 86.62 379 ALA A C 1
ATOM 2786 O O . ALA A 1 379 ? 2.353 -6.858 4.780 1.00 86.62 379 ALA A O 1
ATOM 2787 N N . THR A 1 380 ? 3.801 -6.979 3.075 1.00 88.75 380 THR A N 1
ATOM 2788 C CA . THR A 1 380 ? 5.015 -7.165 3.889 1.00 88.75 380 THR A CA 1
ATOM 2789 C C . THR A 1 380 ? 6.019 -6.038 3.690 1.00 88.75 380 THR A C 1
ATOM 2791 O O . THR A 1 380 ? 7.138 -6.098 4.199 1.00 88.75 380 THR A O 1
ATOM 2794 N N . HIS A 1 381 ? 5.635 -4.985 2.971 1.00 89.94 381 HIS A N 1
ATOM 2795 C CA . HIS A 1 381 ? 6.512 -3.866 2.687 1.00 89.94 381 HIS A CA 1
ATOM 2796 C C . HIS A 1 381 ? 6.751 -3.020 3.947 1.00 89.94 381 HIS A C 1
ATOM 2798 O O . HIS A 1 381 ? 5.845 -2.765 4.746 1.00 89.94 381 HIS A O 1
ATOM 2804 N N . GLN A 1 382 ? 7.976 -2.514 4.099 1.00 90.38 382 GLN A N 1
ATOM 2805 C CA . GLN A 1 382 ? 8.414 -1.748 5.273 1.00 90.38 382 GLN A CA 1
ATOM 2806 C C . GLN A 1 382 ? 7.523 -0.534 5.590 1.00 90.38 382 GLN A C 1
ATOM 2808 O O . GLN A 1 382 ? 7.313 -0.211 6.754 1.00 90.38 382 GLN A O 1
ATOM 2813 N N . ASN A 1 383 ? 6.940 0.115 4.575 1.00 91.38 383 ASN A N 1
ATOM 2814 C CA . ASN A 1 383 ? 6.023 1.244 4.775 1.00 91.38 383 ASN A CA 1
ATOM 2815 C C . ASN A 1 383 ? 4.745 0.823 5.516 1.00 91.38 383 ASN A C 1
ATOM 2817 O O . ASN A 1 383 ? 4.282 1.525 6.420 1.00 91.38 383 ASN A O 1
ATOM 2821 N N . LEU A 1 384 ? 4.174 -0.327 5.141 1.00 92.06 384 LEU A N 1
ATOM 2822 C CA . LEU A 1 384 ? 2.982 -0.865 5.782 1.00 92.06 384 LEU A CA 1
ATOM 2823 C C . LEU A 1 384 ? 3.305 -1.318 7.206 1.00 92.06 384 LEU A C 1
ATOM 2825 O O . LEU A 1 384 ? 2.581 -0.965 8.133 1.00 92.06 384 LEU A O 1
ATOM 2829 N N . ILE A 1 385 ? 4.425 -2.020 7.396 1.00 93.56 385 ILE A N 1
ATOM 2830 C CA . ILE A 1 385 ? 4.874 -2.454 8.724 1.00 93.56 385 ILE A CA 1
ATOM 2831 C C . ILE A 1 385 ? 5.091 -1.238 9.637 1.00 93.56 385 ILE A C 1
ATOM 2833 O O . ILE A 1 385 ? 4.531 -1.197 10.730 1.00 93.56 385 ILE A O 1
ATOM 2837 N N . ALA A 1 386 ? 5.795 -0.199 9.171 1.00 94.12 386 ALA A N 1
ATOM 2838 C CA . ALA A 1 386 ? 5.984 1.050 9.914 1.00 94.12 386 ALA A CA 1
ATOM 2839 C C . ALA A 1 386 ? 4.650 1.712 10.295 1.00 94.12 386 ALA A C 1
ATOM 2841 O O . ALA A 1 386 ? 4.469 2.155 11.429 1.00 94.12 386 ALA A O 1
ATOM 2842 N N . THR A 1 387 ? 3.698 1.738 9.358 1.00 94.94 387 THR A N 1
ATOM 2843 C CA . THR A 1 387 ? 2.340 2.245 9.589 1.00 94.94 387 THR A CA 1
ATOM 2844 C C . THR A 1 387 ? 1.636 1.478 10.712 1.00 94.94 387 THR A C 1
ATOM 2846 O O . THR A 1 387 ? 1.061 2.088 11.615 1.00 94.94 387 THR A O 1
ATOM 2849 N N . LEU A 1 388 ? 1.691 0.145 10.682 1.00 95.00 388 LEU A N 1
ATOM 2850 C CA . LEU A 1 388 ? 1.047 -0.715 11.676 1.00 95.00 388 LEU A CA 1
ATOM 2851 C C . LEU A 1 388 ? 1.718 -0.612 13.051 1.00 95.00 388 LEU A C 1
ATOM 2853 O O . LEU A 1 388 ? 1.015 -0.506 14.057 1.00 95.00 388 LEU A O 1
ATOM 2857 N N . LEU A 1 389 ? 3.052 -0.568 13.101 1.00 94.81 389 LEU A N 1
ATOM 2858 C CA . LEU A 1 389 ? 3.814 -0.375 14.338 1.00 94.81 389 LEU A CA 1
ATOM 2859 C C . LEU A 1 389 ? 3.502 0.978 14.987 1.00 94.81 389 LEU A C 1
ATOM 2861 O O . LEU A 1 389 ? 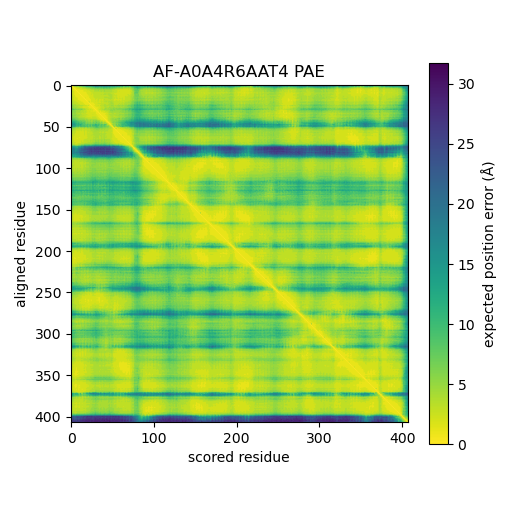3.269 1.039 16.194 1.00 94.81 389 LEU A O 1
ATOM 2865 N N . LEU A 1 390 ? 3.418 2.055 14.197 1.00 95.81 390 LEU A N 1
ATOM 2866 C CA . LEU A 1 390 ? 3.052 3.374 14.713 1.00 95.81 390 LEU A CA 1
ATOM 2867 C C . LEU A 1 390 ? 1.626 3.383 15.278 1.00 95.81 390 LEU A C 1
ATOM 2869 O O . LEU A 1 390 ? 1.390 3.934 16.351 1.00 95.81 390 LEU A O 1
ATOM 2873 N N . VAL A 1 391 ? 0.672 2.749 14.591 1.00 94.94 391 VAL A N 1
ATOM 2874 C CA . VAL A 1 391 ? -0.705 2.614 15.092 1.00 94.94 391 VAL A CA 1
ATOM 2875 C C . VAL A 1 391 ? -0.736 1.816 16.396 1.00 94.94 391 VAL A C 1
ATOM 2877 O O . VAL A 1 391 ? -1.412 2.229 17.338 1.00 94.94 391 VAL A O 1
ATOM 2880 N N . ALA A 1 392 ? 0.012 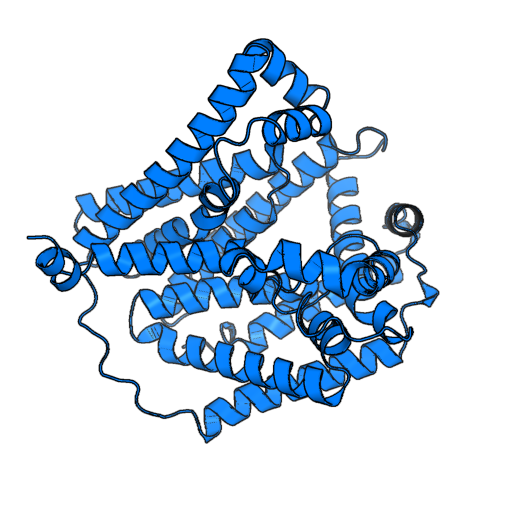0.713 16.485 1.00 93.94 392 ALA A N 1
ATOM 2881 C CA . ALA A 1 392 ? 0.129 -0.072 17.710 1.00 93.94 392 ALA A CA 1
ATOM 2882 C C . ALA A 1 392 ? 0.700 0.765 18.868 1.00 93.94 392 ALA A C 1
ATOM 2884 O O . ALA A 1 392 ? 0.123 0.767 19.957 1.00 93.94 392 ALA A O 1
ATOM 2885 N N . ALA A 1 393 ? 1.757 1.546 18.620 1.00 94.25 393 ALA A N 1
ATOM 2886 C CA . ALA A 1 393 ? 2.339 2.455 19.605 1.00 94.25 393 ALA A CA 1
ATOM 2887 C C . ALA A 1 393 ? 1.337 3.528 20.067 1.00 94.25 393 ALA A C 1
ATOM 2889 O O . ALA A 1 393 ? 1.179 3.756 21.266 1.00 94.25 393 ALA A O 1
ATOM 2890 N N . VAL A 1 394 ? 0.595 4.143 19.138 1.00 94.31 394 VAL A N 1
ATOM 2891 C CA . VAL A 1 394 ? -0.452 5.130 19.456 1.00 94.31 394 VAL A CA 1
ATOM 2892 C C . VAL A 1 394 ? -1.550 4.518 20.326 1.00 94.31 394 VAL A C 1
ATOM 2894 O O . VAL A 1 394 ? -1.964 5.130 21.312 1.00 94.31 394 VAL A O 1
ATOM 2897 N N . LEU A 1 395 ? -2.016 3.313 19.989 1.00 91.81 395 LEU A N 1
ATOM 2898 C CA . LEU A 1 395 ? -3.025 2.601 20.775 1.00 91.81 395 LEU A CA 1
ATOM 2899 C C . LEU A 1 395 ? -2.514 2.298 22.181 1.00 91.81 395 LEU A C 1
ATOM 2901 O O . LEU A 1 395 ? -3.232 2.536 23.150 1.00 91.81 395 LEU A O 1
ATOM 2905 N N . TRP A 1 396 ? -1.275 1.828 22.292 1.00 89.44 396 TRP A N 1
ATOM 2906 C CA . TRP A 1 396 ? -0.651 1.509 23.567 1.00 89.44 396 TRP A CA 1
ATOM 2907 C C . TRP A 1 396 ? -0.511 2.751 24.466 1.00 89.44 396 TRP A C 1
ATOM 2909 O O . TRP A 1 396 ? -1.039 2.743 25.579 1.00 89.44 396 TRP A O 1
ATOM 2919 N N . VAL A 1 397 ? 0.040 3.865 23.963 1.00 89.31 397 VAL A N 1
ATOM 2920 C CA . VAL A 1 397 ? 0.152 5.141 24.711 1.00 89.31 397 VAL A CA 1
ATOM 2921 C C . VAL A 1 397 ? -1.220 5.708 25.107 1.00 89.31 397 VAL A C 1
ATOM 2923 O O . VAL A 1 397 ? -1.381 6.343 26.157 1.00 89.31 397 VAL A O 1
ATOM 2926 N N . ALA A 1 398 ? -2.238 5.502 24.270 1.00 87.69 398 ALA A N 1
ATOM 2927 C CA . ALA A 1 398 ? -3.586 5.991 24.532 1.00 87.69 398 ALA A CA 1
ATOM 2928 C C . ALA A 1 398 ? -4.347 5.165 25.585 1.00 87.69 398 ALA A C 1
ATOM 2930 O O . ALA A 1 398 ? -5.327 5.677 26.141 1.00 87.69 398 ALA A O 1
ATOM 2931 N N . THR A 1 399 ? -3.929 3.921 25.862 1.00 82.44 399 THR A N 1
ATOM 2932 C CA . THR A 1 399 ? -4.566 3.062 26.873 1.00 82.44 399 THR A CA 1
ATOM 2933 C C . THR A 1 399 ? -4.125 3.409 28.304 1.00 82.44 399 THR A C 1
ATOM 2935 O O . THR A 1 399 ? -2.935 3.598 28.552 1.00 82.44 399 THR A O 1
ATOM 2938 N N . PRO A 1 400 ? -5.049 3.438 29.289 1.00 66.69 400 PRO A N 1
ATOM 2939 C CA . PRO A 1 400 ? -4.726 3.776 30.682 1.00 66.69 400 PRO A CA 1
ATOM 2940 C C . PRO A 1 400 ? -3.643 2.887 31.316 1.00 66.69 400 PRO A C 1
ATOM 2942 O O . PRO A 1 400 ? -2.816 3.381 32.074 1.00 66.69 400 PRO A O 1
ATOM 2945 N N . ARG A 1 401 ? -3.605 1.590 30.968 1.00 61.09 401 ARG A N 1
ATOM 2946 C CA . ARG A 1 401 ? -2.583 0.645 31.458 1.00 61.09 401 ARG A CA 1
ATOM 2947 C C . ARG A 1 401 ? -1.184 0.925 30.899 1.00 61.09 401 ARG A C 1
ATOM 2949 O O . ARG A 1 401 ? -0.216 0.710 31.613 1.00 61.09 401 ARG A O 1
ATOM 2956 N N . GLY A 1 402 ? -1.073 1.452 29.677 1.00 54.78 402 GLY A N 1
ATOM 2957 C CA . GLY A 1 402 ? 0.212 1.871 29.103 1.00 54.78 402 GLY A CA 1
ATOM 2958 C C . GLY A 1 402 ? 0.838 3.060 29.840 1.00 54.78 402 GLY A C 1
ATOM 2959 O O . GLY A 1 402 ? 2.055 3.163 29.904 1.00 54.78 402 GLY A O 1
ATOM 2960 N N . ARG A 1 403 ? 0.021 3.923 30.465 1.00 47.56 403 ARG A N 1
ATOM 2961 C CA . ARG A 1 403 ? 0.504 5.061 31.270 1.00 47.56 403 ARG A CA 1
ATOM 2962 C C . ARG A 1 403 ? 0.963 4.671 32.674 1.00 47.56 403 ARG A C 1
ATOM 2964 O O . ARG A 1 403 ? 1.864 5.308 33.195 1.00 47.56 403 ARG A O 1
ATOM 2971 N N . ALA A 1 404 ? 0.372 3.633 33.266 1.00 42.28 404 ALA A N 1
ATOM 2972 C CA . ALA A 1 404 ? 0.743 3.154 34.600 1.00 42.28 404 ALA A CA 1
ATOM 2973 C C . ALA A 1 404 ? 2.093 2.412 34.631 1.00 42.28 404 ALA A C 1
ATOM 2975 O O . ALA A 1 404 ? 2.658 2.241 35.698 1.00 42.28 404 ALA A O 1
ATOM 2976 N N . ALA A 1 405 ? 2.622 1.990 33.478 1.00 43.03 405 ALA A N 1
ATOM 2977 C CA . ALA A 1 405 ? 3.942 1.363 33.379 1.00 43.03 405 ALA A CA 1
ATOM 2978 C C . ALA A 1 405 ? 5.114 2.372 33.364 1.00 43.03 405 ALA A C 1
ATOM 2980 O O . ALA A 1 405 ? 6.265 1.954 33.295 1.00 43.03 405 ALA A O 1
ATOM 2981 N N . TYR A 1 406 ? 4.826 3.681 33.397 1.00 38.19 406 TYR A N 1
ATOM 2982 C CA . TYR A 1 406 ? 5.814 4.772 33.345 1.00 38.19 406 TYR A CA 1
ATOM 2983 C C . TYR A 1 406 ? 5.683 5.773 34.506 1.00 38.19 406 TYR A C 1
ATOM 2985 O O . TYR A 1 406 ? 6.254 6.860 34.426 1.00 38.19 406 TYR A O 1
ATOM 2993 N N . 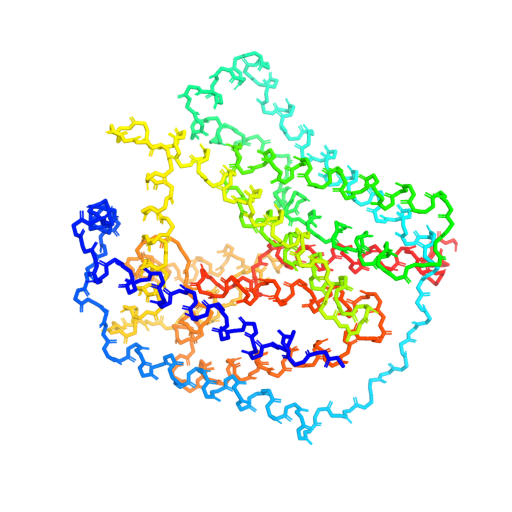VAL A 1 407 ? 4.922 5.433 35.553 1.00 34.94 407 VAL A N 1
ATOM 2994 C CA . VAL A 1 407 ? 4.847 6.213 36.802 1.00 34.94 407 VAL A CA 1
ATOM 2995 C C . VAL A 1 407 ? 5.468 5.415 37.929 1.00 34.94 407 VAL A C 1
ATOM 2997 O O . VAL A 1 407 ? 5.089 4.230 38.057 1.00 34.94 407 VAL A O 1
#

Foldseek 3Di:
DDPCLALLNLLCVLLCLLVVLLVVCVVCVVLLVVLVVLLVVLVHDPVLLDPLLVVLVVLLSVLLVLLLVCCVVPVPPDDDQDDDFFDLLLLLVLLLVLLVVLVVLVVVLLVQLCVVPDVVVLVVCCQPPLPVSQVSSVVSRPDPPSVLSLLLLLQSLLLLLLSCLLDPDDPVSVVSSVVSNVSSQVSQLVCCSRHVPLLSLLLSQQLNQQSSQLSVVHRDDPVSSVVSVVSSLVSQLVNQCSVCVVDPDDSNSSSSSVVSSLSSQLSSLSRSVSVDDADALQCCFLQVLVCVVVVNNVVSCVVCVVRVVVVVVRHSDFAHFNLSNLCRHQNSPRSSNVSSVVSNVLSSLSVCLNSHSLSSSLNSSQSSVSSCRSRGSSNNHNSSVSNSVSSVVSSLSSHPVSVVVPD

Mean predicted aligned error: 6.38 Å